Protein AF-0000000084921975 (afdb_homodimer)

Structure (mmCIF, N/CA/C/O backbone):
data_AF-0000000084921975-model_v1
#
loop_
_entity.id
_entity.type
_entity.pdbx_description
1 polymer 'ABC transporter, ATP-binding protein'
#
loop_
_atom_site.group_PDB
_atom_site.id
_atom_site.type_symbol
_atom_site.label_atom_id
_atom_site.label_alt_id
_atom_site.label_comp_id
_atom_site.label_asym_id
_atom_site.label_entity_id
_atom_site.label_seq_id
_atom_site.pdbx_PDB_ins_code
_atom_site.Cartn_x
_atom_site.Cartn_y
_atom_site.Cartn_z
_atom_site.occupancy
_atom_site.B_iso_or_equiv
_atom_site.auth_seq_id
_atom_site.auth_comp_id
_atom_site.auth_asym_id
_atom_site.auth_atom_id
_atom_site.pdbx_PDB_model_num
ATOM 1 N N . MET A 1 1 ? -5.418 -30.125 -28.859 1 34.47 1 MET A N 1
ATOM 2 C CA . MET A 1 1 ? -5.98 -28.844 -28.438 1 34.47 1 MET A CA 1
ATOM 3 C C . MET A 1 1 ? -4.922 -28 -27.75 1 34.47 1 MET A C 1
ATOM 5 O O . MET A 1 1 ? -4.289 -28.438 -26.781 1 34.47 1 MET A O 1
ATOM 9 N N . ASN A 1 2 ? -4.012 -27.203 -28.281 1 43.59 2 ASN A N 1
ATOM 10 C CA . ASN A 1 2 ? -2.795 -26.453 -27.969 1 43.59 2 ASN A CA 1
ATOM 11 C C . ASN A 1 2 ? -2.895 -25.75 -26.625 1 43.59 2 ASN A C 1
ATOM 13 O O . ASN A 1 2 ? -3.703 -24.844 -26.453 1 43.59 2 ASN A O 1
ATOM 17 N N . HIS A 1 3 ? -2.92 -26.328 -25.438 1 58.38 3 HIS A N 1
ATOM 18 C CA . HIS A 1 3 ? -3.32 -26.047 -24.062 1 58.38 3 HIS A CA 1
ATOM 19 C C . HIS A 1 3 ? -2.539 -24.875 -23.484 1 58.38 3 HIS A C 1
ATOM 21 O O . HIS A 1 3 ? -1.48 -25.062 -22.891 1 58.38 3 HIS A O 1
ATOM 27 N N . HIS A 1 4 ? -2.92 -23.625 -23.844 1 84.69 4 HIS A N 1
ATOM 28 C CA . HIS A 1 4 ? -2.248 -22.344 -23.656 1 84.69 4 HIS A CA 1
ATOM 29 C C . HIS A 1 4 ? -2.455 -21.828 -22.234 1 84.69 4 HIS A C 1
ATOM 31 O O . HIS A 1 4 ? -1.651 -21.031 -21.734 1 84.69 4 HIS A O 1
ATOM 37 N N . PHE A 1 5 ? -3.287 -22.594 -21.5 1 93.75 5 PHE A N 1
ATOM 38 C CA . PHE A 1 5 ? -3.549 -22.078 -20.156 1 93.75 5 PHE A CA 1
ATOM 39 C C . PHE A 1 5 ? -2.859 -22.938 -19.109 1 93.75 5 PHE A C 1
ATOM 41 O O . PHE A 1 5 ? -2.92 -24.172 -19.172 1 93.75 5 PHE A O 1
ATOM 48 N N . ILE A 1 6 ? -2.191 -22.359 -18.219 1 94.62 6 ILE A N 1
ATOM 49 C CA . ILE A 1 6 ? -1.572 -23.062 -17.109 1 94.62 6 ILE A CA 1
ATOM 50 C C . ILE A 1 6 ? -2.6 -23.281 -15.992 1 94.62 6 ILE A C 1
ATOM 52 O O . ILE A 1 6 ? -2.498 -24.234 -15.227 1 94.62 6 ILE A O 1
ATOM 56 N N . ILE A 1 7 ? -3.535 -22.406 -15.859 1 95 7 ILE A N 1
ATOM 57 C CA . ILE A 1 7 ? -4.656 -22.516 -14.938 1 95 7 ILE A CA 1
ATOM 58 C C . ILE A 1 7 ? -5.973 -22.391 -15.695 1 95 7 ILE A C 1
ATOM 60 O O . ILE A 1 7 ? -6.137 -21.484 -16.516 1 95 7 ILE A O 1
ATOM 64 N N . GLU A 1 8 ? -6.844 -23.297 -15.438 1 95.62 8 GLU A N 1
ATOM 65 C CA . GLU A 1 8 ? -8.227 -23.219 -15.906 1 95.62 8 GLU A CA 1
ATOM 66 C C . GLU A 1 8 ? -9.195 -23.688 -14.828 1 95.62 8 GLU A C 1
ATOM 68 O O . GLU A 1 8 ? -9.039 -24.781 -14.281 1 95.62 8 GLU A O 1
ATOM 73 N N . THR A 1 9 ? -10.117 -22.844 -14.57 1 95.81 9 THR A N 1
ATOM 74 C CA . THR A 1 9 ? -11.141 -23.25 -13.625 1 95.81 9 THR A CA 1
ATOM 75 C C . THR A 1 9 ? -12.523 -23.219 -14.273 1 95.81 9 THR A C 1
ATOM 77 O O . THR A 1 9 ? -12.758 -22.453 -15.203 1 95.81 9 THR A O 1
ATOM 80 N N . ASN A 1 10 ? -13.328 -24.078 -13.883 1 95.31 10 ASN A N 1
ATOM 81 C CA . ASN A 1 10 ? -14.719 -24.156 -14.336 1 95.31 10 ASN A CA 1
ATOM 82 C C . ASN A 1 10 ? -15.688 -24.219 -13.156 1 95.31 10 ASN A C 1
ATOM 84 O O . ASN A 1 10 ? -15.766 -25.234 -12.461 1 95.31 10 ASN A O 1
ATOM 88 N N . ASN A 1 11 ? -16.391 -23.141 -12.953 1 96.81 11 ASN A N 1
ATOM 89 C CA . ASN A 1 11 ? -17.375 -23 -11.883 1 96.81 11 ASN A CA 1
ATOM 90 C C . ASN A 1 11 ? -16.797 -23.375 -10.531 1 96.81 11 ASN A C 1
ATOM 92 O O . ASN A 1 11 ? -17.422 -24.109 -9.766 1 96.81 11 ASN A O 1
ATOM 96 N N . LEU A 1 12 ? -15.586 -22.969 -10.375 1 96.19 12 LEU A N 1
ATOM 97 C CA . LEU A 1 12 ? -14.922 -23.234 -9.102 1 96.19 12 LEU A CA 1
ATOM 98 C C . LEU A 1 12 ? -15.68 -22.594 -7.945 1 96.19 12 LEU A C 1
ATOM 100 O O . LEU A 1 12 ? -15.938 -21.391 -7.961 1 96.19 12 LEU A O 1
ATOM 104 N N . THR A 1 13 ? -16.047 -23.359 -6.984 1 97.88 13 THR A N 1
ATOM 105 C CA . THR A 1 13 ? -16.906 -22.906 -5.895 1 97.88 13 THR A CA 1
ATOM 106 C C . THR A 1 13 ? -16.328 -23.328 -4.543 1 97.88 13 THR A C 1
ATOM 108 O O . THR A 1 13 ? -15.789 -24.422 -4.406 1 97.88 13 THR A O 1
ATOM 111 N N . LYS A 1 14 ? -16.359 -22.484 -3.588 1 97.81 14 LYS A N 1
ATOM 112 C CA . LYS A 1 14 ? -15.93 -22.781 -2.227 1 97.81 14 LYS A CA 1
ATOM 113 C C . LYS A 1 14 ? -16.938 -22.281 -1.205 1 97.81 14 LYS A C 1
ATOM 115 O O . LYS A 1 14 ? -17.328 -21.109 -1.224 1 97.81 14 LYS A O 1
ATOM 120 N N . THR A 1 15 ? -17.375 -23.078 -0.395 1 97.56 15 THR A N 1
ATOM 121 C CA . THR A 1 15 ? -18.297 -22.766 0.692 1 97.56 15 THR A CA 1
ATOM 122 C C . THR A 1 15 ? -17.641 -23.016 2.047 1 97.56 15 THR A C 1
ATOM 124 O O . THR A 1 15 ? -16.906 -24 2.221 1 97.56 15 THR A O 1
ATOM 127 N N . PHE A 1 16 ? -17.781 -22.047 2.979 1 95.88 16 PHE A N 1
ATOM 128 C CA . PHE A 1 16 ? -17.391 -22.219 4.371 1 95.88 16 PHE A CA 1
ATOM 129 C C . PHE A 1 16 ? -18.609 -22.188 5.289 1 95.88 16 PHE A C 1
ATOM 131 O O . PHE A 1 16 ? -19.359 -21.203 5.309 1 95.88 16 PHE A O 1
ATOM 138 N N . GLY A 1 17 ? -18.766 -23.141 6.102 1 94 17 GLY A N 1
ATOM 139 C CA . GLY A 1 17 ? -19.875 -23.156 7.035 1 94 17 GLY A CA 1
ATOM 140 C C . GLY A 1 17 ? -21.203 -22.781 6.391 1 94 17 GLY A C 1
ATOM 141 O O . GLY A 1 17 ? -21.938 -21.953 6.91 1 94 17 GLY A O 1
ATOM 142 N N . GLY A 1 18 ? -21.406 -23.125 5.172 1 92.88 18 GLY A N 1
ATOM 143 C CA . GLY A 1 18 ? -22.656 -22.891 4.473 1 92.88 18 GLY A CA 1
ATOM 144 C C . GLY A 1 18 ? -22.656 -21.609 3.654 1 92.88 18 GLY A C 1
ATOM 145 O O . GLY A 1 18 ? -23.594 -21.359 2.889 1 92.88 18 GLY A O 1
ATOM 146 N N . LYS A 1 19 ? -21.75 -20.812 3.828 1 95.69 19 LYS A N 1
ATOM 147 C CA . LYS A 1 19 ? -21.672 -19.578 3.07 1 95.69 19 LYS A CA 1
ATOM 148 C C . LYS A 1 19 ? -20.766 -19.719 1.848 1 95.69 19 LYS A C 1
ATOM 150 O O . LYS A 1 19 ? -19.609 -20.141 1.969 1 95.69 19 LYS A O 1
ATOM 155 N N . GLU A 1 20 ? -21.359 -19.469 0.704 1 97.06 20 GLU A N 1
ATOM 156 C CA . GLU A 1 20 ? -20.594 -19.531 -0.536 1 97.06 20 GLU A CA 1
ATOM 157 C C . GLU A 1 20 ? -19.703 -18.297 -0.691 1 97.06 20 GLU A C 1
ATOM 159 O O . GLU A 1 20 ? -20.188 -17.188 -0.908 1 97.06 20 GLU A O 1
ATOM 164 N N . VAL A 1 21 ? -18.438 -18.531 -0.596 1 97.56 21 VAL A N 1
ATOM 165 C CA . VAL A 1 21 ? -17.469 -17.453 -0.652 1 97.56 21 VAL A CA 1
ATOM 166 C C . VAL A 1 21 ? -16.984 -17.266 -2.086 1 97.56 21 VAL A C 1
ATOM 168 O O . VAL A 1 21 ? -16.812 -16.141 -2.555 1 97.56 21 VAL A O 1
ATOM 171 N N . ILE A 1 22 ? -16.688 -18.312 -2.719 1 98.44 22 ILE A N 1
ATOM 172 C CA . ILE A 1 22 ? -16.375 -18.312 -4.145 1 98.44 22 ILE A CA 1
ATOM 173 C C . ILE A 1 22 ? -17.531 -18.938 -4.918 1 98.44 22 ILE A C 1
ATOM 175 O O . ILE A 1 22 ? -17.953 -20.062 -4.629 1 98.44 22 ILE A O 1
ATOM 179 N N . LYS A 1 23 ? -18.031 -18.188 -5.906 1 97.81 23 LYS A N 1
ATOM 180 C CA . LYS A 1 23 ? -19.312 -18.516 -6.523 1 97.81 23 LYS A CA 1
ATOM 181 C C . LYS A 1 23 ? -19.141 -18.797 -8.016 1 97.81 23 LYS A C 1
ATOM 183 O O . LYS A 1 23 ? -19.578 -17.984 -8.852 1 97.81 23 LYS A O 1
ATOM 188 N N . GLY A 1 24 ? -18.656 -19.984 -8.367 1 96.19 24 GLY A N 1
ATOM 189 C CA . GLY A 1 24 ? -18.531 -20.375 -9.766 1 96.19 24 GLY A CA 1
ATOM 190 C C . GLY A 1 24 ? -17.5 -19.562 -10.516 1 96.19 24 GLY A C 1
ATOM 191 O O . GLY A 1 24 ? -17.797 -18.969 -11.562 1 96.19 24 GLY A O 1
ATOM 192 N N . CYS A 1 25 ? -16.344 -19.578 -10.023 1 96.12 25 CYS A N 1
ATOM 193 C CA . CYS A 1 25 ? -15.258 -18.781 -10.586 1 96.12 25 CYS A CA 1
ATOM 194 C C . CYS A 1 25 ? -14.656 -19.469 -11.805 1 96.12 25 CYS A C 1
ATOM 196 O O . CYS A 1 25 ? -14.305 -20.641 -11.758 1 96.12 25 CYS A O 1
ATOM 198 N N . ASN A 1 26 ? -14.625 -18.797 -12.938 1 96.94 26 ASN A N 1
ATOM 199 C CA . ASN A 1 26 ? -13.961 -19.219 -14.164 1 96.94 26 ASN A CA 1
ATOM 200 C C . ASN A 1 26 ? -12.734 -18.359 -14.461 1 96.94 26 ASN A C 1
ATOM 202 O O . ASN A 1 26 ? -12.852 -17.156 -14.641 1 96.94 26 ASN A O 1
ATOM 206 N N . MET A 1 27 ? -11.664 -19 -14.469 1 97.25 27 MET A N 1
ATOM 207 C CA . MET A 1 27 ? -10.391 -18.297 -14.633 1 97.25 27 MET A CA 1
ATOM 208 C C . MET A 1 27 ? -9.523 -19 -15.672 1 97.25 27 MET A C 1
ATOM 210 O O . MET A 1 27 ? -9.453 -20.234 -15.695 1 97.25 27 MET A O 1
ATOM 214 N N . HIS A 1 28 ? -8.891 -18.219 -16.516 1 97.5 28 HIS A N 1
ATOM 215 C CA . HIS A 1 28 ? -7.969 -18.703 -17.547 1 97.5 28 HIS A CA 1
ATOM 216 C C . HIS A 1 28 ? -6.645 -17.953 -17.5 1 97.5 28 HIS A C 1
ATOM 218 O O . HIS A 1 28 ? -6.582 -16.781 -17.875 1 97.5 28 HIS A O 1
ATOM 224 N N . VAL A 1 29 ? -5.625 -18.609 -17.078 1 97.56 29 VAL A N 1
ATOM 225 C CA . VAL A 1 29 ? -4.305 -17.984 -17 1 97.56 29 VAL A CA 1
ATOM 226 C C . VAL A 1 29 ? -3.385 -18.594 -18.047 1 97.56 29 VAL A C 1
ATOM 228 O O . VAL A 1 29 ? -3.129 -19.797 -18.047 1 97.56 29 VAL A O 1
ATOM 231 N N . GLU A 1 30 ? -2.883 -17.75 -18.906 1 97.12 30 GLU A N 1
ATOM 232 C CA . GLU A 1 30 ? -2.012 -18.203 -20 1 97.12 30 GLU A CA 1
ATOM 233 C C . GLU A 1 30 ? -0.582 -18.406 -19.5 1 97.12 30 GLU A C 1
ATOM 235 O O . GLU A 1 30 ? -0.072 -17.609 -18.703 1 97.12 30 GLU A O 1
ATOM 240 N N . ARG A 1 31 ? 0.046 -19.453 -20.016 1 96.38 31 ARG A N 1
ATOM 241 C CA . ARG A 1 31 ? 1.425 -19.766 -19.656 1 96.38 31 ARG A CA 1
ATOM 242 C C . ARG A 1 31 ? 2.369 -18.641 -20.062 1 96.38 31 ARG A C 1
ATOM 244 O O . ARG A 1 31 ? 2.229 -18.078 -21.156 1 96.38 31 ARG A O 1
ATOM 251 N N . GLY A 1 32 ? 3.275 -18.297 -19.156 1 96.75 32 GLY A N 1
ATOM 252 C CA . GLY A 1 32 ? 4.344 -17.359 -19.469 1 96.75 32 GLY A CA 1
ATOM 253 C C . GLY A 1 32 ? 3.887 -15.914 -19.469 1 96.75 32 GLY A C 1
ATOM 254 O O . GLY A 1 32 ? 4.551 -15.047 -20.047 1 96.75 32 GLY A O 1
ATOM 255 N N . THR A 1 33 ? 2.715 -15.648 -18.891 1 98 33 THR A N 1
ATOM 256 C CA . THR A 1 33 ? 2.17 -14.297 -18.859 1 98 33 THR A CA 1
ATOM 257 C C . THR A 1 33 ? 1.93 -13.852 -17.422 1 98 33 THR A C 1
ATOM 259 O O . THR A 1 33 ? 2.08 -14.641 -16.484 1 98 33 THR A O 1
ATOM 262 N N . ILE A 1 34 ? 1.643 -12.625 -17.266 1 98.75 34 ILE A N 1
ATOM 263 C CA . ILE A 1 34 ? 1.282 -12.07 -15.969 1 98.75 34 ILE A CA 1
ATOM 264 C C . ILE A 1 34 ? -0.219 -11.797 -15.922 1 98.75 34 ILE A C 1
ATOM 266 O O . ILE A 1 34 ? -0.742 -11.031 -16.734 1 98.75 34 ILE A O 1
ATOM 270 N N . TYR A 1 35 ? -0.876 -12.461 -15.055 1 98.75 35 TYR A N 1
ATOM 271 C CA . TYR A 1 35 ? -2.297 -12.289 -14.781 1 98.75 35 TYR A CA 1
ATOM 272 C C . TYR A 1 35 ? -2.51 -11.445 -13.531 1 98.75 35 TYR A C 1
ATOM 274 O O . TYR A 1 35 ? -2.156 -11.859 -12.422 1 98.75 35 TYR A O 1
ATOM 282 N N . GLY A 1 36 ? -3.035 -10.203 -13.703 1 98.75 36 GLY A N 1
ATOM 283 C CA . GLY A 1 36 ? -3.416 -9.359 -12.578 1 98.75 36 GLY A CA 1
ATOM 284 C C . GLY A 1 36 ? -4.801 -9.672 -12.039 1 98.75 36 GLY A C 1
ATOM 285 O O . GLY A 1 36 ? -5.781 -9.641 -12.789 1 98.75 36 GLY A O 1
ATOM 286 N N . PHE A 1 37 ? -4.859 -10.008 -10.828 1 98.62 37 PHE A N 1
ATOM 287 C CA . PHE A 1 37 ? -6.117 -10.383 -10.188 1 98.62 37 PHE A CA 1
ATOM 288 C C . PHE A 1 37 ? -6.605 -9.266 -9.273 1 98.62 37 PHE A C 1
ATOM 290 O O . PHE A 1 37 ? -6.02 -9.023 -8.211 1 98.62 37 PHE A O 1
ATOM 297 N N . LEU A 1 38 ? -7.688 -8.609 -9.609 1 98.31 38 LEU A N 1
ATOM 298 C CA . LEU A 1 38 ? -8.141 -7.387 -8.945 1 98.31 38 LEU A CA 1
ATOM 299 C C . LEU A 1 38 ? -9.484 -7.613 -8.258 1 98.31 38 LEU A C 1
ATOM 301 O O . LEU A 1 38 ? -10.273 -8.461 -8.688 1 98.31 38 LEU A O 1
ATOM 305 N N . GLY A 1 39 ? -9.75 -6.828 -7.289 1 97.06 39 GLY A N 1
ATOM 306 C CA . GLY A 1 39 ? -10.977 -6.879 -6.516 1 97.06 39 GLY A CA 1
ATOM 307 C C . GLY A 1 39 ? -10.906 -6.078 -5.227 1 97.06 39 GLY A C 1
ATOM 308 O O . GLY A 1 39 ? -9.82 -5.707 -4.781 1 97.06 39 GLY A O 1
ATOM 309 N N . ALA A 1 40 ? -12.039 -5.859 -4.668 1 95.31 40 ALA A N 1
ATOM 310 C CA . ALA A 1 40 ? -12.109 -5.172 -3.383 1 95.31 40 ALA A CA 1
ATOM 311 C C . ALA A 1 40 ? -11.625 -6.078 -2.254 1 95.31 40 ALA A C 1
ATOM 313 O O . ALA A 1 40 ? -11.422 -7.277 -2.453 1 95.31 40 ALA A O 1
ATOM 314 N N . ASN A 1 41 ? -11.383 -5.426 -1.134 1 93.19 41 ASN A N 1
ATOM 315 C CA . ASN A 1 41 ? -11.094 -6.227 0.05 1 93.19 41 ASN A CA 1
ATOM 316 C C . ASN A 1 41 ? -12.242 -7.168 0.382 1 93.19 41 ASN A C 1
ATOM 318 O O . ASN A 1 41 ? -13.414 -6.77 0.335 1 93.19 41 ASN A O 1
ATOM 322 N N . GLY A 1 42 ? -11.922 -8.391 0.554 1 93.38 42 GLY A N 1
ATOM 323 C CA . GLY A 1 42 ? -12.945 -9.367 0.917 1 93.38 42 GLY A CA 1
ATOM 324 C C . GLY A 1 42 ? -13.641 -9.977 -0.285 1 93.38 42 GLY A C 1
ATOM 325 O O . GLY A 1 42 ? -14.562 -10.781 -0.132 1 93.38 42 GLY A O 1
ATOM 326 N N . ALA A 1 43 ? -13.156 -9.664 -1.441 1 96.12 43 ALA A N 1
ATOM 327 C CA . ALA A 1 43 ? -13.844 -10.117 -2.648 1 96.12 43 ALA A CA 1
ATOM 328 C C . ALA A 1 43 ? -13.586 -11.602 -2.902 1 96.12 43 ALA A C 1
ATOM 330 O O . ALA A 1 43 ? -14.266 -12.227 -3.721 1 96.12 43 ALA A O 1
ATOM 331 N N . GLY A 1 44 ? -12.547 -12.18 -2.234 1 97.12 44 GLY A N 1
ATOM 332 C CA . GLY A 1 44 ? -12.258 -13.594 -2.387 1 97.12 44 GLY A CA 1
ATOM 333 C C . GLY A 1 44 ? -10.906 -13.867 -3.031 1 97.12 44 GLY A C 1
ATOM 334 O O . GLY A 1 44 ? -10.586 -15.008 -3.35 1 97.12 44 GLY A O 1
ATOM 335 N N . LYS A 1 45 ? -10.109 -12.883 -3.234 1 97.69 45 LYS A N 1
ATOM 336 C CA . LYS A 1 45 ? -8.828 -13.023 -3.92 1 97.69 45 LYS A CA 1
ATOM 337 C C . LYS A 1 45 ? -7.957 -14.07 -3.234 1 97.69 45 LYS A C 1
ATOM 339 O O . LYS A 1 45 ? -7.5 -15.016 -3.871 1 97.69 45 LYS A O 1
ATOM 344 N N . THR A 1 46 ? -7.762 -13.914 -1.929 1 97.38 46 THR A N 1
ATOM 345 C CA . THR A 1 46 ? -6.918 -14.812 -1.156 1 97.38 46 THR A CA 1
ATOM 346 C C . THR A 1 46 ? -7.48 -16.234 -1.179 1 97.38 46 THR A C 1
ATOM 348 O O . THR A 1 46 ? -6.73 -17.203 -1.289 1 97.38 46 THR A O 1
ATOM 351 N N . THR A 1 47 ? -8.789 -16.344 -1.132 1 97.62 47 THR A N 1
ATOM 352 C CA . THR A 1 47 ? -9.43 -17.656 -1.172 1 97.62 47 THR A CA 1
ATOM 353 C C . THR A 1 47 ? -9.156 -18.344 -2.502 1 97.62 47 THR A C 1
ATOM 355 O O . THR A 1 47 ? -8.797 -19.531 -2.531 1 97.62 47 THR A O 1
ATOM 358 N N . VAL A 1 48 ? -9.289 -17.609 -3.557 1 97.62 48 VAL A N 1
ATOM 359 C CA . VAL A 1 48 ? -9.016 -18.172 -4.871 1 97.62 48 VAL A CA 1
ATOM 360 C C . VAL A 1 48 ? -7.559 -18.625 -4.945 1 97.62 48 VAL A C 1
ATOM 362 O O . VAL A 1 48 ? -7.273 -19.734 -5.402 1 97.62 48 VAL A O 1
ATOM 365 N N . PHE A 1 49 ? -6.633 -17.828 -4.438 1 97.25 49 PHE A N 1
ATOM 366 C CA . PHE A 1 49 ? -5.219 -18.172 -4.469 1 97.25 49 PHE A CA 1
ATOM 367 C C . PHE A 1 49 ? -4.961 -19.453 -3.67 1 97.25 49 PHE A C 1
ATOM 369 O O . PHE A 1 49 ? -4.184 -20.312 -4.09 1 97.25 49 PHE A O 1
ATOM 376 N N . LYS A 1 50 ? -5.629 -19.594 -2.58 1 95.31 50 LYS A N 1
ATOM 377 C CA . LYS A 1 50 ? -5.48 -20.797 -1.765 1 95.31 50 LYS A CA 1
ATOM 378 C C . LYS A 1 50 ? -6.031 -22.016 -2.488 1 95.31 50 LYS A C 1
ATOM 380 O O . LYS A 1 50 ? -5.465 -23.109 -2.389 1 95.31 50 LYS A O 1
ATOM 385 N N . LEU A 1 51 ? -7.094 -21.844 -3.176 1 94.81 51 LEU A N 1
ATOM 386 C CA . LEU A 1 51 ? -7.656 -22.938 -3.957 1 94.81 51 LEU A CA 1
ATOM 387 C C . LEU A 1 51 ? -6.695 -23.359 -5.062 1 94.81 51 LEU A C 1
ATOM 389 O O . LEU A 1 51 ? -6.449 -24.562 -5.242 1 94.81 51 LEU A O 1
ATOM 393 N N . LEU A 1 52 ? -6.133 -22.391 -5.703 1 93.94 52 LEU A N 1
ATOM 394 C CA . LEU A 1 52 ? -5.246 -22.656 -6.824 1 93.94 52 LEU A CA 1
ATOM 395 C C . LEU A 1 52 ? -3.951 -23.312 -6.348 1 93.94 52 LEU A C 1
ATOM 397 O O . LEU A 1 52 ? -3.359 -24.125 -7.062 1 93.94 52 LEU A O 1
ATOM 401 N N . SER A 1 53 ? -3.512 -22.984 -5.129 1 91.75 53 SER A N 1
ATOM 402 C CA . SER A 1 53 ? -2.234 -23.469 -4.621 1 91.75 53 SER A CA 1
ATOM 403 C C . SER A 1 53 ? -2.408 -24.781 -3.859 1 91.75 53 SER A C 1
ATOM 405 O O . SER A 1 53 ? -1.435 -25.344 -3.352 1 91.75 53 SER A O 1
ATOM 407 N N . GLY A 1 54 ? -3.662 -25.188 -3.695 1 88.88 54 GLY A N 1
ATOM 408 C CA . GLY A 1 54 ? -3.936 -26.453 -3.029 1 88.88 54 GLY A CA 1
ATOM 409 C C . GLY A 1 54 ? -4.039 -26.328 -1.522 1 88.88 54 GLY A C 1
ATOM 410 O O . GLY A 1 54 ? -4.191 -27.328 -0.817 1 88.88 54 GLY A O 1
ATOM 411 N N . LEU A 1 55 ? -3.955 -25.125 -1.017 1 89.38 55 LEU A N 1
ATOM 412 C CA . LEU A 1 55 ? -4.086 -24.891 0.418 1 89.38 55 LEU A CA 1
ATOM 413 C C . LEU A 1 55 ? -5.535 -25.047 0.865 1 89.38 55 LEU A C 1
ATOM 415 O O . LEU A 1 55 ? -5.809 -25.203 2.057 1 89.38 55 LEU A O 1
ATOM 419 N N . LEU A 1 56 ? -6.438 -24.938 -0.094 1 92.06 56 LEU A N 1
ATOM 420 C CA . LEU A 1 56 ? -7.859 -25.188 0.106 1 92.06 56 LEU A CA 1
ATOM 421 C C . LEU A 1 56 ? -8.406 -26.125 -0.97 1 92.06 56 LEU A C 1
ATOM 423 O O . LEU A 1 56 ? -7.891 -26.156 -2.092 1 92.06 56 LEU A O 1
ATOM 427 N N . THR A 1 57 ? -9.398 -26.875 -0.627 1 92.75 57 THR A N 1
ATOM 428 C CA . THR A 1 57 ? -10.07 -27.766 -1.57 1 92.75 57 THR A CA 1
ATOM 429 C C . THR A 1 57 ? -11.391 -27.156 -2.039 1 92.75 57 THR A C 1
ATOM 431 O O . THR A 1 57 ? -12.188 -26.688 -1.227 1 92.75 57 THR A O 1
ATOM 434 N N . PRO A 1 58 ? -11.617 -27.172 -3.248 1 95.06 58 PRO A N 1
ATOM 435 C CA . PRO A 1 58 ? -12.891 -26.656 -3.746 1 95.06 58 PRO A CA 1
ATOM 436 C C . PRO A 1 58 ? -14.086 -27.453 -3.246 1 95.06 58 PRO A C 1
ATOM 438 O O . PRO A 1 58 ? -13.961 -28.656 -2.967 1 95.06 58 PRO A O 1
ATOM 441 N N . THR A 1 59 ? -15.203 -26.766 -3.076 1 96.38 59 THR A N 1
ATOM 442 C CA . THR A 1 59 ? -16.438 -27.453 -2.756 1 96.38 59 THR A CA 1
ATOM 443 C C . THR A 1 59 ? -17.062 -28.062 -4.012 1 96.38 59 THR A C 1
ATOM 445 O O . THR A 1 59 ? -17.547 -29.203 -3.988 1 96.38 59 THR A O 1
ATOM 448 N N . MET A 1 60 ? -17.094 -27.297 -5.07 1 95.69 60 MET A N 1
ATOM 449 C CA . MET A 1 60 ? -17.594 -27.719 -6.371 1 95.69 60 MET A CA 1
ATOM 450 C C . MET A 1 60 ? -16.766 -27.109 -7.5 1 95.69 60 MET A C 1
ATOM 452 O O . MET A 1 60 ? -15.945 -26.219 -7.27 1 95.69 60 MET A O 1
ATOM 456 N N . GLY A 1 61 ? -16.938 -27.703 -8.617 1 95.06 61 GLY A N 1
ATOM 457 C CA . GLY A 1 61 ? -16.266 -27.188 -9.797 1 95.06 61 GLY A CA 1
ATOM 458 C C . GLY A 1 61 ? -14.984 -27.953 -10.125 1 95.06 61 GLY A C 1
ATOM 459 O O . GLY A 1 61 ? -14.734 -29.016 -9.57 1 95.06 61 GLY A O 1
ATOM 460 N N . ARG A 1 62 ? -14.305 -27.359 -11.133 1 92.88 62 ARG A N 1
ATOM 461 C CA . ARG A 1 62 ? -13.102 -28.031 -11.609 1 92.88 62 ARG A CA 1
ATOM 462 C C . ARG A 1 62 ? -11.93 -27.062 -11.688 1 92.88 62 ARG A C 1
ATOM 464 O O . ARG A 1 62 ? -12.094 -25.906 -12.078 1 92.88 62 ARG A O 1
ATOM 471 N N . LEU A 1 63 ? -10.852 -27.53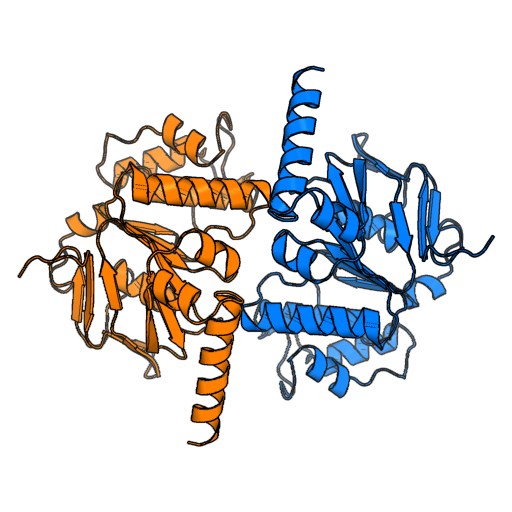1 -11.25 1 92.88 63 LEU A N 1
ATOM 472 C CA . LEU A 1 63 ? -9.578 -26.828 -11.344 1 92.88 63 LEU A CA 1
ATOM 473 C C . LEU A 1 63 ? -8.555 -27.641 -12.125 1 92.88 63 LEU A C 1
ATOM 475 O O . LEU A 1 63 ? -8.281 -28.797 -11.781 1 92.88 63 LEU A O 1
ATOM 479 N N . GLN A 1 64 ? -8.125 -27.141 -13.172 1 91.56 64 GLN A N 1
ATOM 480 C CA . GLN A 1 64 ? -7.055 -27.734 -13.961 1 91.56 64 GLN A CA 1
ATOM 481 C C . GLN A 1 64 ? -5.797 -26.875 -13.922 1 91.56 64 GLN A C 1
ATOM 483 O O . GLN A 1 64 ? -5.855 -25.672 -14.188 1 91.56 64 GLN A O 1
ATOM 488 N N . MET A 1 65 ? -4.727 -27.469 -13.555 1 90.44 65 MET A N 1
ATOM 489 C CA . MET A 1 65 ? -3.424 -26.812 -13.547 1 90.44 65 MET A CA 1
ATOM 490 C C . MET A 1 65 ? -2.395 -27.641 -14.305 1 90.44 65 MET A C 1
ATOM 492 O O . MET A 1 65 ? -2.352 -28.859 -14.172 1 90.44 65 MET A O 1
ATOM 496 N N . PHE A 1 66 ? -1.669 -27.016 -15.109 1 88.75 66 PHE A N 1
ATOM 497 C CA . PHE A 1 66 ? -0.665 -27.688 -15.922 1 88.75 66 PHE A CA 1
ATOM 498 C C . PHE A 1 66 ? -1.299 -28.797 -16.75 1 88.75 66 PHE A C 1
ATOM 500 O O . PHE A 1 66 ? -0.711 -29.875 -16.922 1 88.75 66 PHE A O 1
ATOM 507 N N . GLY A 1 67 ? -2.529 -28.625 -17.062 1 83.06 67 GLY A N 1
ATOM 508 C CA . GLY A 1 67 ? -3.229 -29.594 -17.891 1 83.06 67 GLY A CA 1
ATOM 509 C C . GLY A 1 67 ? -3.76 -30.781 -17.109 1 83.06 67 GLY A C 1
ATOM 510 O O . GLY A 1 67 ? -4.305 -31.719 -17.688 1 83.06 67 GLY A O 1
ATOM 511 N N . ILE A 1 68 ? -3.52 -30.703 -15.844 1 82.62 68 ILE A N 1
ATOM 512 C CA . ILE A 1 68 ? -3.943 -31.828 -15.008 1 82.62 68 ILE A CA 1
ATOM 513 C C . ILE A 1 68 ? -5.102 -31.391 -14.109 1 82.62 68 ILE A C 1
ATOM 515 O O . ILE A 1 68 ? -5.094 -30.281 -13.578 1 82.62 68 ILE A O 1
ATOM 519 N N . ASP A 1 69 ? -5.969 -32.281 -13.953 1 77.69 69 ASP A N 1
ATOM 520 C CA . ASP A 1 69 ? -7.117 -32 -13.102 1 77.69 69 ASP A CA 1
ATOM 521 C C . ASP A 1 69 ? -6.75 -32.156 -11.625 1 77.69 69 ASP A C 1
ATOM 523 O O . ASP A 1 69 ? -5.961 -33.031 -11.25 1 77.69 69 ASP A O 1
ATOM 527 N N . ASN A 1 70 ? -7.031 -31.141 -10.758 1 63.53 70 ASN A N 1
ATOM 528 C CA . ASN A 1 70 ? -6.68 -30.953 -9.352 1 63.53 70 ASN A CA 1
ATOM 529 C C . ASN A 1 70 ? -6.938 -32.219 -8.531 1 63.53 70 ASN A C 1
ATOM 531 O O . ASN A 1 70 ? -6.219 -32.5 -7.574 1 63.53 70 ASN A O 1
ATOM 535 N N . LEU A 1 71 ? -7.98 -33.031 -8.789 1 57 71 LEU A N 1
ATOM 536 C CA . LEU A 1 71 ? -8.305 -34.156 -7.945 1 57 71 LEU A CA 1
ATOM 537 C C . LEU A 1 71 ? -7.141 -35.156 -7.887 1 57 71 LEU A C 1
ATOM 539 O O . LEU A 1 71 ? -7.043 -35.938 -6.953 1 57 71 LEU A O 1
ATOM 543 N N . SER A 1 72 ? -6.238 -34.938 -8.828 1 57.09 72 SER A N 1
ATOM 544 C CA . SER A 1 72 ? -5.137 -35.875 -8.883 1 57.09 72 SER A CA 1
ATOM 545 C C . SER A 1 72 ? -3.787 -35.188 -8.758 1 57.09 72 SER A C 1
ATOM 547 O O . SER A 1 72 ? -2.812 -35.594 -9.398 1 57.09 72 SER A O 1
ATOM 549 N N . THR A 1 73 ? -3.861 -34.062 -8.062 1 56.91 73 THR A N 1
ATOM 550 C CA . THR A 1 73 ? -2.637 -33.281 -8.141 1 56.91 73 THR A CA 1
ATOM 551 C C . THR A 1 73 ? -1.495 -33.969 -7.406 1 56.91 73 THR A C 1
ATOM 553 O O . THR A 1 73 ? -1.566 -34.188 -6.191 1 56.91 73 THR A O 1
ATOM 556 N N . PRO A 1 74 ? -0.606 -34.594 -8.211 1 58.25 74 PRO A N 1
ATOM 557 C CA . PRO A 1 74 ? 0.577 -35.156 -7.578 1 58.25 74 PRO A CA 1
ATOM 558 C C . PRO A 1 74 ? 1.378 -34.156 -6.773 1 58.25 74 PRO A C 1
ATOM 560 O O . PRO A 1 74 ? 1.315 -32.938 -7.051 1 58.25 74 PRO A O 1
ATOM 563 N N . SER A 1 75 ? 1.86 -34.562 -5.594 1 61 75 SER A N 1
ATOM 564 C CA . SER A 1 75 ? 2.787 -33.781 -4.766 1 61 75 SER A CA 1
ATOM 565 C C . SER A 1 75 ? 3.779 -33.031 -5.625 1 61 75 SER A C 1
ATOM 567 O O . SER A 1 75 ? 4.176 -31.906 -5.27 1 61 75 SER A O 1
ATOM 569 N N . ASP A 1 76 ? 3.947 -33.5 -6.863 1 69.5 76 ASP A N 1
ATOM 570 C CA . ASP A 1 76 ? 4.984 -32.938 -7.715 1 69.5 76 ASP A CA 1
ATOM 571 C C . ASP A 1 76 ? 4.523 -31.625 -8.344 1 69.5 76 ASP A C 1
ATOM 573 O O . ASP A 1 76 ? 5.344 -30.797 -8.711 1 69.5 76 ASP A O 1
ATOM 577 N N . MET A 1 77 ? 3.27 -31.391 -8.281 1 74.12 77 MET A N 1
ATOM 578 C CA . MET A 1 77 ? 2.758 -30.172 -8.914 1 74.12 77 MET A CA 1
ATOM 579 C C . MET A 1 77 ? 2.975 -28.969 -8.008 1 74.12 77 MET A C 1
ATOM 581 O O . MET A 1 77 ? 3.254 -27.859 -8.492 1 74.12 77 MET A O 1
ATOM 585 N N . LEU A 1 78 ? 2.99 -29.25 -6.777 1 77.88 78 LEU A N 1
ATOM 586 C CA . LEU A 1 78 ? 3.145 -28.172 -5.805 1 77.88 78 LEU A CA 1
ATOM 587 C C . LEU A 1 78 ? 4.555 -27.594 -5.855 1 77.88 78 LEU A C 1
ATOM 589 O O . LEU A 1 78 ? 4.75 -26.406 -5.605 1 77.88 78 LEU A O 1
ATOM 593 N N . SER A 1 79 ? 5.438 -28.469 -6.328 1 84.06 79 SER A N 1
ATOM 594 C CA . SER A 1 79 ? 6.82 -28.016 -6.438 1 84.06 79 SER A CA 1
ATOM 595 C C . SER A 1 79 ? 7.004 -27.094 -7.633 1 84.06 79 SER A C 1
ATOM 597 O O . SER A 1 79 ? 8.023 -26.391 -7.738 1 84.06 79 SER A O 1
ATOM 599 N N . GLN A 1 80 ? 6.039 -27.047 -8.477 1 90.81 80 GLN A N 1
ATOM 600 C CA . GLN A 1 80 ? 6.109 -26.203 -9.664 1 90.81 80 GLN A CA 1
ATOM 601 C C . GLN A 1 80 ? 5.434 -24.859 -9.43 1 90.81 80 GLN A C 1
ATOM 603 O O . GLN A 1 80 ? 5.371 -24.016 -10.328 1 90.81 80 GLN A O 1
ATOM 608 N N . ILE A 1 81 ? 4.988 -24.703 -8.211 1 93.75 81 ILE A N 1
ATOM 609 C CA . ILE A 1 81 ? 4.277 -23.484 -7.859 1 93.75 81 ILE A CA 1
ATOM 610 C C . ILE A 1 81 ? 5.027 -22.75 -6.746 1 93.75 81 ILE A C 1
ATOM 612 O O . ILE A 1 81 ? 5.484 -23.375 -5.785 1 93.75 81 ILE A O 1
ATOM 616 N N . GLY A 1 82 ? 5.328 -21.5 -6.938 1 95.81 82 GLY A N 1
ATOM 617 C CA . GLY A 1 82 ? 5.742 -20.609 -5.871 1 95.81 82 GLY A CA 1
ATOM 618 C C . GLY A 1 82 ? 4.621 -19.719 -5.371 1 95.81 82 GLY A C 1
ATOM 619 O O . GLY A 1 82 ? 3.811 -19.219 -6.16 1 95.81 82 GLY A O 1
ATOM 620 N N . THR A 1 83 ? 4.602 -19.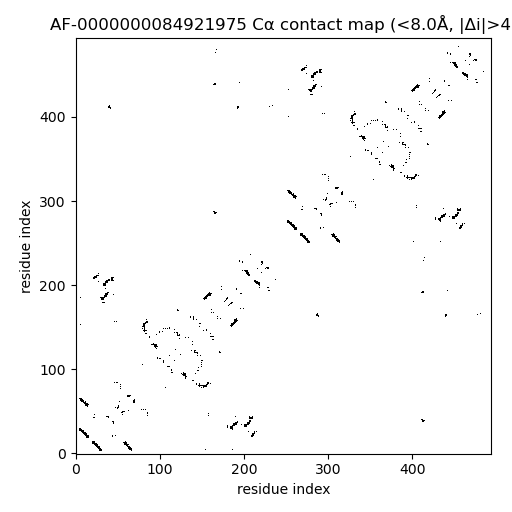562 -4.023 1 96.25 83 THR A N 1
ATOM 621 C CA . THR A 1 83 ? 3.459 -18.812 -3.512 1 96.25 83 THR A CA 1
ATOM 622 C C . THR A 1 83 ? 3.906 -17.797 -2.471 1 96.25 83 THR A C 1
ATOM 624 O O . THR A 1 83 ? 4.895 -18.016 -1.765 1 96.25 83 THR A O 1
ATOM 627 N N . LEU A 1 84 ? 3.297 -16.703 -2.492 1 97.56 84 LEU A N 1
ATOM 628 C CA . LEU A 1 84 ? 3.193 -15.727 -1.415 1 97.56 84 LEU A CA 1
ATOM 629 C C . LEU A 1 84 ? 1.733 -15.422 -1.104 1 97.56 84 LEU A C 1
ATOM 631 O O . LEU A 1 84 ? 1.1 -14.625 -1.804 1 97.56 84 LEU A O 1
ATOM 635 N N . ILE A 1 85 ? 1.204 -16.094 -0.15 1 95.94 85 ILE A N 1
ATOM 636 C CA . ILE A 1 85 ? -0.194 -15.945 0.241 1 95.94 85 ILE A CA 1
ATOM 637 C C . ILE A 1 85 ? -0.281 -15.594 1.725 1 95.94 85 ILE A C 1
ATOM 639 O O . ILE A 1 85 ? 0.344 -16.25 2.561 1 95.94 85 ILE A O 1
ATOM 643 N N . GLU A 1 86 ? -1.001 -14.539 2.061 1 90.19 86 GLU A N 1
ATOM 644 C CA . GLU A 1 86 ? -1.15 -14.062 3.436 1 90.19 86 GLU A CA 1
ATOM 645 C C . GLU A 1 86 ? 0.196 -13.664 4.031 1 90.19 86 GLU A C 1
ATOM 647 O O . GLU A 1 86 ? 1.061 -13.141 3.328 1 90.19 86 GLU A O 1
ATOM 652 N N . THR A 1 87 ? 0.35 -13.688 5.27 1 87 87 THR A N 1
ATOM 653 C CA . THR A 1 87 ? 1.58 -13.289 5.941 1 87 87 THR A CA 1
ATOM 654 C C . THR A 1 87 ? 2.609 -14.414 5.902 1 87 87 THR A C 1
ATOM 656 O O . THR A 1 87 ? 2.328 -15.539 6.324 1 87 87 THR A O 1
ATOM 659 N N . PRO A 1 88 ? 3.721 -14.039 5.371 1 90.19 88 PRO A N 1
ATOM 660 C CA . PRO A 1 88 ? 4.746 -15.078 5.305 1 90.19 88 PRO A CA 1
ATOM 661 C C . PRO A 1 88 ? 5.301 -15.445 6.676 1 90.19 88 PRO A C 1
ATOM 663 O O . PRO A 1 88 ? 5.453 -14.578 7.539 1 90.19 88 PRO A O 1
ATOM 666 N N . ILE A 1 89 ? 5.594 -16.656 6.855 1 93.19 89 ILE A N 1
ATOM 667 C CA . ILE A 1 89 ? 6.184 -17.172 8.086 1 93.19 89 ILE A CA 1
ATOM 668 C C . ILE A 1 89 ? 7.594 -17.688 7.809 1 93.19 89 ILE A C 1
ATOM 670 O O . ILE A 1 89 ? 7.828 -18.359 6.797 1 93.19 89 ILE A O 1
ATOM 674 N N . PHE A 1 90 ? 8.484 -17.375 8.625 1 97.62 90 PHE A N 1
ATOM 675 C CA . PHE A 1 90 ? 9.883 -17.781 8.484 1 97.62 90 PHE A CA 1
ATOM 676 C C . PHE A 1 90 ? 10.406 -18.359 9.797 1 97.62 90 PHE A C 1
ATOM 678 O O . PHE A 1 90 ? 9.758 -18.25 10.836 1 97.62 90 PHE A O 1
ATOM 685 N N . TYR A 1 91 ? 11.539 -19.094 9.68 1 97.69 91 TYR A N 1
ATOM 686 C CA . TYR A 1 91 ? 12.328 -19.375 10.875 1 97.69 91 TYR A CA 1
ATOM 687 C C . TYR A 1 91 ? 13.031 -18.125 11.383 1 97.69 91 TYR A C 1
ATOM 689 O O . TYR A 1 91 ? 14.102 -17.766 10.891 1 97.69 91 TYR A O 1
ATOM 697 N N . GLU A 1 92 ? 12.547 -17.578 12.391 1 98.12 92 GLU A N 1
ATOM 698 C CA . GLU A 1 92 ? 12.859 -16.219 12.812 1 98.12 92 GLU A CA 1
ATOM 699 C C . GLU A 1 92 ? 14.305 -16.109 13.297 1 98.12 92 GLU A C 1
ATOM 701 O O . GLU A 1 92 ? 14.922 -15.039 13.195 1 98.12 92 GLU A O 1
ATOM 706 N N . HIS A 1 93 ? 14.844 -17.141 13.797 1 97.62 93 HIS A N 1
ATOM 707 C CA . HIS A 1 93 ? 16.172 -17.109 14.375 1 97.62 93 HIS A CA 1
ATOM 708 C C . HIS A 1 93 ? 17.25 -17.391 13.32 1 97.62 93 HIS A C 1
ATOM 710 O O . HIS A 1 93 ? 18.438 -17.234 13.586 1 97.62 93 HIS A O 1
ATOM 716 N N . LEU A 1 94 ? 16.797 -17.828 12.148 1 97.94 94 LEU A N 1
ATOM 717 C CA . LEU A 1 94 ? 17.719 -18.125 11.055 1 97.94 94 LEU A CA 1
ATOM 718 C C . LEU A 1 94 ? 17.875 -16.922 10.125 1 97.94 94 LEU A C 1
ATOM 720 O O . LEU A 1 94 ? 17.047 -16.016 10.148 1 97.94 94 LEU A O 1
ATOM 724 N N . SER A 1 95 ? 18.938 -16.969 9.375 1 97.75 95 SER A N 1
ATOM 725 C CA . SER A 1 95 ? 19.172 -15.93 8.375 1 97.75 95 SER A CA 1
ATOM 726 C C . SER A 1 95 ? 18.281 -16.125 7.152 1 97.75 95 SER A C 1
ATOM 728 O O . SER A 1 95 ? 17.609 -17.156 7.023 1 97.75 95 SER A O 1
ATOM 730 N N . ALA A 1 96 ? 18.328 -15.094 6.281 1 98.06 96 ALA A N 1
ATOM 731 C CA . ALA A 1 96 ? 17.594 -15.195 5.02 1 98.06 96 ALA A CA 1
ATOM 732 C C . ALA A 1 96 ? 18.078 -16.406 4.211 1 98.06 96 ALA A C 1
ATOM 734 O O . ALA A 1 96 ? 17.266 -17.188 3.729 1 98.06 96 ALA A O 1
ATOM 735 N N . ALA A 1 97 ? 19.375 -16.547 4.113 1 97.06 97 ALA A N 1
ATOM 736 C CA . ALA A 1 97 ? 19.969 -17.641 3.344 1 97.06 97 ALA A CA 1
ATOM 737 C C . ALA A 1 97 ? 19.578 -19 3.932 1 97.06 97 ALA A C 1
ATOM 739 O O . ALA A 1 97 ? 19.203 -19.906 3.195 1 97.06 97 ALA A O 1
ATOM 740 N N . GLU A 1 98 ? 19.641 -19.109 5.238 1 96.94 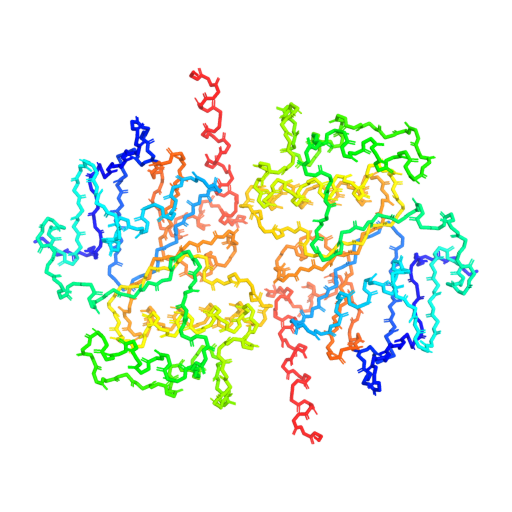98 GLU A N 1
ATOM 741 C CA . GLU A 1 98 ? 19.281 -20.344 5.902 1 96.94 98 GLU A CA 1
ATOM 742 C C . GLU A 1 98 ? 17.812 -20.688 5.672 1 96.94 98 GLU A C 1
ATOM 744 O O . GLU A 1 98 ? 17.469 -21.859 5.449 1 96.94 98 GLU A O 1
ATOM 749 N N . ASN A 1 99 ? 16.969 -19.719 5.789 1 97.69 99 ASN A N 1
ATOM 750 C CA . ASN A 1 99 ? 15.562 -19.922 5.5 1 97.69 99 ASN A CA 1
ATOM 751 C C . ASN A 1 99 ? 15.352 -20.469 4.094 1 97.69 99 ASN A C 1
ATOM 753 O O . ASN A 1 99 ? 14.555 -21.391 3.893 1 97.69 99 ASN A O 1
ATOM 757 N N . LEU A 1 100 ? 16.078 -19.922 3.123 1 96.94 100 LEU A N 1
ATOM 758 C CA . LEU A 1 100 ? 15.938 -20.359 1.738 1 96.94 100 LEU A CA 1
ATOM 759 C C . LEU A 1 100 ? 16.484 -21.766 1.551 1 96.94 100 LEU A C 1
ATOM 761 O O . LEU A 1 100 ? 15.898 -22.562 0.814 1 96.94 100 LEU A O 1
ATOM 765 N N . HIS A 1 101 ? 17.562 -22.062 2.23 1 95.94 101 HIS A N 1
ATOM 766 C CA . HIS A 1 101 ? 18.109 -23.406 2.16 1 95.94 101 HIS A CA 1
ATOM 767 C C . HIS A 1 101 ? 17.125 -24.438 2.729 1 95.94 101 HIS A C 1
ATOM 769 O O . HIS A 1 101 ? 16.969 -25.516 2.176 1 95.94 101 HIS A O 1
ATOM 775 N N . MET A 1 102 ? 16.516 -24.062 3.836 1 94.88 102 MET A N 1
ATOM 776 C CA . MET A 1 102 ? 15.516 -24.938 4.426 1 94.88 102 MET A CA 1
ATOM 777 C C . MET A 1 102 ? 14.359 -25.172 3.451 1 94.88 102 MET A C 1
ATOM 779 O O . MET A 1 102 ? 13.875 -26.297 3.316 1 94.88 102 MET A O 1
ATOM 783 N N . HIS A 1 103 ? 13.969 -24.125 2.775 1 94.31 103 HIS A N 1
ATOM 784 C CA . HIS A 1 103 ? 12.883 -24.219 1.805 1 94.31 103 HIS A CA 1
ATOM 785 C C . HIS A 1 103 ? 13.258 -25.156 0.657 1 94.31 103 HIS A C 1
ATOM 787 O O . HIS A 1 103 ? 12.461 -26.016 0.273 1 94.31 103 HIS A O 1
ATOM 793 N N . LEU A 1 104 ? 14.43 -25.031 0.159 1 93.75 104 LEU A N 1
ATOM 794 C CA . LEU A 1 104 ? 14.898 -25.891 -0.926 1 93.75 104 LEU A CA 1
ATOM 795 C C . LEU A 1 104 ? 14.953 -27.344 -0.486 1 93.75 104 LEU A C 1
ATOM 797 O O . LEU A 1 104 ? 14.578 -28.25 -1.247 1 93.75 104 LEU A O 1
ATOM 801 N N . ALA A 1 105 ? 15.359 -27.531 0.745 1 91.38 105 ALA A N 1
ATOM 802 C CA . ALA A 1 105 ? 15.469 -28.875 1.281 1 91.38 105 ALA A CA 1
ATOM 803 C C . ALA A 1 105 ? 14.102 -29.562 1.333 1 91.38 105 ALA A C 1
ATOM 805 O O . ALA A 1 105 ? 13.953 -30.703 0.907 1 91.38 105 ALA A O 1
ATOM 806 N N . TYR A 1 106 ? 13.148 -28.797 1.796 1 87.56 106 TYR A N 1
ATOM 807 C CA . TYR A 1 106 ? 11.828 -29.406 1.927 1 87.56 106 TYR A CA 1
ATOM 808 C C . TYR A 1 106 ? 11.18 -29.609 0.562 1 87.56 106 TYR A C 1
ATOM 810 O O . TYR A 1 106 ? 10.359 -30.516 0.384 1 87.56 106 TYR A O 1
ATOM 818 N N . MET A 1 107 ? 11.586 -28.844 -0.378 1 85.88 107 MET A N 1
ATOM 819 C CA . MET A 1 107 ? 11.047 -28.969 -1.729 1 85.88 107 MET A CA 1
ATOM 820 C C . MET A 1 107 ? 11.789 -30.047 -2.512 1 85.88 107 MET A C 1
ATOM 822 O O . MET A 1 107 ? 11.391 -30.391 -3.623 1 85.88 107 MET A O 1
ATOM 826 N N . GLY A 1 108 ? 12.867 -30.484 -1.952 1 84.06 108 GLY A N 1
ATOM 827 C CA . GLY A 1 108 ? 13.68 -31.484 -2.625 1 84.06 108 GLY A CA 1
ATOM 828 C C . GLY A 1 108 ? 14.422 -30.938 -3.83 1 84.06 108 GLY A C 1
ATOM 829 O O . GLY A 1 108 ? 14.586 -31.641 -4.836 1 84.06 108 GLY A O 1
ATOM 830 N N . LYS A 1 109 ? 14.688 -29.703 -3.773 1 83 109 LYS A N 1
ATOM 831 C CA . LYS A 1 109 ? 15.375 -29.047 -4.887 1 83 109 LYS A CA 1
ATOM 832 C C . LYS A 1 109 ? 16.797 -28.672 -4.512 1 83 109 LYS A C 1
ATOM 834 O O . LYS A 1 109 ? 17.062 -28.266 -3.377 1 83 109 LYS A O 1
ATOM 839 N N . GLU A 1 110 ? 17.875 -28.938 -5.254 1 75.44 110 GLU A N 1
ATOM 840 C CA . GLU A 1 110 ? 19.281 -28.625 -5.004 1 75.44 110 GLU A CA 1
ATOM 841 C C . GLU A 1 110 ? 19.719 -27.406 -5.816 1 75.44 110 GLU A C 1
ATOM 843 O O . GLU A 1 110 ? 20.703 -26.734 -5.465 1 75.44 110 GLU A O 1
ATOM 848 N N . GLY A 1 111 ? 19 -26.891 -6.613 1 65.56 111 GLY A N 1
ATOM 849 C CA . GLY A 1 111 ? 19.484 -26 -7.652 1 65.56 111 GLY A CA 1
ATOM 850 C C . GLY A 1 111 ? 19.219 -24.547 -7.363 1 65.56 111 GLY A C 1
ATOM 851 O O . GLY A 1 111 ? 19.641 -23.656 -8.117 1 65.56 111 GLY A O 1
ATOM 852 N N . GLY A 1 112 ? 18.859 -24.234 -6.25 1 78.81 112 GLY A N 1
ATOM 853 C CA . GLY A 1 112 ? 18.594 -22.812 -6.125 1 78.81 112 GLY A CA 1
ATOM 854 C C . GLY A 1 112 ? 19.812 -22.016 -5.695 1 78.81 112 GLY A C 1
ATOM 855 O O . GLY A 1 112 ? 20.547 -22.438 -4.801 1 78.81 112 GLY A O 1
ATOM 856 N N . ASN A 1 113 ? 20.203 -21.047 -6.535 1 91 113 ASN A N 1
ATOM 857 C CA . ASN A 1 113 ? 21.25 -20.109 -6.148 1 91 113 ASN A CA 1
ATOM 858 C C . ASN A 1 113 ? 20.75 -19.062 -5.152 1 91 113 ASN A C 1
ATOM 860 O O . ASN A 1 113 ? 20.219 -18.031 -5.551 1 91 113 ASN A O 1
ATOM 864 N N . VAL A 1 114 ? 21.016 -19.406 -3.936 1 95.12 114 VAL A N 1
ATOM 865 C CA . VAL A 1 114 ? 20.484 -18.609 -2.836 1 95.12 114 VAL A CA 1
ATOM 866 C C . VAL A 1 114 ? 21 -17.172 -2.941 1 95.12 114 VAL A C 1
ATOM 868 O O . VAL A 1 114 ? 20.234 -16.219 -2.822 1 95.12 114 VAL A O 1
ATOM 871 N N . GLU A 1 115 ? 22.266 -17 -3.209 1 94.75 115 GLU A N 1
ATOM 872 C CA . GLU A 1 115 ? 22.859 -15.68 -3.307 1 94.75 115 GLU A CA 1
ATOM 873 C C . GLU A 1 115 ? 22.266 -14.883 -4.461 1 94.75 115 GLU A C 1
ATOM 875 O O . GLU A 1 115 ? 21.969 -13.695 -4.316 1 94.75 115 GLU A O 1
ATOM 880 N N . ASP A 1 116 ? 22.125 -15.539 -5.488 1 95.75 116 ASP A N 1
ATOM 881 C CA . ASP A 1 116 ? 21.562 -14.898 -6.676 1 95.75 116 ASP A CA 1
ATOM 882 C C . ASP A 1 116 ? 20.141 -14.422 -6.426 1 95.75 116 ASP A C 1
ATOM 884 O O . ASP A 1 116 ? 19.797 -13.289 -6.742 1 95.75 116 ASP A O 1
ATOM 888 N N . VAL A 1 117 ? 19.344 -15.273 -5.844 1 97 117 VAL A N 1
ATOM 889 C CA . VAL A 1 117 ? 17.938 -14.945 -5.625 1 97 117 VAL A CA 1
ATOM 890 C C . VAL A 1 117 ? 17.812 -13.82 -4.598 1 97 117 VAL A C 1
ATOM 892 O O . VAL A 1 117 ? 17 -12.914 -4.75 1 97 117 VAL A O 1
ATOM 895 N N . LEU A 1 118 ? 18.641 -13.891 -3.557 1 97.69 118 LEU A N 1
ATOM 896 C CA . LEU A 1 118 ? 18.641 -12.828 -2.562 1 97.69 118 LEU A CA 1
ATOM 897 C C . LEU A 1 118 ? 19.047 -11.492 -3.193 1 97.69 118 LEU A C 1
ATOM 899 O O . LEU A 1 118 ? 18.469 -10.453 -2.865 1 97.69 118 LEU A O 1
ATOM 903 N N . SER A 1 119 ? 19.938 -11.531 -4.066 1 97.06 119 SER A N 1
ATOM 904 C CA . SER A 1 119 ? 20.344 -10.328 -4.789 1 97.06 119 SER A CA 1
ATOM 905 C C . SER A 1 119 ? 19.203 -9.797 -5.641 1 97.06 119 SER A C 1
ATOM 907 O O . SER A 1 119 ? 18.953 -8.586 -5.672 1 97.06 119 SER A O 1
ATOM 909 N N . LYS A 1 120 ? 18.484 -10.633 -6.285 1 96.81 120 LYS A N 1
ATOM 910 C CA . LYS A 1 120 ? 17.391 -10.258 -7.176 1 96.81 120 LYS A CA 1
ATOM 911 C C . LYS A 1 120 ? 16.281 -9.531 -6.41 1 96.81 120 LYS A C 1
ATOM 913 O O . LYS A 1 120 ? 15.617 -8.648 -6.953 1 96.81 120 LYS A O 1
ATOM 918 N N . VAL A 1 121 ? 16.109 -9.984 -5.148 1 97.69 121 VAL A N 1
ATOM 919 C CA . VAL A 1 121 ? 15.016 -9.375 -4.398 1 97.69 121 VAL A CA 1
ATOM 920 C C . VAL A 1 121 ? 15.539 -8.211 -3.564 1 97.69 121 VAL A C 1
ATOM 922 O O . VAL A 1 121 ? 14.82 -7.664 -2.73 1 97.69 121 VAL A O 1
ATOM 925 N N . GLY A 1 122 ? 16.781 -7.816 -3.719 1 95.88 122 GLY A N 1
ATOM 926 C CA . GLY A 1 122 ? 17.344 -6.652 -3.057 1 95.88 122 GLY A CA 1
ATOM 927 C C . GLY A 1 122 ? 17.859 -6.949 -1.657 1 95.88 122 GLY A C 1
ATOM 928 O O . GLY A 1 122 ? 17.906 -6.059 -0.806 1 95.88 122 GLY A O 1
ATOM 929 N N . LEU A 1 123 ? 18.125 -8.148 -1.348 1 96.69 123 LEU A N 1
ATOM 930 C CA . LEU A 1 123 ? 18.656 -8.539 -0.045 1 96.69 123 LEU A CA 1
ATOM 931 C C . LEU A 1 123 ? 20.094 -9.023 -0.163 1 96.69 123 LEU A C 1
ATOM 933 O O . LEU A 1 123 ? 20.5 -9.961 0.528 1 96.69 123 LEU A O 1
ATOM 937 N N . LYS A 1 124 ? 20.734 -8.32 -1.042 1 91.25 124 LYS A N 1
ATOM 938 C CA . LYS A 1 124 ? 22.141 -8.648 -1.209 1 91.25 124 LYS A CA 1
ATOM 939 C C . LYS A 1 124 ? 22.953 -8.258 0.029 1 91.25 124 LYS A C 1
ATOM 941 O O . LYS A 1 124 ? 22.703 -7.215 0.634 1 91.25 124 LYS A O 1
ATOM 946 N N . ASP A 1 125 ? 23.875 -9.047 0.498 1 85.75 125 ASP A N 1
ATOM 947 C CA . ASP A 1 125 ? 24.859 -8.75 1.53 1 85.75 125 ASP A CA 1
ATOM 948 C C . ASP A 1 125 ? 24.188 -8.555 2.889 1 85.75 125 ASP A C 1
ATOM 950 O O . ASP A 1 125 ? 24.609 -7.691 3.668 1 85.75 125 ASP A O 1
ATOM 954 N N . ILE A 1 126 ? 23.078 -9.102 3.115 1 85.88 126 ILE A N 1
ATOM 955 C CA . ILE A 1 126 ? 22.359 -8.953 4.375 1 85.88 126 ILE A CA 1
ATOM 956 C C . ILE A 1 126 ? 23.062 -9.766 5.469 1 85.88 126 ILE A C 1
ATOM 958 O O . ILE A 1 126 ? 22.797 -9.57 6.656 1 85.88 126 ILE A O 1
ATOM 962 N N . GLY A 1 127 ? 24 -10.602 5.023 1 85.62 127 GLY A N 1
ATOM 963 C CA . GLY A 1 127 ? 24.781 -11.375 5.977 1 85.62 127 GLY A CA 1
ATOM 964 C C . GLY A 1 127 ? 23.969 -12.414 6.715 1 85.62 127 GLY A C 1
ATOM 965 O O . GLY A 1 127 ? 23.125 -13.086 6.117 1 85.62 127 GLY A O 1
ATOM 966 N N . VAL A 1 128 ? 24.297 -12.594 8.039 1 91.38 128 VAL A N 1
ATOM 967 C CA . VAL A 1 128 ? 23.703 -13.711 8.781 1 91.38 128 VAL A CA 1
ATOM 968 C C . VAL A 1 128 ? 22.703 -13.188 9.805 1 91.38 128 VAL A C 1
ATOM 970 O O . VAL A 1 128 ? 22.344 -13.891 10.75 1 91.38 128 VAL A O 1
ATOM 973 N N . GLN A 1 129 ? 22.203 -12.016 9.547 1 94.81 129 GLN A N 1
ATOM 974 C CA . GLN A 1 129 ? 21.25 -11.469 10.508 1 94.81 129 GLN A CA 1
ATOM 975 C C . GLN A 1 129 ? 19.953 -12.273 10.508 1 94.81 129 GLN A C 1
ATOM 977 O O . GLN A 1 129 ? 19.469 -12.68 9.453 1 94.81 129 GLN A O 1
ATOM 982 N N . PRO A 1 130 ? 19.484 -12.539 11.727 1 97.81 130 PRO A N 1
ATOM 983 C CA . PRO A 1 130 ? 18.25 -13.32 11.82 1 97.81 130 PRO A CA 1
ATOM 984 C C . PRO A 1 130 ? 17.047 -12.586 11.25 1 97.81 130 PRO A C 1
ATOM 986 O O . PRO A 1 130 ? 16.953 -11.359 11.352 1 97.81 130 PRO A O 1
ATOM 989 N N . VAL A 1 131 ? 16.094 -13.281 10.734 1 97.81 131 VAL A N 1
ATOM 990 C CA . VAL A 1 131 ? 14.914 -12.734 10.078 1 97.81 131 VAL A CA 1
ATOM 991 C C . VAL A 1 131 ? 14.055 -11.992 11.102 1 97.81 131 VAL A C 1
ATOM 993 O O . VAL A 1 131 ? 13.297 -11.094 10.742 1 97.81 131 VAL A O 1
ATOM 996 N N . SER A 1 132 ? 14.195 -12.297 12.336 1 97.81 132 SER A N 1
ATOM 997 C CA . SER A 1 132 ? 13.461 -11.625 13.398 1 97.81 132 SER A CA 1
ATOM 998 C C . SER A 1 132 ? 13.75 -10.133 13.414 1 97.81 132 SER A C 1
ATOM 1000 O O . SER A 1 132 ? 12.953 -9.3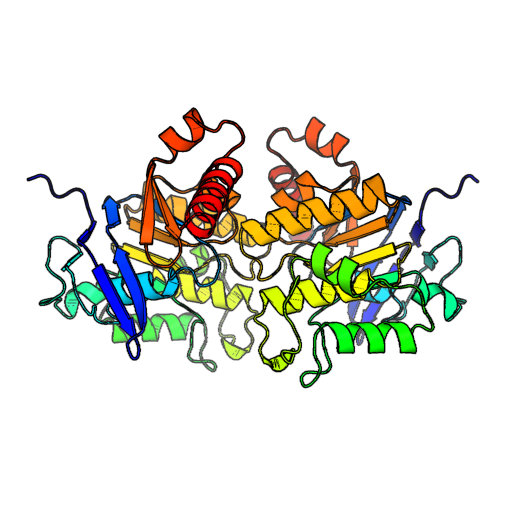44 13.938 1 97.81 132 SER A O 1
ATOM 1002 N N . THR A 1 133 ? 14.852 -9.734 12.867 1 96.44 133 THR A N 1
ATOM 1003 C CA . THR A 1 133 ? 15.258 -8.336 12.875 1 96.44 133 THR A CA 1
ATOM 1004 C C . THR A 1 133 ? 14.82 -7.633 11.594 1 96.44 133 THR A C 1
ATOM 1006 O O . THR A 1 133 ? 15.055 -6.438 11.422 1 96.44 133 THR A O 1
ATOM 1009 N N . PHE A 1 134 ? 14.234 -8.383 10.68 1 96.69 134 PHE A N 1
ATOM 1010 C CA . PHE A 1 134 ? 13.875 -7.848 9.375 1 96.69 134 PHE A CA 1
ATOM 1011 C C . PHE A 1 134 ? 12.703 -6.875 9.492 1 96.69 134 PHE A C 1
ATOM 1013 O O . PHE A 1 134 ? 11.766 -7.109 10.258 1 96.69 134 PHE A O 1
ATOM 1020 N N . SER A 1 135 ? 12.82 -5.797 8.734 1 93.62 135 SER A N 1
ATOM 1021 C CA . SER A 1 135 ? 11.656 -4.934 8.539 1 93.62 135 SER A CA 1
ATOM 1022 C C . SER A 1 135 ? 10.578 -5.641 7.73 1 93.62 135 SER A C 1
ATOM 1024 O O . SER A 1 135 ? 10.797 -6.734 7.211 1 93.62 135 SER A O 1
ATOM 1026 N N . LEU A 1 136 ? 9.422 -5.047 7.66 1 92.19 136 LEU A N 1
ATOM 1027 C CA . LEU A 1 136 ? 8.328 -5.586 6.867 1 92.19 136 LEU A CA 1
ATOM 1028 C C . LEU A 1 136 ? 8.734 -5.73 5.406 1 92.19 136 LEU A C 1
ATOM 1030 O O . LEU A 1 136 ? 8.461 -6.758 4.777 1 92.19 136 LEU A O 1
ATOM 1034 N N . GLY A 1 137 ? 9.367 -4.707 4.887 1 94.44 137 GLY A N 1
ATOM 1035 C CA . GLY A 1 137 ? 9.82 -4.758 3.506 1 94.44 137 GLY A CA 1
ATOM 1036 C C . GLY A 1 137 ? 10.828 -5.867 3.248 1 94.44 137 GLY A C 1
ATOM 1037 O O . GLY A 1 137 ? 10.766 -6.539 2.217 1 94.44 137 GLY A O 1
ATOM 1038 N N . MET A 1 138 ? 11.711 -6.031 4.137 1 95.69 138 MET A N 1
ATOM 1039 C CA . MET A 1 138 ? 12.703 -7.094 4.012 1 95.69 138 MET A CA 1
ATOM 1040 C C . MET A 1 138 ? 12.031 -8.469 4.047 1 95.69 138 MET A C 1
ATOM 1042 O O . MET A 1 138 ? 12.398 -9.359 3.279 1 95.69 138 MET A O 1
ATOM 1046 N N . ARG A 1 139 ? 11.102 -8.625 4.926 1 97.06 139 ARG A N 1
ATOM 1047 C CA . ARG A 1 139 ? 10.375 -9.883 5.02 1 97.06 139 ARG A CA 1
ATOM 1048 C C . ARG A 1 139 ? 9.625 -10.18 3.729 1 97.06 139 ARG A C 1
ATOM 1050 O O . ARG A 1 139 ? 9.602 -11.32 3.262 1 97.06 139 ARG A O 1
ATOM 1057 N N . GLN A 1 140 ? 9.031 -9.148 3.217 1 96.94 140 GLN A N 1
ATOM 1058 C CA . GLN A 1 140 ? 8.312 -9.305 1.956 1 96.94 140 GLN A CA 1
ATOM 1059 C C . GLN A 1 140 ? 9.25 -9.742 0.835 1 96.94 140 GLN A C 1
ATOM 1061 O O . GLN A 1 140 ? 8.93 -10.641 0.063 1 96.94 140 GLN A O 1
ATOM 1066 N N . ARG A 1 141 ? 10.352 -9.102 0.741 1 97.75 141 ARG A N 1
ATOM 1067 C CA . ARG A 1 141 ? 11.367 -9.453 -0.252 1 97.75 141 ARG A CA 1
ATOM 1068 C C . ARG A 1 141 ? 11.812 -10.906 -0.087 1 97.75 141 ARG A C 1
ATOM 1070 O O . ARG A 1 141 ? 11.953 -11.633 -1.071 1 97.75 141 ARG A O 1
ATOM 1077 N N . LEU A 1 142 ? 12.031 -11.305 1.149 1 98.12 142 LEU A N 1
ATOM 1078 C CA . LEU A 1 142 ? 12.438 -12.68 1.423 1 98.12 142 LEU A CA 1
ATOM 1079 C C . LEU A 1 142 ? 11.344 -13.664 1.023 1 98.12 142 LEU A C 1
ATOM 1081 O O . LEU A 1 142 ? 11.633 -14.75 0.515 1 98.12 142 LEU A O 1
ATOM 1085 N N . ALA A 1 143 ? 10.125 -13.297 1.255 1 98.25 143 ALA A N 1
ATOM 1086 C CA . ALA A 1 143 ? 9 -14.141 0.862 1 98.25 143 ALA A CA 1
ATOM 1087 C C . ALA A 1 143 ? 8.977 -14.352 -0.649 1 98.25 143 ALA A C 1
ATOM 1089 O O . ALA A 1 143 ? 8.703 -15.453 -1.126 1 98.25 143 ALA A O 1
ATOM 1090 N N . ILE A 1 144 ? 9.203 -13.305 -1.344 1 98.38 144 ILE A N 1
ATOM 1091 C CA . ILE A 1 144 ? 9.258 -13.398 -2.799 1 98.38 144 ILE A CA 1
ATOM 1092 C C . ILE A 1 144 ? 10.43 -14.289 -3.213 1 98.38 144 ILE A C 1
ATOM 1094 O O . ILE A 1 144 ? 10.289 -15.141 -4.094 1 98.38 144 ILE A O 1
ATOM 1098 N N . ALA A 1 145 ? 11.578 -14.102 -2.551 1 97.94 145 ALA A N 1
ATOM 1099 C CA . ALA A 1 145 ? 12.734 -14.953 -2.809 1 97.94 145 ALA A CA 1
ATOM 1100 C C . ALA A 1 145 ? 12.383 -16.438 -2.621 1 97.94 145 ALA A C 1
ATOM 1102 O O . ALA A 1 145 ? 12.719 -17.266 -3.461 1 97.94 145 ALA A O 1
ATOM 1103 N N . ARG A 1 146 ? 11.75 -16.703 -1.565 1 97.06 146 ARG A N 1
ATOM 1104 C CA . ARG A 1 146 ? 11.352 -18.078 -1.278 1 97.06 146 ARG A CA 1
ATOM 1105 C C . ARG A 1 146 ? 10.43 -18.609 -2.365 1 97.06 146 ARG A C 1
ATOM 1107 O O . ARG A 1 146 ? 10.547 -19.781 -2.766 1 97.06 146 ARG A O 1
ATOM 1114 N N . ALA A 1 147 ? 9.562 -17.75 -2.834 1 96.88 147 ALA A N 1
ATOM 1115 C CA . ALA A 1 147 ? 8.594 -18.156 -3.842 1 96.88 147 ALA A CA 1
ATOM 1116 C C . ALA A 1 147 ? 9.281 -18.484 -5.164 1 96.88 147 ALA A C 1
ATOM 1118 O O . ALA A 1 147 ? 8.797 -19.312 -5.938 1 96.88 147 ALA A O 1
ATOM 1119 N N . ILE A 1 148 ? 10.469 -17.938 -5.402 1 97.06 148 ILE A N 1
ATOM 1120 C CA . ILE A 1 148 ? 10.992 -18.047 -6.762 1 97.06 148 ILE A CA 1
ATOM 1121 C C . ILE A 1 148 ? 12.219 -18.953 -6.77 1 97.06 148 ILE A C 1
ATOM 1123 O O . ILE A 1 148 ? 12.68 -19.375 -7.832 1 97.06 148 ILE A O 1
ATOM 1127 N N . ILE A 1 149 ? 12.758 -19.266 -5.648 1 96.06 149 ILE A N 1
ATOM 1128 C CA . ILE A 1 149 ? 14.102 -19.844 -5.566 1 96.06 149 ILE A CA 1
ATOM 1129 C C . ILE A 1 149 ? 14.109 -21.219 -6.219 1 96.06 149 ILE A C 1
ATOM 1131 O O . ILE A 1 149 ? 15.125 -21.625 -6.789 1 96.06 149 ILE A O 1
ATOM 1135 N N . HIS A 1 150 ? 13.047 -21.938 -6.125 1 93.31 150 HIS A N 1
ATOM 1136 C CA . HIS A 1 150 ? 13.023 -23.281 -6.684 1 93.31 150 HIS A CA 1
ATOM 1137 C C . HIS A 1 150 ? 12.609 -23.266 -8.148 1 93.31 150 HIS A C 1
ATOM 1139 O O . HIS A 1 150 ? 12.289 -24.312 -8.719 1 93.31 150 HIS A O 1
ATOM 1145 N N . LYS A 1 151 ? 12.508 -22.094 -8.719 1 92.19 151 LYS A N 1
ATOM 1146 C CA . LYS A 1 151 ? 12.273 -21.859 -10.148 1 92.19 151 LYS A CA 1
ATOM 1147 C C . LYS A 1 151 ? 10.953 -22.484 -10.586 1 92.19 151 LYS A C 1
ATOM 1149 O O . LYS A 1 151 ? 10.93 -23.297 -11.523 1 92.19 151 LYS A O 1
ATOM 1154 N N . PRO A 1 152 ? 9.906 -22.078 -10.031 1 94.69 152 PRO A N 1
ATOM 1155 C CA . PRO A 1 152 ? 8.594 -22.609 -10.398 1 94.69 152 PRO A CA 1
ATOM 1156 C C . PRO A 1 152 ? 8.141 -22.156 -11.781 1 94.69 152 PRO A C 1
ATOM 1158 O O . PRO A 1 152 ? 8.742 -21.234 -12.359 1 94.69 152 PRO A O 1
ATOM 1161 N N . GLN A 1 153 ? 7.141 -22.859 -12.258 1 95.19 153 GLN A N 1
ATOM 1162 C CA . GLN A 1 153 ? 6.535 -22.469 -13.523 1 95.19 153 GLN A CA 1
ATOM 1163 C C . GLN A 1 153 ? 5.418 -21.453 -13.305 1 95.19 153 GLN A C 1
ATOM 1165 O O . GLN A 1 153 ? 5.066 -20.703 -14.211 1 95.19 153 GLN A O 1
ATOM 1170 N N . LEU A 1 154 ? 4.891 -21.5 -12.125 1 97 154 LEU A N 1
ATOM 1171 C CA . LEU A 1 154 ? 3.771 -20.641 -11.758 1 97 154 LEU A CA 1
ATOM 1172 C C . LEU A 1 154 ? 4.023 -19.953 -10.414 1 97 154 LEU A C 1
ATOM 1174 O O . LEU A 1 154 ? 4.375 -20.625 -9.438 1 97 154 LEU A O 1
ATOM 1178 N N . LEU A 1 155 ? 3.906 -18.641 -10.414 1 98 155 LEU A N 1
ATOM 1179 C CA . LEU A 1 155 ? 3.979 -17.859 -9.195 1 98 155 LEU A CA 1
ATOM 1180 C C . LEU A 1 155 ? 2.615 -17.266 -8.844 1 98 155 LEU A C 1
ATOM 1182 O O . LEU A 1 155 ? 1.96 -16.656 -9.688 1 98 155 LEU A O 1
ATOM 1186 N N . ILE A 1 156 ? 2.162 -17.5 -7.676 1 98.19 156 ILE A N 1
ATOM 1187 C CA . ILE A 1 156 ? 0.943 -16.906 -7.137 1 98.19 156 ILE A CA 1
ATOM 1188 C C . ILE A 1 156 ? 1.294 -15.969 -5.992 1 98.19 156 ILE A C 1
ATOM 1190 O O . ILE A 1 156 ? 1.71 -16.406 -4.918 1 98.19 156 ILE A O 1
ATOM 1194 N N . LEU A 1 157 ? 1.104 -14.68 -6.211 1 98.56 157 LEU A N 1
ATOM 1195 C CA . LEU A 1 157 ? 1.58 -13.672 -5.273 1 98.56 157 LEU A CA 1
ATOM 1196 C C . LEU A 1 157 ? 0.438 -12.766 -4.82 1 98.56 157 LEU A C 1
ATOM 1198 O O . LEU A 1 157 ? -0.091 -11.984 -5.613 1 98.56 157 LEU A O 1
ATOM 1202 N N . ASP A 1 158 ? 0.133 -12.867 -3.607 1 98 158 ASP A N 1
ATOM 1203 C CA . ASP A 1 158 ? -0.902 -12.031 -3.006 1 98 158 ASP A CA 1
ATOM 1204 C C . ASP A 1 158 ? -0.307 -10.75 -2.426 1 98 158 ASP A C 1
ATOM 1206 O O . ASP A 1 158 ? 0.353 -10.781 -1.385 1 98 158 ASP A O 1
ATOM 1210 N N . GLU A 1 159 ? -0.516 -9.609 -3.078 1 96.88 159 GLU A N 1
ATOM 1211 C CA . GLU A 1 159 ? -0.064 -8.289 -2.654 1 96.88 159 GLU A CA 1
ATOM 1212 C C . GLU A 1 159 ? 1.438 -8.281 -2.381 1 96.88 159 GLU A C 1
ATOM 1214 O O . GLU A 1 159 ? 1.877 -7.859 -1.309 1 96.88 159 GLU A O 1
ATOM 1219 N N . PRO A 1 160 ? 2.203 -8.539 -3.357 1 97.62 160 PRO A N 1
ATOM 1220 C CA . PRO A 1 160 ? 3.633 -8.742 -3.117 1 97.62 160 PRO A CA 1
ATOM 1221 C C . PRO A 1 160 ? 4.379 -7.445 -2.83 1 97.62 160 PRO A C 1
ATOM 1223 O O . PRO A 1 160 ? 5.504 -7.473 -2.326 1 97.62 160 PRO A O 1
ATOM 1226 N N . ILE A 1 161 ? 3.803 -6.34 -3.123 1 95.75 161 ILE A N 1
ATOM 1227 C CA . ILE A 1 161 ? 4.57 -5.109 -2.992 1 95.75 161 ILE A CA 1
ATOM 1228 C C . ILE A 1 161 ? 4.207 -4.41 -1.684 1 95.75 161 ILE A C 1
ATOM 1230 O O . ILE A 1 161 ? 4.629 -3.275 -1.439 1 95.75 161 ILE A O 1
ATOM 1234 N N . ASN A 1 162 ? 3.428 -5.094 -0.881 1 92.19 162 ASN A N 1
ATOM 1235 C CA . ASN A 1 162 ? 3.016 -4.531 0.4 1 92.19 162 ASN A CA 1
ATOM 1236 C C . ASN A 1 162 ? 4.219 -4.211 1.283 1 92.19 162 ASN A C 1
ATOM 1238 O O . ASN A 1 162 ? 5.156 -5.008 1.376 1 92.19 162 ASN A O 1
ATOM 1242 N N . GLY A 1 163 ? 4.211 -3.025 1.848 1 91.44 163 GLY A N 1
ATOM 1243 C CA . GLY A 1 163 ? 5.242 -2.65 2.803 1 91.44 163 GLY A CA 1
ATOM 1244 C C . GLY A 1 163 ? 6.492 -2.104 2.143 1 91.44 163 GLY A C 1
ATOM 1245 O O . GLY A 1 163 ? 7.434 -1.698 2.828 1 91.44 163 GLY A O 1
ATOM 1246 N N . LEU A 1 164 ? 6.535 -2.061 0.85 1 95.81 164 LEU A N 1
ATOM 1247 C CA . LEU A 1 164 ? 7.723 -1.589 0.144 1 95.81 164 LEU A CA 1
ATOM 1248 C C . LEU A 1 164 ? 7.645 -0.087 -0.109 1 95.81 164 LEU A C 1
ATOM 1250 O O . LEU A 1 164 ? 6.551 0.469 -0.238 1 95.81 164 LEU A O 1
ATOM 1254 N N . ASP A 1 165 ? 8.812 0.543 -0.115 1 96.56 165 ASP A N 1
ATOM 1255 C CA . ASP A 1 165 ? 8.891 1.953 -0.485 1 96.56 165 ASP A CA 1
ATOM 1256 C C . ASP A 1 165 ? 8.898 2.123 -2.002 1 96.56 165 ASP A C 1
ATOM 1258 O O . ASP A 1 165 ? 8.805 1.143 -2.742 1 96.56 165 ASP A O 1
ATOM 1262 N N . PRO A 1 166 ? 8.961 3.344 -2.482 1 96.44 166 PRO A N 1
ATOM 1263 C CA . PRO A 1 166 ? 8.867 3.568 -3.928 1 96.44 166 PRO A CA 1
ATOM 1264 C C . PRO A 1 166 ? 9.969 2.848 -4.703 1 96.44 166 PRO A C 1
ATOM 1266 O O . PRO A 1 166 ? 9.719 2.301 -5.777 1 96.44 166 PRO A O 1
ATOM 1269 N N . MET A 1 167 ? 11.125 2.834 -4.168 1 95.69 167 MET A N 1
ATOM 1270 C CA . MET A 1 167 ? 12.219 2.143 -4.836 1 95.69 167 MET A CA 1
ATOM 1271 C C . MET A 1 167 ? 11.969 0.639 -4.883 1 95.69 167 MET A C 1
ATOM 1273 O O . MET A 1 167 ? 12.164 0.006 -5.922 1 95.69 167 MET A O 1
ATOM 1277 N N . GLY A 1 168 ? 11.562 0.109 -3.771 1 96.38 168 GLY A N 1
ATOM 1278 C CA . GLY A 1 168 ? 11.25 -1.31 -3.705 1 96.38 168 GLY A CA 1
ATOM 1279 C C . GLY A 1 168 ? 10.133 -1.721 -4.645 1 96.38 168 GLY A C 1
ATOM 1280 O O . GLY A 1 168 ? 10.195 -2.789 -5.258 1 96.38 168 GLY A O 1
ATOM 1281 N N . ILE A 1 169 ? 9.141 -0.885 -4.703 1 97.31 169 ILE A N 1
ATOM 1282 C CA . ILE A 1 169 ? 8.016 -1.153 -5.594 1 97.31 169 ILE A CA 1
ATOM 1283 C C . ILE A 1 169 ? 8.516 -1.255 -7.035 1 97.31 169 ILE A C 1
ATOM 1285 O O . ILE A 1 169 ? 8.164 -2.191 -7.754 1 97.31 169 ILE A O 1
ATOM 1289 N N . LYS A 1 170 ? 9.312 -0.349 -7.449 1 96.5 170 LYS A N 1
ATOM 1290 C CA . LYS A 1 170 ? 9.867 -0.365 -8.797 1 96.5 170 LYS A CA 1
ATOM 1291 C C . LYS A 1 170 ? 10.75 -1.591 -9.016 1 96.5 170 LYS A C 1
ATOM 1293 O O . LYS A 1 170 ? 10.68 -2.234 -10.07 1 96.5 170 LYS A O 1
ATOM 1298 N N . GLU A 1 171 ? 11.539 -1.877 -8.062 1 96.75 171 GLU A N 1
ATOM 1299 C CA . GLU A 1 171 ? 12.422 -3.037 -8.141 1 96.75 171 GLU A CA 1
ATOM 1300 C C . GLU A 1 171 ? 11.625 -4.324 -8.328 1 96.75 171 GLU A C 1
ATOM 1302 O O . GLU A 1 171 ? 11.977 -5.168 -9.156 1 96.75 171 GLU A O 1
ATOM 1307 N N . MET A 1 172 ? 10.602 -4.48 -7.57 1 98 172 MET A N 1
ATOM 1308 C CA . MET A 1 172 ? 9.773 -5.684 -7.668 1 98 172 MET A CA 1
ATOM 1309 C C . MET A 1 172 ? 9.047 -5.738 -9.008 1 98 172 MET A C 1
ATOM 1311 O O . MET A 1 172 ? 8.906 -6.809 -9.602 1 98 172 MET A O 1
ATOM 1315 N N . ARG A 1 173 ? 8.57 -4.594 -9.461 1 97.5 173 ARG A N 1
ATOM 1316 C CA . ARG A 1 173 ? 7.969 -4.516 -10.789 1 97.5 173 ARG A CA 1
ATOM 1317 C C . ARG A 1 173 ? 8.922 -5.047 -11.852 1 97.5 173 ARG A C 1
ATOM 1319 O O . ARG A 1 173 ? 8.539 -5.895 -12.664 1 97.5 173 ARG A O 1
ATOM 1326 N N . ASP A 1 174 ? 10.125 -4.582 -11.789 1 98.12 174 ASP A N 1
ATOM 1327 C CA . ASP A 1 174 ? 11.141 -5.008 -12.75 1 98.12 174 ASP A CA 1
ATOM 1328 C C . ASP A 1 174 ? 11.422 -6.5 -12.625 1 98.12 174 ASP A C 1
ATOM 1330 O O . ASP A 1 174 ? 11.594 -7.195 -13.633 1 98.12 174 ASP A O 1
ATOM 1334 N N . LEU A 1 175 ? 11.492 -6.906 -11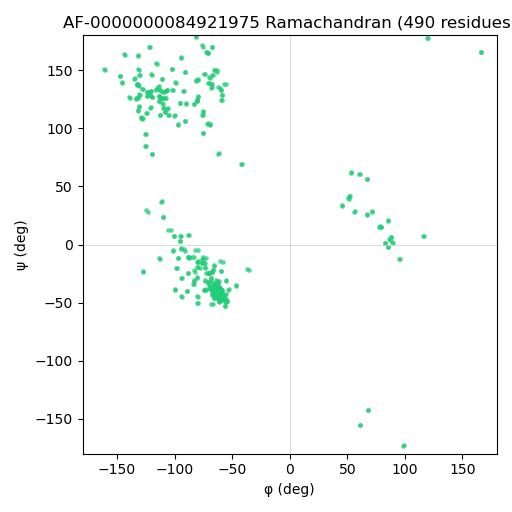.461 1 98.44 175 LEU A N 1
ATOM 1335 C CA . LEU A 1 175 ? 11.742 -8.32 -11.219 1 98.44 175 LEU A CA 1
ATOM 1336 C C . LEU A 1 175 ? 10.625 -9.18 -11.812 1 98.44 175 LEU A C 1
ATOM 1338 O O . LEU A 1 175 ? 10.891 -10.172 -12.492 1 98.44 175 LEU A O 1
ATOM 1342 N N . PHE A 1 176 ? 9.391 -8.828 -11.562 1 98.69 176 PHE A N 1
ATOM 1343 C CA . PHE A 1 176 ? 8.258 -9.602 -12.055 1 98.69 176 PHE A CA 1
ATOM 1344 C C . PHE A 1 176 ? 8.25 -9.648 -13.578 1 98.69 176 PHE A C 1
ATOM 1346 O O . PHE A 1 176 ? 7.992 -10.703 -14.164 1 98.69 176 PHE A O 1
ATOM 1353 N N . LEU A 1 177 ? 8.562 -8.547 -14.172 1 98.69 177 LEU A N 1
ATOM 1354 C CA . LEU A 1 177 ? 8.648 -8.516 -15.625 1 98.69 177 LEU A CA 1
ATOM 1355 C C . LEU A 1 177 ? 9.758 -9.43 -16.125 1 98.69 177 LEU A C 1
ATOM 1357 O O . LEU A 1 177 ? 9.562 -10.18 -17.078 1 98.69 177 LEU A O 1
ATOM 1361 N N . TYR A 1 178 ? 10.867 -9.352 -15.484 1 98.38 178 TYR A N 1
ATOM 1362 C CA . TYR A 1 178 ? 11.992 -10.203 -15.852 1 98.38 178 TYR A CA 1
ATOM 1363 C C . TYR A 1 178 ? 11.625 -11.68 -15.734 1 98.38 178 TYR A C 1
ATOM 1365 O O . TYR A 1 178 ? 11.898 -12.461 -16.656 1 98.38 178 TYR A O 1
ATOM 1373 N N . LEU A 1 179 ? 11.023 -12.086 -14.633 1 98.31 179 LEU A N 1
ATOM 1374 C CA . LEU A 1 179 ? 10.648 -13.477 -14.391 1 98.31 179 LEU A CA 1
ATOM 1375 C C . LEU A 1 179 ? 9.68 -13.977 -15.453 1 98.31 179 LEU A C 1
ATOM 1377 O O . LEU A 1 179 ? 9.805 -15.109 -15.93 1 98.31 179 LEU A O 1
ATOM 1381 N N . ALA A 1 180 ? 8.773 -13.148 -15.867 1 98.12 180 ALA A N 1
ATOM 1382 C CA . ALA A 1 180 ? 7.777 -13.555 -16.859 1 98.12 180 ALA A CA 1
ATOM 1383 C C . ALA A 1 180 ? 8.359 -13.516 -18.266 1 98.12 180 ALA A C 1
ATOM 1385 O O . ALA A 1 180 ? 8.336 -14.516 -18.984 1 98.12 180 ALA A O 1
ATOM 1386 N N . LYS A 1 181 ? 8.961 -12.438 -18.594 1 97.31 181 LYS A N 1
ATOM 1387 C CA . LYS A 1 181 ? 9.336 -12.18 -19.984 1 97.31 181 LYS A CA 1
ATOM 1388 C C . LYS A 1 181 ? 10.656 -12.844 -20.344 1 97.31 181 LYS A C 1
ATOM 1390 O O . LYS A 1 181 ? 10.867 -13.266 -21.484 1 97.31 181 LYS A O 1
ATOM 1395 N N . THR A 1 182 ? 11.531 -12.914 -19.406 1 97 182 THR A N 1
ATOM 1396 C CA . THR A 1 182 ? 12.852 -13.461 -19.688 1 97 182 THR A CA 1
ATOM 1397 C C . THR A 1 182 ? 12.938 -14.914 -19.219 1 97 182 THR A C 1
ATOM 1399 O O . THR A 1 182 ? 13.461 -15.773 -19.938 1 97 182 THR A O 1
ATOM 1402 N N . GLU A 1 183 ? 12.352 -15.25 -18.094 1 96.31 183 GLU A N 1
ATOM 1403 C CA . GLU A 1 183 ? 12.484 -16.594 -17.547 1 96.31 183 GLU A CA 1
ATOM 1404 C C . GLU A 1 183 ? 11.289 -17.469 -17.922 1 96.31 183 GLU A C 1
ATOM 1406 O O . GLU A 1 183 ? 11.281 -18.672 -17.656 1 96.31 183 GLU A O 1
ATOM 1411 N N . GLY A 1 184 ? 10.242 -16.891 -18.453 1 96.62 184 GLY A N 1
ATOM 1412 C CA . GLY A 1 184 ? 9.102 -17.641 -18.953 1 96.62 184 GLY A CA 1
ATOM 1413 C C . GLY A 1 184 ? 8.156 -18.109 -17.859 1 96.62 184 GLY A C 1
ATOM 1414 O O . GLY A 1 184 ? 7.324 -18.984 -18.094 1 96.62 184 GLY A O 1
ATOM 1415 N N . MET A 1 185 ? 8.289 -17.562 -16.688 1 97.38 185 MET A N 1
ATOM 1416 C CA . MET A 1 185 ? 7.414 -17.922 -15.57 1 97.38 185 MET A CA 1
ATOM 1417 C C . MET A 1 185 ? 6.023 -17.328 -15.758 1 97.38 185 MET A C 1
ATOM 1419 O O . MET A 1 185 ? 5.883 -16.25 -16.344 1 97.38 185 MET A O 1
ATOM 1423 N N . THR A 1 186 ? 5.016 -18.031 -15.297 1 98.38 186 THR A N 1
ATOM 1424 C CA . THR A 1 186 ? 3.664 -17.484 -15.234 1 98.38 186 THR A CA 1
ATOM 1425 C C . THR A 1 186 ? 3.4 -16.844 -13.875 1 98.38 186 THR A C 1
ATOM 1427 O O . THR A 1 186 ? 3.721 -17.438 -12.836 1 98.38 186 THR A O 1
ATOM 1430 N N . LEU A 1 187 ? 2.863 -15.648 -13.891 1 98.75 187 LEU A N 1
ATOM 1431 C CA . LEU A 1 187 ? 2.629 -14.961 -12.625 1 98.75 187 LEU A CA 1
ATOM 1432 C C . LEU A 1 187 ? 1.149 -14.625 -12.453 1 98.75 187 LEU A C 1
ATOM 1434 O O . LEU A 1 187 ? 0.515 -14.117 -13.375 1 98.75 187 LEU A O 1
ATOM 1438 N N . LEU A 1 188 ? 0.625 -14.984 -11.383 1 98.62 188 LEU A N 1
ATOM 1439 C CA . LEU A 1 188 ? -0.667 -14.523 -10.883 1 98.62 188 LEU A CA 1
ATOM 1440 C C . LEU A 1 188 ? -0.489 -13.594 -9.695 1 98.62 188 LEU A C 1
ATOM 1442 O O . LEU A 1 188 ? -0.059 -14.016 -8.617 1 98.62 188 LEU A O 1
ATOM 1446 N N . ILE A 1 189 ? -0.864 -12.273 -9.859 1 98.62 189 ILE A N 1
ATOM 1447 C CA . ILE A 1 189 ? -0.521 -11.266 -8.867 1 98.62 189 ILE A CA 1
ATOM 1448 C C . ILE A 1 189 ? -1.766 -10.461 -8.508 1 98.62 189 ILE A C 1
ATOM 1450 O O . ILE A 1 189 ? -2.5 -10.008 -9.391 1 98.62 189 ILE A O 1
ATOM 1454 N N . SER A 1 190 ? -2.01 -10.336 -7.297 1 98.19 190 SER A N 1
ATOM 1455 C CA . SER A 1 190 ? -3.008 -9.383 -6.832 1 98.19 190 SER A CA 1
ATOM 1456 C C . SER A 1 190 ? -2.35 -8.125 -6.27 1 98.19 190 SER A C 1
ATOM 1458 O O . SER A 1 190 ? -1.207 -8.172 -5.809 1 98.19 190 SER A O 1
ATOM 1460 N N . SER A 1 191 ? -3.021 -7.02 -6.359 1 96 191 SER A N 1
ATOM 1461 C CA . SER A 1 191 ? -2.555 -5.766 -5.773 1 96 191 SER A CA 1
ATOM 1462 C C . SER A 1 191 ? -3.699 -4.77 -5.613 1 96 191 SER A C 1
ATOM 1464 O O . SER A 1 191 ? -4.629 -4.75 -6.422 1 96 191 SER A O 1
ATOM 1466 N N . HIS A 1 192 ? -3.547 -3.947 -4.625 1 94.69 192 HIS A N 1
ATOM 1467 C CA . HIS A 1 192 ? -4.484 -2.84 -4.465 1 94.69 192 HIS A CA 1
ATOM 1468 C C . HIS A 1 192 ? -4.027 -1.616 -5.254 1 94.69 192 HIS A C 1
ATOM 1470 O O . HIS A 1 192 ? -4.773 -0.643 -5.383 1 94.69 192 HIS A O 1
ATOM 1476 N N . ILE A 1 193 ? -2.887 -1.663 -5.723 1 95.12 193 ILE A N 1
ATOM 1477 C CA . ILE A 1 193 ? -2.346 -0.556 -6.504 1 95.12 193 ILE A CA 1
ATOM 1478 C C . ILE A 1 193 ? -2.516 -0.844 -7.992 1 95.12 193 ILE A C 1
ATOM 1480 O O . ILE A 1 193 ? -1.671 -1.504 -8.602 1 95.12 193 ILE A O 1
ATOM 1484 N N . LEU A 1 194 ? -3.461 -0.216 -8.555 1 97.06 194 LEU A N 1
ATOM 1485 C CA . LEU A 1 194 ? -3.883 -0.565 -9.914 1 97.06 194 LEU A CA 1
ATOM 1486 C C . LEU A 1 194 ? -2.832 -0.141 -10.93 1 97.06 194 LEU A C 1
ATOM 1488 O O . LEU A 1 194 ? -2.643 -0.813 -11.953 1 97.06 194 LEU A O 1
ATOM 1492 N N . THR A 1 195 ? -2.172 0.915 -10.648 1 94.5 195 THR A N 1
ATOM 1493 C CA . THR A 1 195 ? -1.178 1.414 -11.594 1 94.5 195 THR A CA 1
ATOM 1494 C C . THR A 1 195 ? -0.015 0.433 -11.727 1 94.5 195 THR A C 1
ATOM 1496 O O . THR A 1 195 ? 0.568 0.293 -12.805 1 94.5 195 THR A O 1
ATOM 1499 N N . GLU A 1 196 ? 0.317 -0.208 -10.68 1 95.56 196 GLU A N 1
ATOM 1500 C CA . GLU A 1 196 ? 1.376 -1.211 -10.727 1 95.56 196 GLU A CA 1
ATOM 1501 C C . GLU A 1 196 ? 0.97 -2.402 -11.586 1 95.56 196 GLU A C 1
ATOM 1503 O O . GLU A 1 196 ? 1.776 -2.914 -12.367 1 95.56 196 GLU A O 1
ATOM 1508 N N . ILE A 1 197 ? -0.247 -2.793 -11.398 1 97.62 197 ILE A N 1
ATOM 1509 C CA . ILE A 1 197 ? -0.771 -3.887 -12.203 1 97.62 197 ILE A CA 1
ATOM 1510 C C . ILE A 1 197 ? -0.802 -3.473 -13.68 1 97.62 197 ILE A C 1
ATOM 1512 O O . ILE A 1 197 ? -0.457 -4.262 -14.555 1 97.62 197 ILE A O 1
ATOM 1516 N N . GLU A 1 198 ? -1.206 -2.311 -13.875 1 96.75 198 GLU A N 1
ATOM 1517 C CA . GLU A 1 198 ? -1.283 -1.774 -15.234 1 96.75 198 GLU A CA 1
ATOM 1518 C C . GLU A 1 198 ? 0.065 -1.867 -15.938 1 96.75 198 GLU A C 1
ATOM 1520 O O . GLU A 1 198 ? 0.122 -2.08 -17.156 1 96.75 198 GLU A O 1
ATOM 1525 N N . HIS A 1 199 ? 1.098 -1.775 -15.211 1 95.19 199 HIS A N 1
ATOM 1526 C CA . HIS A 1 199 ? 2.441 -1.736 -15.773 1 95.19 199 HIS A CA 1
ATOM 1527 C C . HIS A 1 199 ? 2.928 -3.137 -16.141 1 95.19 199 HIS A C 1
ATOM 1529 O O . HIS A 1 199 ? 3.807 -3.293 -16.984 1 95.19 199 HIS A O 1
ATOM 1535 N N . ILE A 1 200 ? 2.287 -4.109 -15.555 1 98 200 ILE A N 1
ATOM 1536 C CA . ILE A 1 200 ? 2.99 -5.379 -15.719 1 98 200 ILE A CA 1
ATOM 1537 C C . ILE A 1 200 ? 2.035 -6.43 -16.281 1 98 200 ILE A C 1
ATOM 1539 O O . ILE A 1 200 ? 2.471 -7.41 -16.891 1 98 200 ILE A O 1
ATOM 1543 N N . ALA A 1 201 ? 0.787 -6.32 -16.125 1 98.5 201 ALA A N 1
ATOM 1544 C CA . ALA A 1 201 ? -0.147 -7.414 -16.391 1 98.5 201 ALA A CA 1
ATOM 1545 C C . ALA A 1 201 ? -0.426 -7.547 -17.875 1 98.5 201 ALA A C 1
ATOM 1547 O O . ALA A 1 201 ? -0.562 -6.543 -18.594 1 98.5 201 ALA A O 1
ATOM 1548 N N . ASP A 1 202 ? -0.547 -8.766 -18.359 1 98.44 202 ASP A N 1
ATOM 1549 C CA . ASP A 1 202 ? -1.019 -9.062 -19.703 1 98.44 202 ASP A CA 1
ATOM 1550 C C . ASP A 1 202 ? -2.537 -9.219 -19.734 1 98.44 202 ASP A C 1
ATOM 1552 O O . ASP A 1 202 ? -3.188 -8.82 -20.703 1 98.44 202 ASP A O 1
ATOM 1556 N N . THR A 1 203 ? -2.992 -9.82 -18.766 1 98.25 203 THR A N 1
ATOM 1557 C CA . THR A 1 203 ? -4.418 -10.062 -18.578 1 98.25 203 THR A CA 1
ATOM 1558 C C . THR A 1 203 ? -4.875 -9.648 -17.188 1 98.25 203 THR A C 1
ATOM 1560 O O . THR A 1 203 ? -4.121 -9.781 -16.219 1 98.25 203 THR A O 1
ATOM 1563 N N . ILE A 1 204 ? -6.105 -9.156 -17.109 1 98 204 ILE A N 1
ATOM 1564 C CA . ILE A 1 204 ? -6.68 -8.742 -15.836 1 98 204 ILE A CA 1
ATOM 1565 C C . ILE A 1 204 ? -7.949 -9.547 -15.555 1 98 204 ILE A C 1
ATOM 1567 O O . ILE A 1 204 ? -8.75 -9.789 -16.453 1 98 204 ILE A O 1
ATOM 1571 N N . GLY A 1 205 ? -8.031 -10.047 -14.398 1 98.12 205 GLY A N 1
ATOM 1572 C CA . GLY A 1 205 ? -9.266 -10.602 -13.867 1 98.12 205 GLY A CA 1
ATOM 1573 C C . GLY A 1 205 ? -9.828 -9.797 -12.711 1 98.12 205 GLY A C 1
ATOM 1574 O O . GLY A 1 205 ? -9.086 -9.383 -11.82 1 98.12 205 GLY A O 1
ATOM 1575 N N . VAL A 1 206 ? -11.109 -9.523 -12.766 1 98.06 206 VAL A N 1
ATOM 1576 C CA . VAL A 1 206 ? -11.75 -8.766 -11.695 1 98.06 206 VAL A CA 1
ATOM 1577 C C . VAL A 1 206 ? -12.75 -9.648 -10.961 1 98.06 206 VAL A C 1
ATOM 1579 O O . VAL A 1 206 ? -13.656 -10.219 -11.57 1 98.06 206 VAL A O 1
ATOM 1582 N N . ILE A 1 207 ? -12.562 -9.75 -9.695 1 97.81 207 ILE A N 1
ATOM 1583 C CA . ILE A 1 207 ? -13.461 -10.547 -8.867 1 97.81 207 ILE A CA 1
ATOM 1584 C C . ILE A 1 207 ? -14.352 -9.625 -8.031 1 97.81 207 ILE A C 1
ATOM 1586 O O . ILE A 1 207 ? -13.867 -8.641 -7.465 1 97.81 207 ILE A O 1
ATOM 1590 N N . VAL A 1 208 ? -15.578 -9.891 -8.023 1 96.69 208 VAL A N 1
ATOM 1591 C CA . VAL A 1 208 ? -16.562 -9.172 -7.223 1 96.69 208 VAL A CA 1
ATOM 1592 C C . VAL A 1 208 ? -17.438 -10.164 -6.461 1 96.69 208 VAL A C 1
ATOM 1594 O O . VAL A 1 208 ? -18.109 -11.008 -7.066 1 96.69 208 VAL A O 1
ATOM 1597 N N . ASN A 1 209 ? -17.375 -10.078 -5.195 1 94.44 209 ASN A N 1
ATOM 1598 C CA . ASN A 1 209 ? -18.203 -10.906 -4.332 1 94.44 209 ASN A CA 1
ATOM 1599 C C . ASN A 1 209 ? -18.078 -12.391 -4.684 1 94.44 209 ASN A C 1
ATOM 1601 O O . ASN A 1 209 ? -19.094 -13.078 -4.859 1 94.44 209 ASN A O 1
ATOM 1605 N N . GLY A 1 210 ? -16.875 -12.766 -4.938 1 96.75 210 GLY A N 1
ATOM 1606 C CA . GLY A 1 210 ? -16.578 -14.18 -5.098 1 96.75 210 GLY A CA 1
ATOM 1607 C C . GLY A 1 210 ? -16.734 -14.656 -6.531 1 96.75 210 GLY A C 1
ATOM 1608 O O . GLY A 1 210 ? -16.531 -15.836 -6.82 1 96.75 210 GLY A O 1
ATOM 1609 N N . THR A 1 211 ? -17.062 -13.789 -7.422 1 96.81 211 THR A N 1
ATOM 1610 C CA . THR A 1 211 ? -17.234 -14.148 -8.828 1 96.81 211 THR A CA 1
ATOM 1611 C C . THR A 1 211 ? -16.297 -13.32 -9.711 1 96.81 211 THR A C 1
ATOM 1613 O O . THR A 1 211 ? -16.234 -12.094 -9.57 1 96.81 211 THR A O 1
ATOM 1616 N N . ILE A 1 212 ? -15.594 -13.992 -10.594 1 97.44 212 ILE A N 1
ATOM 1617 C CA . ILE A 1 212 ? -14.82 -13.25 -11.586 1 97.44 212 ILE A CA 1
ATOM 1618 C C . ILE A 1 212 ? -15.758 -12.695 -12.656 1 97.44 212 ILE A C 1
ATOM 1620 O O . ILE A 1 212 ? -16.312 -13.453 -13.461 1 97.44 212 ILE A O 1
ATOM 1624 N N . VAL A 1 213 ? -15.867 -11.438 -12.742 1 97.19 213 VAL A N 1
ATOM 1625 C CA . VAL A 1 213 ? -16.891 -10.82 -13.57 1 97.19 213 VAL A CA 1
ATOM 1626 C C . VAL A 1 213 ? -16.281 -10.398 -14.906 1 97.19 213 VAL A C 1
ATOM 1628 O O . VAL A 1 213 ? -17 -10.148 -15.875 1 97.19 213 VAL A O 1
ATOM 1631 N N . ARG A 1 214 ? -15.008 -10.266 -14.906 1 96.25 214 ARG A N 1
ATOM 1632 C CA . ARG A 1 214 ? -14.312 -9.883 -16.125 1 96.25 214 ARG A CA 1
ATOM 1633 C C . ARG A 1 214 ? -12.945 -10.555 -16.219 1 96.25 214 ARG A C 1
ATOM 1635 O O . ARG A 1 214 ? -12.273 -10.727 -15.195 1 96.25 214 ARG A O 1
ATOM 1642 N N . GLU A 1 215 ? -12.602 -10.984 -17.297 1 97.44 215 GLU A N 1
ATOM 1643 C CA . GLU A 1 215 ? -11.258 -11.367 -17.719 1 97.44 215 GLU A CA 1
ATOM 1644 C C . GLU A 1 215 ? -10.906 -10.75 -19.062 1 97.44 215 GLU A C 1
ATOM 1646 O O . GLU A 1 215 ? -11.578 -11.016 -20.062 1 97.44 215 GLU A O 1
ATOM 1651 N N . VAL A 1 216 ? -9.93 -9.891 -19.062 1 97.25 216 VAL A N 1
ATOM 1652 C CA . VAL A 1 216 ? -9.711 -9.102 -20.266 1 97.25 216 VAL A CA 1
ATOM 1653 C C . VAL A 1 216 ? -8.227 -8.805 -20.438 1 97.25 216 VAL A C 1
ATOM 1655 O O . VAL A 1 216 ? -7.488 -8.711 -19.453 1 97.25 216 VAL A O 1
ATOM 1658 N N . SER A 1 217 ? -7.777 -8.766 -21.641 1 97.81 217 SER A N 1
ATOM 1659 C CA . SER A 1 217 ? -6.387 -8.398 -21.906 1 97.81 217 SER A CA 1
ATOM 1660 C C . SER A 1 217 ? -6.129 -6.938 -21.547 1 97.81 217 SER A C 1
ATOM 1662 O O . SER A 1 217 ? -6.996 -6.082 -21.75 1 97.81 217 SER A O 1
ATOM 1664 N N . MET A 1 218 ? -4.953 -6.676 -21.078 1 97.62 218 MET A N 1
ATOM 1665 C CA . MET A 1 218 ? -4.586 -5.301 -20.75 1 97.62 218 MET A CA 1
ATOM 1666 C C . MET A 1 218 ? -4.617 -4.418 -21.984 1 97.62 218 MET A C 1
ATOM 1668 O O . MET A 1 218 ? -4.965 -3.24 -21.906 1 97.62 218 MET A O 1
ATOM 1672 N N . ASP A 1 219 ? -4.312 -4.98 -23.125 1 96.81 219 ASP A N 1
ATOM 1673 C CA . ASP A 1 219 ? -4.352 -4.242 -24.391 1 96.81 219 ASP A CA 1
ATOM 1674 C C . ASP A 1 219 ? -5.762 -3.723 -24.672 1 96.81 219 ASP A C 1
ATOM 1676 O O . ASP A 1 219 ? -5.93 -2.574 -25.078 1 96.81 219 ASP A O 1
ATOM 1680 N N . LYS A 1 220 ? -6.664 -4.543 -24.453 1 96.94 220 LYS A N 1
ATOM 1681 C CA . LYS A 1 220 ? -8.055 -4.145 -24.672 1 96.94 220 LYS A CA 1
ATOM 1682 C C . LYS A 1 220 ? -8.469 -3.057 -23.672 1 96.94 220 LYS A C 1
ATOM 1684 O O . LYS A 1 220 ? -9.156 -2.102 -24.047 1 96.94 220 LYS A O 1
ATOM 1689 N N . VAL A 1 221 ? -8.055 -3.168 -22.422 1 96.25 221 VAL A N 1
ATOM 1690 C CA . VAL A 1 221 ? -8.367 -2.168 -21.406 1 96.25 221 VAL A CA 1
ATOM 1691 C C . VAL A 1 221 ? -7.793 -0.814 -21.812 1 96.25 221 VAL A C 1
ATOM 1693 O O . VAL A 1 221 ? -8.5 0.199 -21.781 1 96.25 221 VAL A O 1
ATOM 1696 N N . LYS A 1 222 ? -6.555 -0.825 -22.219 1 95.12 222 LYS A N 1
ATOM 1697 C CA . LYS A 1 222 ? -5.887 0.415 -22.609 1 95.12 222 LYS A CA 1
ATOM 1698 C C . LYS A 1 222 ? -6.578 1.062 -23.812 1 95.12 222 LYS A C 1
ATOM 1700 O O . LYS A 1 222 ? -6.66 2.289 -23.891 1 95.12 222 LYS A O 1
ATOM 1705 N N . ALA A 1 223 ? -7.066 0.269 -24.703 1 95.06 223 ALA A N 1
ATOM 1706 C CA . ALA A 1 223 ? -7.734 0.761 -25.906 1 95.06 223 ALA A CA 1
ATOM 1707 C C . ALA A 1 223 ? -9.078 1.393 -25.578 1 95.06 223 ALA A C 1
ATOM 1709 O O . ALA A 1 223 ? -9.453 2.424 -26.141 1 95.06 223 ALA A O 1
ATOM 1710 N N . GLU A 1 224 ? -9.719 0.875 -24.656 1 94 224 GLU A N 1
ATOM 1711 C CA . GLU A 1 224 ? -11.086 1.292 -24.344 1 94 224 GLU A CA 1
ATOM 1712 C C . GLU A 1 224 ? -11.102 2.361 -23.25 1 94 224 GLU A C 1
ATOM 1714 O O . GLU A 1 224 ? -12.016 3.184 -23.188 1 94 224 GLU A O 1
ATOM 1719 N N . TYR A 1 225 ? -10.109 2.287 -22.438 1 93.44 225 TYR A N 1
ATOM 1720 C CA . TYR A 1 225 ? -10.016 3.221 -21.328 1 93.44 225 TYR A CA 1
ATOM 1721 C C . TYR A 1 225 ? -8.672 3.949 -21.344 1 93.44 225 TYR A C 1
ATOM 1723 O O . TYR A 1 225 ? -7.773 3.627 -20.562 1 93.44 225 TYR A O 1
ATOM 1731 N N . PRO A 1 226 ? -8.664 4.973 -22.094 1 87.19 226 PRO A N 1
ATOM 1732 C CA . PRO A 1 226 ? -7.402 5.703 -22.219 1 87.19 226 PRO A CA 1
ATOM 1733 C C . PRO A 1 226 ? -6.957 6.348 -20.922 1 87.19 226 PRO A C 1
ATOM 1735 O O . PRO A 1 226 ? -5.766 6.625 -20.734 1 87.19 226 PRO A O 1
ATOM 1738 N N . SER A 1 227 ? -7.855 6.512 -19.969 1 87.62 227 SER A N 1
ATOM 1739 C CA . SER A 1 227 ? -7.516 7.125 -18.688 1 87.62 227 SER A CA 1
ATOM 1740 C C . SER A 1 227 ? -6.82 6.125 -17.766 1 87.62 227 SER A C 1
ATOM 1742 O O . SER A 1 227 ? -6.273 6.508 -16.734 1 87.62 227 SER A O 1
ATOM 1744 N N . GLY A 1 228 ? -6.977 4.867 -18.219 1 91.69 228 GLY A N 1
ATOM 1745 C CA . GLY A 1 228 ? -6.191 3.887 -17.484 1 91.69 228 GLY A CA 1
ATOM 1746 C C . GLY A 1 228 ? -7.039 2.812 -16.828 1 91.69 228 GLY A C 1
ATOM 1747 O O . GLY A 1 228 ? -8.266 2.834 -16.922 1 91.69 228 GLY A O 1
ATOM 1748 N N . LEU A 1 229 ? -6.371 1.839 -16.172 1 95.81 229 LEU A N 1
ATOM 1749 C CA . LEU A 1 229 ? -6.977 0.664 -15.555 1 95.81 229 LEU A CA 1
ATOM 1750 C C . LEU A 1 229 ? -7.91 1.067 -14.414 1 95.81 229 LEU A C 1
ATOM 1752 O O . LEU A 1 229 ? -8.922 0.408 -14.18 1 95.81 229 LEU A O 1
ATOM 1756 N N . GLU A 1 230 ? -7.609 2.141 -13.773 1 95.19 230 GLU A N 1
ATOM 1757 C CA . GLU A 1 230 ? -8.422 2.59 -12.641 1 95.19 230 GLU A CA 1
ATOM 1758 C C . GLU A 1 230 ? -9.852 2.891 -13.078 1 95.19 230 GLU A C 1
ATOM 1760 O O . GLU A 1 230 ? -10.805 2.473 -12.422 1 95.19 230 GLU A O 1
ATOM 1765 N N . GLU A 1 231 ? -9.961 3.639 -14.117 1 94.81 231 GLU A N 1
ATOM 1766 C CA . GLU A 1 231 ? -11.289 3.967 -14.617 1 94.81 231 GLU A CA 1
ATOM 1767 C C . GLU A 1 231 ? -12.07 2.709 -14.992 1 94.81 231 GLU A C 1
ATOM 1769 O O . GLU A 1 231 ? -13.25 2.582 -14.656 1 94.81 231 GLU A O 1
ATOM 1774 N N . TYR A 1 232 ? -11.43 1.833 -15.68 1 95.69 232 TYR A N 1
ATOM 1775 C CA . TYR A 1 232 ? -12.047 0.562 -16.047 1 95.69 232 TYR A CA 1
ATOM 1776 C C . TYR A 1 232 ? -12.539 -0.19 -14.82 1 95.69 232 TYR A C 1
ATOM 1778 O O . TYR A 1 232 ? -13.688 -0.625 -14.773 1 95.69 232 TYR A O 1
ATOM 1786 N N . PHE A 1 233 ? -11.68 -0.305 -13.859 1 97.12 233 PHE A N 1
ATOM 1787 C CA . PHE A 1 233 ? -11.984 -1.026 -12.633 1 97.12 233 PHE A CA 1
ATOM 1788 C C . PHE A 1 233 ? -13.164 -0.385 -11.906 1 97.12 233 PHE A C 1
ATOM 1790 O O . PHE A 1 233 ? -14.078 -1.081 -11.469 1 97.12 233 PHE A O 1
ATOM 1797 N N . MET A 1 234 ? -13.125 0.909 -11.789 1 95.56 234 MET A N 1
ATOM 1798 C CA . MET A 1 234 ? -14.188 1.632 -11.094 1 95.56 234 MET A CA 1
ATOM 1799 C C . MET A 1 234 ? -15.523 1.433 -11.805 1 95.56 234 MET A C 1
ATOM 1801 O O . MET A 1 234 ? -16.562 1.276 -11.148 1 95.56 234 MET A O 1
ATOM 1805 N N . ASP A 1 235 ? -15.461 1.474 -13.086 1 94.69 235 ASP A N 1
ATOM 1806 C CA . ASP A 1 235 ? -16.688 1.274 -13.867 1 94.69 235 ASP A CA 1
ATOM 1807 C C . ASP A 1 235 ? -17.312 -0.085 -13.57 1 94.69 235 ASP A C 1
ATOM 1809 O O . ASP A 1 235 ? -18.531 -0.194 -13.438 1 94.69 235 ASP A O 1
ATOM 1813 N N . ILE A 1 236 ? -16.469 -1.039 -13.477 1 94.19 236 ILE A N 1
ATOM 1814 C CA . ILE A 1 236 ? -16.953 -2.383 -13.188 1 94.19 236 ILE A CA 1
ATOM 1815 C C . ILE A 1 236 ? -17.578 -2.418 -11.789 1 94.19 236 ILE A C 1
ATOM 1817 O O . ILE A 1 236 ? -18.656 -2.959 -11.594 1 94.19 236 ILE A O 1
ATOM 1821 N N . MET A 1 237 ? -16.922 -1.833 -10.867 1 92.5 237 MET A N 1
ATOM 1822 C CA . MET A 1 237 ? -17.359 -1.88 -9.469 1 92.5 237 MET A CA 1
ATOM 1823 C C . MET A 1 237 ? -18.672 -1.111 -9.281 1 92.5 237 MET A C 1
ATOM 1825 O O . MET A 1 237 ? -19.547 -1.544 -8.531 1 92.5 237 MET A O 1
ATOM 1829 N N . ILE A 1 238 ? -18.734 0.015 -9.891 1 87.62 238 ILE A N 1
ATOM 1830 C CA . ILE A 1 238 ? -19.938 0.841 -9.781 1 87.62 238 ILE A CA 1
ATOM 1831 C C . ILE A 1 238 ? -21.109 0.146 -10.469 1 87.62 238 ILE A C 1
ATOM 1833 O O . ILE A 1 238 ? -22.219 0.101 -9.93 1 87.62 238 ILE A O 1
ATOM 1837 N N . GLY A 1 239 ? -20.922 -0.278 -11.719 1 83.06 239 GLY A N 1
ATOM 1838 C CA . GLY A 1 239 ? -21.969 -0.992 -12.43 1 83.06 239 GLY A CA 1
ATOM 1839 C C . GLY A 1 239 ? -22.5 -2.191 -11.664 1 83.06 239 GLY A C 1
ATOM 1840 O O . GLY A 1 239 ? -23.703 -2.434 -11.641 1 83.06 239 GLY A O 1
ATOM 1841 N N . ARG A 1 240 ? -21.641 -2.803 -11.062 1 72.5 240 ARG A N 1
ATOM 1842 C CA . ARG A 1 240 ? -22.047 -3.975 -10.289 1 72.5 240 ARG A CA 1
ATOM 1843 C C . ARG A 1 240 ? -22.797 -3.566 -9.031 1 72.5 240 ARG A C 1
ATOM 1845 O O . ARG A 1 240 ? -23.766 -4.227 -8.625 1 72.5 240 ARG A O 1
ATOM 1852 N N . LYS A 1 241 ? -22.312 -2.506 -8.43 1 68.44 241 LYS A N 1
ATOM 1853 C CA . LYS A 1 241 ? -23.016 -2.012 -7.254 1 68.44 241 LYS A CA 1
ATOM 1854 C C . LYS A 1 241 ? -24.453 -1.618 -7.598 1 68.44 241 LYS A C 1
ATOM 1856 O O . LYS A 1 241 ? -25.375 -1.881 -6.828 1 68.44 241 LYS A O 1
ATOM 1861 N N . GLU A 1 242 ? -24.562 -1.055 -8.766 1 68.5 242 GLU A N 1
ATOM 1862 C CA . GLU A 1 242 ? -25.891 -0.647 -9.234 1 68.5 242 GLU A CA 1
ATOM 1863 C C . GLU A 1 242 ? -26.766 -1.858 -9.516 1 68.5 242 GLU A C 1
ATOM 1865 O O . GLU A 1 242 ? -27.969 -1.845 -9.211 1 68.5 242 GLU A O 1
ATOM 1870 N N . ASN A 1 243 ? -26.156 -2.828 -10.016 1 67.38 243 ASN A N 1
ATOM 1871 C CA . ASN A 1 243 ? -26.906 -4.035 -10.328 1 67.38 243 ASN A CA 1
ATOM 1872 C C . ASN A 1 243 ? -27.281 -4.816 -9.07 1 67.38 243 ASN A C 1
ATOM 1874 O O . ASN A 1 243 ? -28.328 -5.453 -9.016 1 67.38 243 ASN A O 1
ATOM 1878 N N . GLU A 1 244 ? -26.516 -4.758 -8.102 1 64.25 244 GLU A N 1
ATOM 1879 C CA . GLU A 1 244 ? -26.781 -5.434 -6.84 1 64.25 244 GLU A CA 1
ATOM 1880 C C . GLU A 1 244 ? -27.875 -4.711 -6.055 1 64.25 244 GLU A C 1
ATOM 1882 O O . GLU A 1 244 ? -28.625 -5.344 -5.316 1 64.25 244 GLU A O 1
ATOM 1887 N N . ASN A 1 245 ? -27.875 -3.326 -6.066 1 55.03 245 ASN A N 1
ATOM 1888 C CA . ASN A 1 245 ? -28.906 -2.555 -5.367 1 55.03 245 ASN A CA 1
ATOM 1889 C C . ASN A 1 245 ? -30.266 -2.684 -6.047 1 55.03 245 ASN A C 1
ATOM 1891 O O . ASN A 1 245 ? -31.281 -2.324 -5.465 1 55.03 245 ASN A O 1
ATOM 1895 N N . VAL A 1 246 ? -30.359 -2.992 -7.344 1 56.25 246 VAL A N 1
ATOM 1896 C CA . VAL A 1 246 ? -31.625 -3.139 -8.047 1 56.25 246 VAL A CA 1
ATOM 1897 C C . VAL A 1 246 ? -32.188 -4.531 -7.793 1 56.25 246 VAL A C 1
ATOM 1899 O O . VAL A 1 246 ? -33.406 -4.766 -8 1 56.25 246 VAL A O 1
ATOM 1902 N N . ASP A 1 247 ? -31.453 -5.477 -7.469 1 44.03 247 ASP A N 1
ATOM 1903 C CA . ASP A 1 247 ? -32 -6.793 -7.184 1 44.03 247 ASP A CA 1
ATOM 1904 C C . ASP A 1 247 ? -32.406 -6.91 -5.715 1 44.03 247 ASP A C 1
ATOM 1906 O O . ASP A 1 247 ? -31.672 -6.484 -4.828 1 44.03 247 ASP A O 1
ATOM 1910 N N . MET B 1 1 ? 5.445 41.156 5.379 1 34.38 1 MET B N 1
ATOM 1911 C CA . MET B 1 1 ? 5.984 40 4.648 1 34.38 1 MET B CA 1
ATOM 1912 C C . MET B 1 1 ? 4.914 38.938 4.445 1 34.38 1 MET B C 1
ATOM 1914 O O . MET B 1 1 ? 4.293 38.5 5.406 1 34.38 1 MET B O 1
ATOM 1918 N N . ASN B 1 2 ? 3.971 38.875 3.52 1 43.81 2 ASN B N 1
ATOM 1919 C CA . ASN B 1 2 ? 2.744 38.188 3.154 1 43.81 2 ASN B CA 1
ATOM 1920 C C . ASN B 1 2 ? 2.846 36.688 3.443 1 43.81 2 ASN B C 1
ATOM 1922 O O . ASN B 1 2 ? 3.639 35.969 2.818 1 43.81 2 ASN B O 1
ATOM 1926 N N . HIS B 1 3 ? 2.896 36.094 4.637 1 58.44 3 HIS B N 1
ATOM 1927 C CA . HIS B 1 3 ? 3.312 34.875 5.281 1 58.44 3 HIS B CA 1
ATOM 1928 C C . HIS B 1 3 ? 2.523 33.688 4.75 1 58.44 3 HIS B C 1
ATOM 1930 O O . HIS B 1 3 ? 1.48 33.312 5.305 1 58.44 3 HIS B O 1
ATOM 1936 N N . HIS B 1 4 ? 2.859 33.156 3.535 1 84.62 4 HIS B N 1
ATOM 1937 C CA . HIS B 1 4 ? 2.154 32.219 2.689 1 84.62 4 HIS B CA 1
ATOM 1938 C C . HIS B 1 4 ? 2.402 30.781 3.152 1 84.62 4 HIS B C 1
ATOM 1940 O O . HIS B 1 4 ? 1.609 29.891 2.861 1 84.62 4 HIS B O 1
ATOM 1946 N N . PHE B 1 5 ? 3.287 30.672 4.172 1 93.81 5 PHE B N 1
ATOM 1947 C CA . PHE B 1 5 ? 3.584 29.312 4.59 1 93.81 5 PHE B CA 1
ATOM 1948 C C . PHE B 1 5 ? 2.945 29.016 5.941 1 93.81 5 PHE B C 1
ATOM 1950 O O . PHE B 1 5 ? 3.033 29.812 6.867 1 93.81 5 PHE B O 1
ATOM 1957 N N . ILE B 1 6 ? 2.301 27.953 6.059 1 94.56 6 ILE B N 1
ATOM 1958 C CA . ILE B 1 6 ? 1.73 27.5 7.324 1 94.56 6 ILE B CA 1
ATOM 1959 C C . ILE B 1 6 ? 2.797 26.781 8.141 1 94.56 6 ILE B C 1
ATOM 1961 O O . ILE B 1 6 ? 2.74 26.781 9.375 1 94.56 6 ILE B O 1
ATOM 1965 N N . ILE B 1 7 ? 3.721 26.141 7.5 1 95 7 ILE B N 1
ATOM 1966 C CA . ILE B 1 7 ? 4.871 25.5 8.125 1 95 7 ILE B CA 1
ATOM 1967 C C . ILE B 1 7 ? 6.16 26.047 7.508 1 95 7 ILE B C 1
ATOM 1969 O O . ILE B 1 7 ? 6.285 26.125 6.285 1 95 7 ILE B O 1
ATOM 1973 N N . GLU B 1 8 ? 7.047 26.422 8.359 1 95.62 8 GLU B N 1
ATOM 1974 C CA . GLU B 1 8 ? 8.414 26.766 7.961 1 95.62 8 GLU B CA 1
ATOM 1975 C C . GLU B 1 8 ? 9.43 26.219 8.961 1 95.62 8 GLU B C 1
ATOM 1977 O O . GLU B 1 8 ? 9.312 26.469 10.164 1 95.62 8 GLU B O 1
ATOM 1982 N N . THR B 1 9 ? 10.336 25.5 8.422 1 95.81 9 THR B N 1
ATOM 1983 C CA . THR B 1 9 ? 11.406 25.016 9.289 1 95.81 9 THR B CA 1
ATOM 1984 C C . THR B 1 9 ? 12.766 25.531 8.812 1 95.81 9 THR B C 1
ATOM 1986 O O . THR B 1 9 ? 12.953 25.781 7.625 1 95.81 9 THR B O 1
ATOM 1989 N N . ASN B 1 10 ? 13.602 25.781 9.703 1 95.31 10 ASN B N 1
ATOM 1990 C CA . ASN B 1 10 ? 14.977 26.203 9.445 1 95.31 10 ASN B CA 1
ATOM 1991 C C . ASN B 1 10 ? 15.984 25.328 10.188 1 95.31 10 ASN B C 1
ATOM 1993 O O . ASN B 1 10 ? 16.109 25.422 11.406 1 95.31 10 ASN B O 1
ATOM 1997 N N . ASN B 1 11 ? 16.688 24.516 9.438 1 96.75 11 ASN B N 1
ATOM 1998 C CA . ASN B 1 11 ? 17.703 23.594 9.953 1 96.75 11 ASN B CA 1
ATOM 1999 C C . ASN B 1 11 ? 17.172 22.766 11.109 1 96.75 11 ASN B C 1
ATOM 2001 O O . ASN B 1 11 ? 17.828 22.641 12.148 1 96.75 11 ASN B O 1
ATOM 2005 N N . LEU B 1 12 ? 15.953 22.375 10.938 1 96.25 12 LEU B N 1
ATOM 2006 C CA . LEU B 1 12 ? 15.336 21.531 11.953 1 96.25 12 LEU B CA 1
ATOM 2007 C C . LEU B 1 12 ? 16.125 20.234 12.141 1 96.25 12 LEU B C 1
ATOM 2009 O O . LEU B 1 12 ? 16.359 19.5 11.18 1 96.25 12 LEU B O 1
ATOM 2013 N N . THR B 1 13 ? 16.531 19.953 13.328 1 97.88 13 THR B N 1
ATOM 2014 C CA . THR B 1 13 ? 17.422 18.828 13.617 1 97.88 13 THR B CA 1
ATOM 2015 C C . THR B 1 13 ? 16.891 18.016 14.805 1 97.88 13 THR B C 1
ATOM 2017 O O . THR B 1 13 ? 16.375 18.594 15.773 1 97.88 13 THR B O 1
ATOM 2020 N N . LYS B 1 14 ? 16.938 16.75 14.727 1 97.81 14 LYS B N 1
ATOM 2021 C CA . LYS B 1 14 ? 16.562 15.859 15.82 1 97.81 14 LYS B CA 1
ATOM 2022 C C . LYS B 1 14 ? 17.609 14.758 16.016 1 97.81 14 LYS B C 1
ATOM 2024 O O . LYS B 1 14 ? 17.969 14.055 15.078 1 97.81 14 LYS B O 1
ATOM 2029 N N . THR B 1 15 ? 18.078 14.633 17.141 1 97.56 15 THR B N 1
ATOM 2030 C CA . THR B 1 15 ? 19.031 13.594 17.531 1 97.56 15 THR B CA 1
ATOM 2031 C C . THR B 1 15 ? 18.422 12.68 18.578 1 97.56 15 THR B C 1
ATOM 2033 O O . THR B 1 15 ? 17.719 13.141 19.5 1 97.56 15 THR B O 1
ATOM 2036 N N . PHE B 1 16 ? 18.578 11.352 18.391 1 95.81 16 PHE B N 1
ATOM 2037 C CA . PHE B 1 16 ? 18.234 10.352 19.406 1 95.81 16 PHE B CA 1
ATOM 2038 C C . PHE B 1 16 ? 19.484 9.633 19.906 1 95.81 16 PHE B C 1
ATOM 2040 O O . PHE B 1 16 ? 20.203 9.016 19.109 1 95.81 16 PHE B O 1
ATOM 2047 N N . GLY B 1 17 ? 19.688 9.586 21.141 1 93.94 17 GLY B N 1
ATOM 2048 C CA . GLY B 1 17 ? 20.828 8.875 21.688 1 93.94 17 GLY B CA 1
ATOM 2049 C C . GLY B 1 17 ? 22.125 9.172 20.953 1 93.94 17 GLY B C 1
ATOM 2050 O O . GLY B 1 17 ? 22.859 8.25 20.594 1 93.94 17 GLY B O 1
ATOM 2051 N N . GLY B 1 18 ? 22.297 10.344 20.453 1 92.81 18 GLY B N 1
ATOM 2052 C CA . GLY B 1 18 ? 23.531 10.758 19.797 1 92.81 18 GLY B CA 1
ATOM 2053 C C . GLY B 1 18 ? 23.469 10.609 18.281 1 92.81 18 GLY B C 1
ATOM 2054 O O . GLY B 1 18 ? 24.375 11.07 17.578 1 92.81 18 GLY B O 1
ATOM 2055 N N . LYS B 1 19 ? 22.547 9.969 17.797 1 95.62 19 LYS B N 1
ATOM 2056 C CA . LYS B 1 19 ? 22.422 9.797 16.359 1 95.62 19 LYS B CA 1
ATOM 2057 C C . LYS B 1 19 ? 21.484 10.836 15.758 1 95.62 19 LYS B C 1
ATOM 2059 O O . LYS B 1 19 ? 20.344 10.969 16.188 1 95.62 19 LYS B O 1
ATOM 2064 N N . GLU B 1 20 ? 22.031 11.586 14.828 1 97.06 20 GLU B N 1
ATOM 2065 C CA . GLU B 1 20 ? 21.219 12.586 14.133 1 97.06 20 GLU B CA 1
ATOM 2066 C C . GLU B 1 20 ? 20.297 11.93 13.109 1 97.06 20 GLU B C 1
ATOM 2068 O O . GLU B 1 20 ? 20.766 11.422 12.086 1 97.06 20 GLU B O 1
ATOM 2073 N N . VAL B 1 21 ? 19.062 11.992 13.398 1 97.62 21 VAL B N 1
ATOM 2074 C CA . VAL B 1 21 ? 18.062 11.344 12.547 1 97.62 21 VAL B CA 1
ATOM 2075 C C . VAL B 1 21 ? 17.516 12.352 11.539 1 97.62 21 VAL B C 1
ATOM 2077 O O . VAL B 1 21 ? 17.312 12.016 10.367 1 97.62 21 VAL B O 1
ATOM 2080 N N . ILE B 1 22 ? 17.234 13.492 11.977 1 98.44 22 ILE B N 1
ATOM 2081 C CA . ILE B 1 22 ? 16.875 14.609 11.109 1 98.44 22 ILE B CA 1
ATOM 2082 C C . ILE B 1 22 ? 18.016 15.617 11.078 1 98.44 22 ILE B C 1
ATOM 2084 O O . ILE B 1 22 ? 18.453 16.094 12.125 1 98.44 22 ILE B O 1
ATOM 2088 N N . LYS B 1 23 ? 18.469 15.938 9.859 1 97.81 23 LYS B N 1
ATOM 2089 C CA . LYS B 1 23 ? 19.734 16.641 9.695 1 97.81 23 LYS B CA 1
ATOM 2090 C C . LYS B 1 23 ? 19.531 17.984 8.992 1 97.81 23 LYS B C 1
ATOM 2092 O O . LYS B 1 23 ? 19.906 18.141 7.828 1 97.81 23 LYS B O 1
ATOM 2097 N N . GLY B 1 24 ? 19.047 18.984 9.719 1 96.19 24 GLY B N 1
ATOM 2098 C CA . GLY B 1 24 ? 18.875 20.312 9.164 1 96.19 24 GLY B CA 1
ATOM 2099 C C . GLY B 1 24 ? 17.812 20.391 8.102 1 96.19 24 GLY B C 1
ATOM 2100 O O . GLY B 1 24 ? 18.062 20.859 6.984 1 96.19 24 GLY B O 1
ATOM 2101 N N . CYS B 1 25 ? 16.656 20 8.461 1 96.19 25 CYS B N 1
ATOM 2102 C CA . CYS B 1 25 ? 15.547 19.938 7.52 1 96.19 25 CYS B CA 1
ATOM 2103 C C . CYS B 1 25 ? 14.922 21.312 7.32 1 96.19 25 CYS B C 1
ATOM 2105 O O . CYS B 1 25 ? 14.602 22 8.289 1 96.19 25 CYS B O 1
ATOM 2107 N N . ASN B 1 26 ? 14.844 21.797 6.105 1 97 26 ASN B N 1
ATOM 2108 C CA . ASN B 1 26 ? 14.148 23 5.695 1 97 26 ASN B CA 1
ATOM 2109 C C . ASN B 1 26 ? 12.898 22.688 4.879 1 97 26 ASN B C 1
ATOM 2111 O O . ASN B 1 26 ? 12.984 22.078 3.809 1 97 26 ASN B O 1
ATOM 2115 N N . MET B 1 27 ? 11.844 23.062 5.406 1 97.25 27 MET B N 1
ATOM 2116 C CA . MET B 1 27 ? 10.555 22.75 4.805 1 97.25 27 MET B CA 1
ATOM 2117 C C . MET B 1 27 ? 9.656 23.984 4.738 1 97.25 27 MET B C 1
ATOM 2119 O O . MET B 1 27 ? 9.602 24.766 5.691 1 97.25 27 MET B O 1
ATOM 2123 N N . HIS B 1 28 ? 8.984 24.156 3.617 1 97.5 28 HIS B N 1
ATOM 2124 C CA . HIS B 1 28 ? 8.031 25.25 3.404 1 97.5 28 HIS B CA 1
ATOM 2125 C C . HIS B 1 28 ? 6.699 24.719 2.887 1 97.5 28 HIS B C 1
ATOM 2127 O O . HIS B 1 28 ? 6.602 24.281 1.738 1 97.5 28 HIS B O 1
ATOM 2133 N N . VAL B 1 29 ? 5.703 24.781 3.705 1 97.56 29 VAL B N 1
ATOM 2134 C CA . VAL B 1 29 ? 4.375 24.312 3.32 1 97.56 29 VAL B CA 1
ATOM 2135 C C . VAL B 1 29 ? 3.43 25.5 3.166 1 97.56 29 VAL B C 1
ATOM 2137 O O . VAL B 1 29 ? 3.195 26.25 4.121 1 97.56 29 VAL B O 1
ATOM 2140 N N . GLU B 1 30 ? 2.885 25.641 1.995 1 97.12 30 GLU B N 1
ATOM 2141 C CA . GLU B 1 30 ? 1.985 26.766 1.701 1 97.12 30 GLU B CA 1
ATOM 2142 C C . GLU B 1 30 ? 0.576 26.484 2.215 1 97.12 30 GLU B C 1
ATOM 2144 O O . GLU B 1 30 ? 0.08 25.359 2.102 1 97.12 30 GLU B O 1
ATOM 2149 N N . ARG B 1 31 ? -0.045 27.516 2.748 1 96.38 31 ARG B N 1
ATOM 2150 C CA . ARG B 1 31 ? -1.407 27.422 3.262 1 96.38 31 ARG B CA 1
ATOM 2151 C C . ARG B 1 31 ? -2.381 27.016 2.156 1 96.38 31 ARG B C 1
ATOM 2153 O O . ARG B 1 31 ? -2.285 27.516 1.032 1 96.38 31 ARG B O 1
ATOM 2160 N N . GLY B 1 32 ? -3.256 26.078 2.48 1 96.81 32 GLY B N 1
ATOM 2161 C CA . GLY B 1 32 ? -4.348 25.719 1.589 1 96.81 32 GLY B CA 1
ATOM 2162 C C . GLY B 1 32 ? -3.914 24.828 0.439 1 96.81 32 GLY B C 1
ATOM 2163 O O . GLY B 1 32 ? -4.617 24.719 -0.568 1 96.81 32 GLY B O 1
ATOM 2164 N N . THR B 1 33 ? -2.729 24.234 0.538 1 98 33 THR B N 1
ATOM 2165 C CA . THR B 1 33 ? -2.205 23.375 -0.517 1 98 33 THR B CA 1
ATOM 2166 C C . THR B 1 33 ? -1.925 21.969 0.019 1 98 33 THR B C 1
ATOM 2168 O O . THR B 1 33 ? -2.031 21.734 1.223 1 98 33 THR B O 1
ATOM 2171 N N . ILE B 1 34 ? -1.657 21.109 -0.863 1 98.75 34 ILE B N 1
ATOM 2172 C CA . ILE B 1 34 ? -1.263 19.75 -0.5 1 98.75 34 ILE B CA 1
ATOM 2173 C C . ILE B 1 34 ? 0.234 19.562 -0.738 1 98.75 34 ILE B C 1
ATOM 2175 O O . ILE B 1 34 ? 0.717 19.734 -1.858 1 98.75 34 ILE B O 1
ATOM 2179 N N . TYR B 1 35 ? 0.929 19.312 0.299 1 98.75 35 TYR B N 1
ATOM 2180 C CA . TYR B 1 35 ? 2.355 19 0.284 1 98.75 35 TYR B CA 1
ATOM 2181 C C . TYR B 1 35 ? 2.596 17.5 0.392 1 98.75 35 TYR B C 1
ATOM 2183 O O . TYR B 1 35 ? 2.281 16.891 1.415 1 98.75 35 TYR B O 1
ATOM 2191 N N . GLY B 1 36 ? 3.094 16.875 -0.711 1 98.75 36 GLY B N 1
ATOM 2192 C CA . GLY B 1 36 ? 3.496 15.484 -0.685 1 98.75 36 GLY B CA 1
ATOM 2193 C C . GLY B 1 36 ? 4.902 15.281 -0.158 1 98.75 36 GLY B C 1
ATOM 2194 O O . GLY B 1 36 ? 5.859 15.859 -0.679 1 98.75 36 GLY B O 1
ATOM 2195 N N . PHE B 1 37 ? 5.012 14.539 0.862 1 98.62 37 PHE B N 1
ATOM 2196 C CA . PHE B 1 37 ? 6.293 14.281 1.507 1 98.62 37 PHE B CA 1
ATOM 2197 C C . PHE B 1 37 ? 6.797 12.883 1.182 1 98.62 37 PHE B C 1
ATOM 2199 O O . PHE B 1 37 ? 6.246 11.891 1.667 1 98.62 37 PHE B O 1
ATOM 2206 N N . LEU B 1 38 ? 7.852 12.758 0.416 1 98.25 38 LEU B N 1
ATOM 2207 C CA . LEU B 1 38 ? 8.312 11.492 -0.15 1 98.25 38 LEU B CA 1
ATOM 2208 C C . LEU B 1 38 ? 9.68 11.109 0.404 1 98.25 38 LEU B C 1
ATOM 2210 O O . LEU B 1 38 ? 10.469 11.984 0.771 1 98.25 38 LEU B O 1
ATOM 2214 N N . GLY B 1 39 ? 9.953 9.867 0.375 1 97 39 GLY B N 1
ATOM 2215 C CA . GLY B 1 39 ? 11.211 9.312 0.852 1 97 39 GLY B CA 1
ATOM 2216 C C . GLY B 1 39 ? 11.164 7.805 1.026 1 97 39 GLY B C 1
ATOM 2217 O O . GLY B 1 39 ? 10.086 7.207 1.048 1 97 39 GLY B O 1
ATOM 2218 N N . ALA B 1 40 ? 12.312 7.25 1.155 1 95.25 40 ALA B N 1
ATOM 2219 C CA . ALA B 1 40 ? 12.414 5.812 1.412 1 95.25 40 ALA B CA 1
ATOM 2220 C C . ALA B 1 40 ? 11.977 5.48 2.838 1 95.25 40 ALA B C 1
ATOM 2222 O O . ALA B 1 40 ? 11.789 6.379 3.66 1 95.25 40 ALA B O 1
ATOM 2223 N N . ASN B 1 41 ? 11.758 4.188 3.031 1 93.12 41 ASN B N 1
ATOM 2224 C CA . ASN B 1 41 ? 11.523 3.754 4.402 1 93.12 41 ASN B CA 1
ATOM 2225 C C . ASN B 1 41 ? 12.703 4.094 5.312 1 93.12 41 ASN B C 1
ATOM 2227 O O . ASN B 1 41 ? 13.859 3.898 4.934 1 93.12 41 ASN B O 1
ATOM 2231 N N . GLY B 1 42 ? 12.406 4.723 6.387 1 93.38 42 GLY B N 1
ATOM 2232 C CA . GLY B 1 42 ? 13.453 5.055 7.34 1 93.38 42 GLY B CA 1
ATOM 2233 C C . GLY B 1 42 ? 14.117 6.383 7.051 1 93.38 42 GLY B C 1
ATOM 2234 O O . GLY B 1 42 ? 15.055 6.777 7.746 1 93.38 42 GLY B O 1
ATOM 2235 N N . ALA B 1 43 ? 13.594 7.094 6.109 1 96.06 43 ALA B N 1
ATOM 2236 C CA . ALA B 1 43 ? 14.25 8.328 5.691 1 96.06 43 ALA B CA 1
ATOM 2237 C C . ALA B 1 43 ? 14.008 9.445 6.707 1 96.06 43 ALA B C 1
ATOM 2239 O O . ALA B 1 43 ? 14.672 10.484 6.664 1 96.06 43 ALA B O 1
ATOM 2240 N N . GLY B 1 44 ? 13 9.266 7.605 1 97.12 44 GLY B N 1
ATOM 2241 C CA . GLY B 1 44 ? 12.734 10.258 8.633 1 97.12 44 GLY B CA 1
ATOM 2242 C C . GLY B 1 44 ? 11.367 10.906 8.492 1 97.12 44 GLY B C 1
ATOM 2243 O O . GLY B 1 44 ? 11.055 11.859 9.203 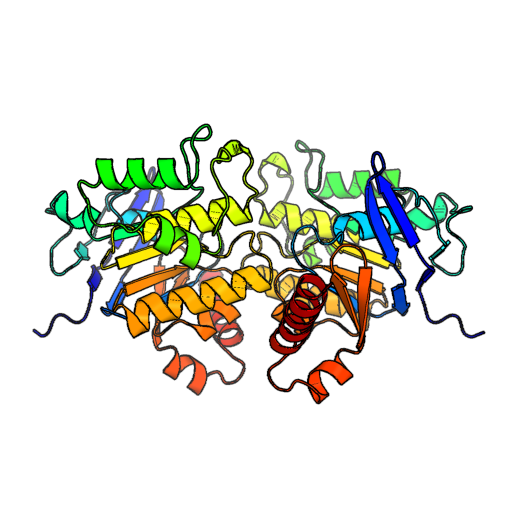1 97.12 44 GLY B O 1
ATOM 2244 N N . LYS B 1 45 ? 10.555 10.438 7.625 1 97.69 45 LYS B N 1
ATOM 2245 C CA . LYS B 1 45 ? 9.25 11.047 7.359 1 97.69 45 LYS B CA 1
ATOM 2246 C C . LYS B 1 45 ? 8.414 11.141 8.633 1 97.69 45 LYS B C 1
ATOM 2248 O O . LYS B 1 45 ? 7.953 12.219 9 1 97.69 45 LYS B O 1
ATOM 2253 N N . THR B 1 46 ? 8.266 10.016 9.328 1 97.38 46 THR B N 1
ATOM 2254 C CA . THR B 1 46 ? 7.465 9.953 10.547 1 97.38 46 THR B CA 1
ATOM 2255 C C . THR B 1 46 ? 8.055 10.859 11.625 1 97.38 46 THR B C 1
ATOM 2257 O O . THR B 1 46 ? 7.316 11.539 12.344 1 97.38 46 THR B O 1
ATOM 2260 N N . THR B 1 47 ? 9.359 10.922 11.695 1 97.62 47 THR B N 1
ATOM 2261 C CA . THR B 1 47 ? 10.023 11.773 12.672 1 97.62 47 THR B CA 1
ATOM 2262 C C . THR B 1 47 ? 9.711 13.242 12.406 1 97.62 47 THR B C 1
ATOM 2264 O O . THR B 1 47 ? 9.375 13.992 13.328 1 97.62 47 THR B O 1
ATOM 2267 N N . VAL B 1 48 ? 9.797 13.609 11.164 1 97.62 48 VAL B N 1
ATOM 2268 C CA . VAL B 1 48 ? 9.484 14.992 10.805 1 97.62 48 VAL B CA 1
ATOM 2269 C C . VAL B 1 48 ? 8.039 15.305 11.172 1 97.62 48 VAL B C 1
ATOM 2271 O O . VAL B 1 48 ? 7.75 16.344 11.766 1 97.62 48 VAL B O 1
ATOM 2274 N N . PHE B 1 49 ? 7.117 14.391 10.891 1 97.25 49 PHE B N 1
ATOM 2275 C CA . PHE B 1 49 ? 5.711 14.609 11.195 1 97.25 49 PHE B CA 1
ATOM 2276 C C . PHE B 1 49 ? 5.5 14.766 12.695 1 97.25 49 PHE B C 1
ATOM 2278 O O . PHE B 1 49 ? 4.719 15.617 13.133 1 97.25 49 PHE B O 1
ATOM 2285 N N . LYS B 1 50 ? 6.207 14.016 13.453 1 95.25 50 LYS B N 1
ATOM 2286 C CA . LYS B 1 50 ? 6.109 14.117 14.906 1 95.25 50 LYS B CA 1
ATOM 2287 C C . LYS B 1 50 ? 6.656 15.453 15.406 1 95.25 50 LYS B C 1
ATOM 2289 O O . LYS B 1 50 ? 6.113 16.047 16.344 1 95.25 50 LYS B O 1
ATOM 2294 N N . LEU B 1 51 ? 7.684 15.891 14.797 1 94.75 51 LEU B N 1
ATOM 2295 C CA . LEU B 1 51 ? 8.242 17.188 15.156 1 94.75 51 LEU B CA 1
ATOM 2296 C C . LEU B 1 51 ? 7.25 18.312 14.844 1 94.75 51 LEU B C 1
ATOM 2298 O O . LEU B 1 51 ? 7.016 19.188 15.68 1 94.75 51 LEU B O 1
ATOM 2302 N N . LEU B 1 52 ? 6.652 18.203 13.703 1 94 52 LEU B N 1
ATOM 2303 C CA . LEU B 1 52 ? 5.73 19.234 13.25 1 94 52 LEU B CA 1
ATOM 2304 C C . LEU B 1 52 ? 4.465 19.25 14.102 1 94 52 LEU B C 1
ATOM 2306 O O . LEU B 1 52 ? 3.859 20.297 14.312 1 94 52 LEU B O 1
ATOM 2310 N N . SER B 1 53 ? 4.066 18.078 14.617 1 91.69 53 SER B N 1
ATOM 2311 C CA . SER B 1 53 ? 2.814 17.969 15.359 1 91.69 53 SER B CA 1
ATOM 2312 C C . SER B 1 53 ? 3.035 18.172 16.859 1 91.69 53 SER B C 1
ATOM 2314 O O . SER B 1 53 ? 2.092 18.109 17.641 1 91.69 53 SER B O 1
ATOM 2316 N N . GLY B 1 54 ? 4.297 18.328 17.234 1 88.81 54 GLY B N 1
ATOM 2317 C CA . GLY B 1 54 ? 4.617 18.594 18.625 1 88.81 54 GLY B CA 1
ATOM 2318 C C . GLY B 1 54 ? 4.766 17.328 19.453 1 88.81 54 GLY B C 1
ATOM 2319 O O . GLY B 1 54 ? 4.957 17.391 20.672 1 88.81 54 GLY B O 1
ATOM 2320 N N . LEU B 1 55 ? 4.68 16.172 18.812 1 89.31 55 LEU B N 1
ATOM 2321 C CA . LEU B 1 55 ? 4.855 14.906 19.516 1 89.31 55 LEU B CA 1
ATOM 2322 C C . LEU B 1 55 ? 6.32 14.672 19.859 1 89.31 55 LEU B C 1
ATOM 2324 O O . LEU B 1 55 ? 6.637 13.844 20.719 1 89.31 55 LEU B O 1
ATOM 2328 N N . LEU B 1 56 ? 7.191 15.391 19.156 1 92 56 LEU B N 1
ATOM 2329 C CA . LEU B 1 56 ? 8.625 15.414 19.438 1 92 56 LEU B CA 1
ATOM 2330 C C . LEU B 1 56 ? 9.148 16.844 19.484 1 92 56 LEU B C 1
ATOM 2332 O O . LEU B 1 56 ? 8.594 17.734 18.828 1 92 56 LEU B O 1
ATOM 2336 N N . THR B 1 57 ? 10.164 17.047 20.25 1 92.69 57 THR B N 1
ATOM 2337 C CA . THR B 1 57 ? 10.82 18.344 20.328 1 92.69 57 THR B CA 1
ATOM 2338 C C . THR B 1 57 ? 12.117 18.359 19.516 1 92.69 57 THR B C 1
ATOM 2340 O O . THR B 1 57 ? 12.93 17.438 19.625 1 92.69 57 THR B O 1
ATOM 2343 N N . PRO B 1 58 ? 12.297 19.328 18.766 1 95 58 PRO B N 1
ATOM 2344 C CA . PRO B 1 58 ? 13.555 19.406 18.016 1 95 58 PRO B CA 1
ATOM 2345 C C . PRO B 1 58 ? 14.773 19.531 18.922 1 95 58 PRO B C 1
ATOM 2347 O O . PRO B 1 58 ? 14.68 20.062 20.031 1 95 58 PRO B O 1
ATOM 2350 N N . THR B 1 59 ? 15.883 19 18.438 1 96.31 59 THR B N 1
ATOM 2351 C CA . THR B 1 59 ? 17.141 19.188 19.141 1 96.31 59 THR B CA 1
ATOM 2352 C C . THR B 1 59 ? 17.734 20.562 18.812 1 96.31 59 THR B C 1
ATOM 2354 O O . THR B 1 59 ? 18.234 21.25 19.703 1 96.31 59 THR B O 1
ATOM 2357 N N . MET B 1 60 ? 17.703 20.906 17.547 1 95.69 60 MET B N 1
ATOM 2358 C CA . MET B 1 60 ? 18.172 22.203 17.062 1 95.69 60 MET B CA 1
ATOM 2359 C C . MET B 1 60 ? 17.297 22.703 15.914 1 95.69 60 MET B C 1
ATOM 2361 O O . MET B 1 60 ? 16.469 21.953 15.398 1 95.69 60 MET B O 1
ATOM 2365 N N . GLY B 1 61 ? 17.453 23.953 15.688 1 95.06 61 GLY B N 1
ATOM 2366 C CA . GLY B 1 61 ? 16.719 24.547 14.578 1 95.06 61 GLY B CA 1
ATOM 2367 C C . GLY B 1 61 ? 15.453 25.266 15.008 1 95.06 61 GLY B C 1
ATOM 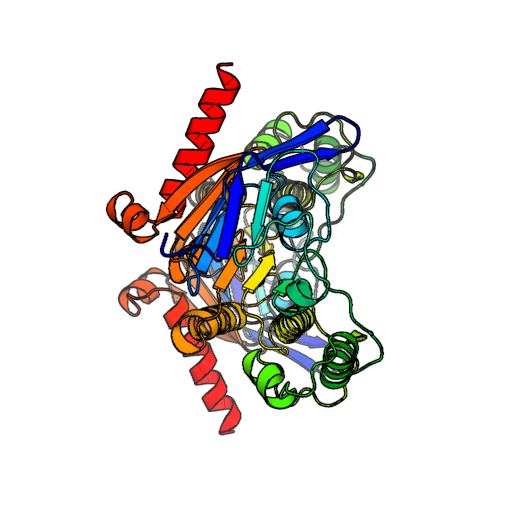2368 O O . GLY B 1 61 ? 15.242 25.5 16.203 1 95.06 61 GLY B O 1
ATOM 2369 N N . ARG B 1 62 ? 14.719 25.656 13.953 1 92.88 62 ARG B N 1
ATOM 2370 C CA . ARG B 1 62 ? 13.516 26.438 14.227 1 92.88 62 ARG B CA 1
ATOM 2371 C C . ARG B 1 62 ? 12.32 25.875 13.461 1 92.88 62 ARG B C 1
ATOM 2373 O O . ARG B 1 62 ? 12.453 25.469 12.305 1 92.88 62 ARG B O 1
ATOM 2380 N N . LEU B 1 63 ? 11.266 25.812 14.125 1 92.81 63 LEU B N 1
ATOM 2381 C CA . LEU B 1 63 ? 9.977 25.422 13.562 1 92.81 63 LEU B CA 1
ATOM 2382 C C . LEU B 1 63 ? 8.945 26.531 13.758 1 92.81 63 LEU B C 1
ATOM 2384 O O . LEU B 1 63 ? 8.703 26.969 14.883 1 92.81 63 LEU B O 1
ATOM 2388 N N . GLN B 1 64 ? 8.477 27.031 12.727 1 91.44 64 GLN B N 1
ATOM 2389 C CA . GLN B 1 64 ? 7.391 28 12.75 1 91.44 64 GLN B CA 1
ATOM 2390 C C . GLN B 1 64 ? 6.121 27.422 12.141 1 91.44 64 GLN B C 1
ATOM 2392 O O . GLN B 1 64 ? 6.148 26.891 11.031 1 91.44 64 GLN B O 1
ATOM 2397 N N . MET B 1 65 ? 5.074 27.484 12.867 1 90.38 65 MET B N 1
ATOM 2398 C CA . MET B 1 65 ? 3.76 27.062 12.406 1 90.38 65 MET B CA 1
ATOM 2399 C C . MET B 1 65 ? 2.723 28.156 12.617 1 90.38 65 MET B C 1
ATOM 2401 O O . MET B 1 65 ? 2.709 28.812 13.656 1 90.38 65 MET B O 1
ATOM 2405 N N . PHE B 1 66 ? 1.961 28.391 11.664 1 88.69 66 PHE B N 1
ATOM 2406 C CA . PHE B 1 66 ? 0.943 29.438 11.727 1 88.69 66 PHE B CA 1
ATOM 2407 C C . PHE B 1 66 ? 1.569 30.781 12.055 1 88.69 66 PHE B C 1
ATOM 2409 O O . PHE B 1 66 ? 0.993 31.578 12.805 1 88.69 66 PHE B O 1
ATOM 2416 N N . GLY B 1 67 ? 2.787 30.938 11.672 1 83.06 67 GLY B N 1
ATOM 2417 C CA . GLY B 1 67 ? 3.475 32.188 11.898 1 83.06 67 GLY B CA 1
ATOM 2418 C C . GLY B 1 67 ? 4.051 32.312 13.289 1 83.06 67 GLY B C 1
ATOM 2419 O O . GLY B 1 67 ? 4.598 33.375 13.648 1 83.06 67 GLY B O 1
ATOM 2420 N N . ILE B 1 68 ? 3.855 31.281 14.031 1 82.56 68 ILE B N 1
ATOM 2421 C CA . ILE B 1 68 ? 4.328 31.328 15.406 1 82.56 68 ILE B CA 1
ATOM 2422 C C . ILE B 1 68 ? 5.504 30.359 15.578 1 82.56 68 ILE B C 1
ATOM 2424 O O . ILE B 1 68 ? 5.492 29.25 15.047 1 82.56 68 ILE B O 1
ATOM 2428 N N . ASP B 1 69 ? 6.395 30.812 16.359 1 77.75 69 ASP B N 1
ATOM 2429 C CA . ASP B 1 69 ? 7.57 29.984 16.625 1 77.75 69 ASP B CA 1
ATOM 2430 C C . ASP B 1 69 ? 7.258 28.922 17.656 1 77.75 69 ASP B C 1
ATOM 2432 O O . ASP B 1 69 ? 6.512 29.156 18.609 1 77.75 69 ASP B O 1
ATOM 2436 N N . ASN B 1 70 ? 7.512 27.625 17.391 1 63.81 70 ASN B N 1
ATOM 2437 C CA . ASN B 1 70 ? 7.195 26.391 18.109 1 63.81 70 ASN B CA 1
ATOM 2438 C C . ASN B 1 70 ? 7.539 26.516 19.594 1 63.81 70 ASN B C 1
ATOM 2440 O O . ASN B 1 70 ? 6.883 25.906 20.438 1 63.81 70 ASN B O 1
ATOM 2444 N N . LEU B 1 71 ? 8.594 27.219 20.031 1 57.09 71 LEU B N 1
ATOM 2445 C CA . LEU B 1 71 ? 8.992 27.25 21.438 1 57.09 71 LEU B CA 1
ATOM 2446 C C . LEU B 1 71 ? 7.855 27.766 22.312 1 57.09 71 LEU B C 1
ATOM 2448 O O . LEU B 1 71 ? 7.828 27.5 23.516 1 57.09 71 LEU B O 1
ATOM 2452 N N . SER B 1 72 ? 6.902 28.359 21.625 1 56.81 72 SER B N 1
ATOM 2453 C CA . SER B 1 72 ? 5.828 28.953 22.406 1 56.81 72 SER B CA 1
ATOM 2454 C C . SER B 1 72 ? 4.469 28.422 21.984 1 56.81 72 SER B C 1
ATOM 2456 O O . SER B 1 72 ? 3.479 29.156 21.969 1 56.81 72 SER B O 1
ATOM 2458 N N . THR B 1 73 ? 4.535 27.172 21.516 1 56.56 73 THR B N 1
ATOM 2459 C CA . THR B 1 73 ? 3.293 26.75 20.891 1 56.56 73 THR B CA 1
ATOM 2460 C C . THR B 1 73 ? 2.188 26.578 21.938 1 56.56 73 THR B C 1
ATOM 2462 O O . THR B 1 73 ? 2.295 25.75 22.844 1 56.56 73 THR B O 1
ATOM 2465 N N . PRO B 1 74 ? 1.295 27.594 21.938 1 58.12 74 PRO B N 1
ATOM 2466 C CA . PRO B 1 74 ? 0.138 27.453 22.828 1 58.12 74 PRO B CA 1
ATOM 2467 C C . PRO B 1 74 ? -0.664 26.188 22.547 1 58.12 74 PRO B C 1
ATOM 2469 O O . PRO B 1 74 ? -0.629 25.656 21.422 1 58.12 74 PRO B O 1
ATOM 2472 N N . SER B 1 75 ? -1.116 25.484 23.609 1 60.88 75 SER B N 1
ATOM 2473 C CA . SER B 1 75 ? -2.037 24.359 23.531 1 60.88 75 SER B CA 1
ATOM 2474 C C . SER B 1 75 ? -3.062 24.547 22.422 1 60.88 75 SER B C 1
ATOM 2476 O O . SER B 1 75 ? -3.473 23.578 21.781 1 60.88 75 SER B O 1
ATOM 2478 N N . ASP B 1 76 ? -3.258 25.828 22.047 1 69.56 76 ASP B N 1
ATOM 2479 C CA . ASP B 1 76 ? -4.328 26.141 21.109 1 69.56 76 ASP B CA 1
ATOM 2480 C C . ASP B 1 76 ? -3.902 25.828 19.672 1 69.56 76 ASP B C 1
ATOM 2482 O O . ASP B 1 76 ? -4.75 25.594 18.812 1 69.56 76 ASP B O 1
ATOM 2486 N N . MET B 1 77 ? -2.654 25.641 19.484 1 74.31 77 MET B N 1
ATOM 2487 C CA . MET B 1 77 ? -2.182 25.391 18.125 1 74.31 77 MET B CA 1
ATOM 2488 C C . MET B 1 77 ? -2.391 23.938 17.734 1 74.31 77 MET B C 1
ATOM 2490 O O . MET B 1 77 ? -2.705 23.625 16.578 1 74.31 77 MET B O 1
ATOM 2494 N N . LEU B 1 78 ? -2.371 23.141 18.719 1 77.88 78 LEU B N 1
ATOM 2495 C CA . LEU B 1 78 ? -2.51 21.719 18.469 1 77.88 78 LEU B CA 1
ATOM 2496 C C . LEU B 1 78 ? -3.932 21.375 18.031 1 77.88 78 LEU B C 1
ATOM 2498 O O . LEU B 1 78 ? -4.137 20.438 17.266 1 77.88 78 LEU B O 1
ATOM 2502 N N . SER B 1 79 ? -4.812 22.281 18.469 1 83.94 79 SER B N 1
ATOM 2503 C CA . SER B 1 79 ? -6.203 22.062 18.094 1 83.94 79 SER B CA 1
ATOM 2504 C C . SER B 1 79 ? -6.445 22.422 16.625 1 83.94 79 SER B C 1
ATOM 2506 O O . SER B 1 79 ? -7.477 22.062 16.047 1 83.94 79 SER B O 1
ATOM 2508 N N . GLN B 1 80 ? -5.508 23.062 16.047 1 90.75 80 GLN B N 1
ATOM 2509 C CA . GLN B 1 80 ? -5.633 23.484 14.648 1 90.75 80 GLN B CA 1
ATOM 2510 C C . GLN B 1 80 ? -4.98 22.469 13.719 1 90.75 80 GLN B C 1
ATOM 2512 O O . GLN B 1 80 ? -4.969 22.656 12.5 1 90.75 80 GLN B O 1
ATOM 2517 N N . ILE B 1 81 ? -4.5 21.422 14.336 1 93.75 81 ILE B N 1
ATOM 2518 C CA . ILE B 1 81 ? -3.803 20.406 13.562 1 93.75 81 ILE B CA 1
ATOM 2519 C C . ILE B 1 81 ? -4.527 19.062 13.703 1 93.75 81 ILE B C 1
ATOM 2521 O O . ILE B 1 81 ? -4.941 18.703 14.805 1 93.75 81 ILE B O 1
ATOM 2525 N N . GLY B 1 82 ? -4.855 18.453 12.625 1 95.81 82 GLY B N 1
ATOM 2526 C CA . GLY B 1 82 ? -5.25 17.047 12.594 1 95.81 82 GLY B CA 1
ATOM 2527 C C . GLY B 1 82 ? -4.129 16.125 12.172 1 95.81 82 GLY B C 1
ATOM 2528 O O . GLY B 1 82 ? -3.352 16.453 11.273 1 95.81 82 GLY B O 1
ATOM 2529 N N . THR B 1 83 ? -4.07 14.977 12.891 1 96.19 83 THR B N 1
ATOM 2530 C CA . THR B 1 83 ? -2.926 14.125 12.578 1 96.19 83 THR B CA 1
ATOM 2531 C C . THR B 1 83 ? -3.357 12.672 12.438 1 96.19 83 THR B C 1
ATOM 2533 O O . THR B 1 83 ? -4.32 12.234 13.07 1 96.19 83 THR B O 1
ATOM 2536 N N . LEU B 1 84 ? -2.758 12.023 11.555 1 97.56 84 LEU B N 1
ATOM 2537 C CA . LEU B 1 84 ? -2.639 10.57 11.445 1 97.56 84 LEU B CA 1
ATOM 2538 C C . LEU B 1 84 ? -1.175 10.156 11.344 1 97.56 84 LEU B C 1
ATOM 2540 O O . LEU B 1 84 ? -0.581 10.219 10.266 1 97.56 84 LEU B O 1
ATOM 2544 N N . ILE B 1 85 ? -0.604 9.828 12.438 1 95.81 85 ILE B N 1
ATOM 2545 C CA . ILE B 1 85 ? 0.803 9.445 12.523 1 95.81 85 ILE B CA 1
ATOM 2546 C C . ILE B 1 85 ? 0.93 8.07 13.164 1 95.81 85 ILE B C 1
ATOM 2548 O O . ILE B 1 85 ? 0.348 7.809 14.219 1 95.81 85 ILE B O 1
ATOM 2552 N N . GLU B 1 86 ? 1.646 7.152 12.508 1 90 86 GLU B N 1
ATOM 2553 C CA . GLU B 1 86 ? 1.83 5.781 12.977 1 90 86 GLU B CA 1
ATOM 2554 C C . GLU B 1 86 ? 0.496 5.047 13.078 1 90 86 GLU B C 1
ATOM 2556 O O . GLU B 1 86 ? -0.401 5.266 12.266 1 90 86 GLU B O 1
ATOM 2561 N N . THR B 1 87 ? 0.384 4.082 13.867 1 86.75 87 THR B N 1
ATOM 2562 C CA . THR B 1 87 ? -0.832 3.291 14.016 1 86.75 87 THR B CA 1
ATOM 2563 C C . THR B 1 87 ? -1.839 4.004 14.914 1 86.75 87 THR B C 1
ATOM 2565 O O . THR B 1 87 ? -1.521 4.363 16.047 1 86.75 87 THR B O 1
ATOM 2568 N N . PRO B 1 88 ? -2.979 4.18 14.328 1 89.81 88 PRO B N 1
ATOM 2569 C CA . PRO B 1 88 ? -3.986 4.859 15.141 1 89.81 88 PRO B CA 1
ATOM 2570 C C . PRO B 1 88 ? -4.488 4.004 16.297 1 89.81 88 PRO B C 1
ATOM 2572 O O . PRO B 1 88 ? -4.629 2.787 16.156 1 89.81 88 PRO B O 1
ATOM 2575 N N . ILE B 1 89 ? -4.738 4.602 17.375 1 93 89 ILE B N 1
ATOM 2576 C CA . ILE B 1 89 ? -5.281 3.941 18.547 1 93 89 ILE B CA 1
ATOM 2577 C C . ILE B 1 89 ? -6.691 4.461 18.828 1 93 89 ILE B C 1
ATOM 2579 O O . ILE B 1 89 ? -6.945 5.664 18.75 1 93 89 ILE B O 1
ATOM 2583 N N . PHE B 1 90 ? -7.562 3.621 19.125 1 97.56 90 PHE B N 1
ATOM 2584 C CA . PHE B 1 90 ? -8.953 3.967 19.406 1 97.56 90 PHE B CA 1
ATOM 2585 C C . PHE B 1 90 ? -9.422 3.287 20.688 1 97.56 90 PHE B C 1
ATOM 2587 O O . PHE B 1 90 ? -8.734 2.418 21.219 1 97.56 90 PHE B O 1
ATOM 2594 N N . TYR B 1 91 ? -10.555 3.811 21.234 1 97.69 91 TYR B N 1
ATOM 2595 C CA . TYR B 1 91 ? -11.289 3.041 22.234 1 97.69 91 TYR B CA 1
ATOM 2596 C C . TYR B 1 91 ? -12 1.857 21.594 1 97.69 91 TYR B C 1
ATOM 2598 O O . TYR B 1 91 ? -13.094 2.004 21.047 1 97.69 91 TYR B O 1
ATOM 2606 N N . GLU B 1 92 ? -11.5 0.725 21.75 1 98.12 92 GLU B N 1
ATOM 2607 C CA . GLU B 1 92 ? -11.82 -0.455 20.953 1 98.12 92 GLU B CA 1
ATOM 2608 C C . GLU B 1 92 ? -13.25 -0.921 21.219 1 98.12 92 GLU B C 1
ATOM 2610 O O . GLU B 1 92 ? -13.883 -1.51 20.344 1 98.12 92 GLU B O 1
ATOM 2615 N N . HIS B 1 93 ? -13.734 -0.68 22.375 1 97.62 93 HIS B N 1
ATOM 2616 C CA . HIS B 1 93 ? -15.055 -1.179 22.75 1 97.62 93 HIS B CA 1
ATOM 2617 C C . HIS B 1 93 ? -16.156 -0.192 22.344 1 97.62 93 HIS B C 1
ATOM 2619 O O . HIS B 1 93 ? -17.344 -0.509 22.438 1 97.62 93 HIS B O 1
ATOM 2625 N N . LEU B 1 94 ? -15.742 1.008 21.953 1 97.94 94 LEU B N 1
ATOM 2626 C CA . LEU B 1 94 ? -16.688 2.037 21.547 1 97.94 94 LEU B CA 1
ATOM 2627 C C . LEU B 1 94 ? -16.891 2.02 20.031 1 97.94 94 LEU B C 1
ATOM 2629 O O . LEU B 1 94 ? -16.078 1.454 19.297 1 97.94 94 LEU B O 1
ATOM 2633 N N . SER B 1 95 ? -17.984 2.611 19.641 1 97.69 95 SER B N 1
ATOM 2634 C CA . SER B 1 95 ? -18.281 2.754 18.219 1 97.69 95 SER B CA 1
ATOM 2635 C C . SER B 1 95 ? -17.438 3.852 17.578 1 97.69 95 SER B C 1
ATOM 2637 O O . SER B 1 95 ? -16.75 4.598 18.281 1 97.69 95 SER B O 1
ATOM 2639 N N . ALA B 1 96 ? -17.516 3.889 16.219 1 98.06 96 ALA B N 1
ATOM 2640 C CA . ALA B 1 96 ? -16.828 4.953 15.5 1 98.06 96 ALA B CA 1
ATOM 2641 C C . ALA B 1 96 ? -17.312 6.328 15.961 1 98.06 96 ALA B C 1
ATOM 2643 O O . ALA B 1 96 ? -16.5 7.211 16.25 1 98.06 96 ALA B O 1
ATOM 2644 N N . ALA B 1 97 ? -18.609 6.48 16.062 1 97.06 97 ALA B N 1
ATOM 2645 C CA . ALA B 1 97 ? -19.203 7.754 16.469 1 97.06 97 ALA B CA 1
ATOM 2646 C C . ALA B 1 97 ? -18.781 8.141 17.875 1 97.06 97 ALA B C 1
ATOM 2648 O O . ALA B 1 97 ? -18.406 9.289 18.125 1 97.06 97 ALA B O 1
ATOM 2649 N N . GLU B 1 98 ? -18.781 7.176 18.766 1 96.94 98 GLU B N 1
ATOM 2650 C CA . GLU B 1 98 ? -18.391 7.434 20.156 1 96.94 98 GLU B CA 1
ATOM 2651 C C . GLU B 1 98 ? -16.922 7.852 20.234 1 96.94 98 GLU B C 1
ATOM 2653 O O . GLU B 1 98 ? -16.562 8.75 20.984 1 96.94 98 GLU B O 1
ATOM 2658 N N . ASN B 1 99 ? -16.109 7.164 19.5 1 97.69 99 ASN B N 1
ATOM 2659 C CA . ASN B 1 99 ? -14.695 7.543 19.438 1 97.69 99 ASN B CA 1
ATOM 2660 C C . ASN B 1 99 ? -14.523 8.992 19 1 97.69 99 ASN B C 1
ATOM 2662 O O . ASN B 1 99 ? -13.727 9.734 19.562 1 97.69 99 ASN B O 1
ATOM 2666 N N . LEU B 1 100 ? -15.305 9.391 17.984 1 96.94 100 LEU B N 1
ATOM 2667 C CA . LEU B 1 100 ? -15.195 10.75 17.453 1 96.94 100 LEU B CA 1
ATOM 2668 C C . LEU B 1 100 ? -15.719 11.766 18.469 1 96.94 100 LEU B C 1
ATOM 2670 O O . LEU B 1 100 ? -15.156 12.852 18.625 1 96.94 100 LEU B O 1
ATOM 2674 N N . HIS B 1 101 ? -16.781 11.398 19.156 1 95.94 101 HIS B N 1
ATOM 2675 C CA . HIS B 1 101 ? -17.297 12.281 20.188 1 95.94 101 HIS B CA 1
ATOM 2676 C C . HIS B 1 101 ? -16.281 12.484 21.312 1 95.94 101 HIS B C 1
ATOM 2678 O O . HIS B 1 101 ? -16.125 13.594 21.812 1 95.94 101 HIS B O 1
ATOM 2684 N N . MET B 1 102 ? -15.641 11.398 21.688 1 94.94 102 MET B N 1
ATOM 2685 C CA . MET B 1 102 ? -14.602 11.492 22.703 1 94.94 102 MET B CA 1
ATOM 2686 C C . MET B 1 102 ? -13.477 12.422 22.25 1 94.94 102 MET B C 1
ATOM 2688 O O . MET B 1 102 ? -12.984 13.234 23.031 1 94.94 102 MET B O 1
ATOM 2692 N N . HIS B 1 103 ? -13.133 12.297 21 1 94.31 103 HIS B N 1
ATOM 2693 C CA . HIS B 1 103 ? -12.078 13.141 20.438 1 94.31 103 HIS B CA 1
ATOM 2694 C C . HIS B 1 103 ? -12.469 14.609 20.469 1 94.31 103 HIS B C 1
ATOM 2696 O O . HIS B 1 103 ? -11.68 15.461 20.891 1 94.31 103 HIS B O 1
ATOM 2702 N N . LEU B 1 104 ? -13.664 14.922 20.109 1 93.69 104 LEU B N 1
ATOM 2703 C CA . LEU B 1 104 ? -14.148 16.297 20.125 1 93.69 104 LEU B CA 1
ATOM 2704 C C . LEU B 1 104 ? -14.164 16.859 21.547 1 93.69 104 LEU B C 1
ATOM 2706 O O . LEU B 1 104 ? -13.812 18.016 21.766 1 93.69 104 LEU B O 1
ATOM 2710 N N . ALA B 1 105 ? -14.523 15.992 22.453 1 91.56 105 ALA B N 1
ATOM 2711 C CA . ALA B 1 105 ? -14.609 16.406 23.844 1 91.56 105 ALA B CA 1
ATOM 2712 C C . ALA B 1 105 ? -13.234 16.828 24.375 1 91.56 105 ALA B C 1
ATOM 2714 O O . ALA B 1 105 ? -13.102 17.891 24.984 1 91.56 105 ALA B O 1
ATOM 2715 N N . TYR B 1 106 ? -12.25 16.031 24.062 1 87.62 106 TYR B N 1
ATOM 2716 C CA . TYR B 1 106 ? -10.945 16.359 24.625 1 87.62 106 TYR B CA 1
ATOM 2717 C C . TYR B 1 106 ? -10.297 17.516 23.859 1 87.62 106 TYR B C 1
ATOM 2719 O O . TYR B 1 106 ? -9.43 18.203 24.391 1 87.62 106 TYR B O 1
ATOM 2727 N N . MET B 1 107 ? -10.75 17.719 22.688 1 86 107 MET B N 1
ATOM 2728 C CA . MET B 1 107 ? -10.25 18.859 21.906 1 86 107 MET B CA 1
ATOM 2729 C C . MET B 1 107 ? -10.992 20.141 22.281 1 86 107 MET B C 1
ATOM 2731 O O . MET B 1 107 ? -10.609 21.234 21.859 1 86 107 MET B O 1
ATOM 2735 N N . GLY B 1 108 ? -12.039 19.969 23.016 1 84.19 108 GLY B N 1
ATOM 2736 C CA . GLY B 1 108 ? -12.844 21.109 23.406 1 84.19 108 GLY B CA 1
ATOM 2737 C C . GLY B 1 108 ? -13.641 21.703 22.25 1 84.19 108 GLY B C 1
ATOM 2738 O O . GLY B 1 108 ? -13.82 22.922 22.172 1 84.19 108 GLY B O 1
ATOM 2739 N N . LYS B 1 109 ? -13.953 20.891 21.344 1 83.38 109 LYS B N 1
ATOM 2740 C CA . LYS B 1 109 ? -14.688 21.344 20.156 1 83.38 109 LYS B CA 1
ATOM 2741 C C . LYS B 1 109 ? -16.109 20.797 20.156 1 83.38 109 LYS B C 1
ATOM 2743 O O . LYS B 1 109 ? -16.344 19.656 20.547 1 83.38 109 LYS B O 1
ATOM 2748 N N . GLU B 1 110 ? -17.203 21.531 19.938 1 75.69 110 GLU B N 1
ATOM 2749 C CA . GLU B 1 110 ? -18.609 21.125 19.891 1 75.69 110 GLU B CA 1
ATOM 2750 C C . GLU B 1 110 ? -19.109 21 18.453 1 75.69 110 GLU B C 1
ATOM 2752 O O . GLU B 1 110 ? -20.094 20.312 18.188 1 75.69 110 GLU B O 1
ATOM 2757 N N . GLY B 1 111 ? -18.422 21.297 17.547 1 65.75 111 GLY B N 1
ATOM 2758 C CA . GLY B 1 111 ? -18.969 21.562 16.219 1 65.75 111 GLY B CA 1
ATOM 2759 C C . GLY B 1 111 ? -18.703 20.438 15.242 1 65.75 111 GLY B C 1
ATOM 2760 O O . GLY B 1 111 ? -19.156 20.5 14.094 1 65.75 111 GLY B O 1
ATOM 2761 N N . GLY B 1 112 ? -18.312 19.391 15.68 1 79.44 112 GLY B N 1
ATOM 2762 C CA . GLY B 1 112 ? -18.062 18.406 14.617 1 79.44 112 GLY B CA 1
ATOM 2763 C C . GLY B 1 112 ? -19.281 17.562 14.297 1 79.44 112 GLY B C 1
ATOM 2764 O O . GLY B 1 112 ? -19.984 17.109 15.203 1 79.44 112 GLY B O 1
ATOM 2765 N N . ASN B 1 113 ? -19.703 17.609 13.023 1 91.12 113 ASN B N 1
ATOM 2766 C CA . ASN B 1 113 ? -20.75 16.719 12.562 1 91.12 113 ASN B CA 1
ATOM 2767 C C . ASN B 1 113 ? -20.234 15.297 12.352 1 91.12 113 ASN B C 1
ATOM 2769 O O . ASN B 1 113 ? -19.734 14.977 11.273 1 91.12 113 ASN B O 1
ATOM 2773 N N . VAL B 1 114 ? -20.453 14.547 13.375 1 95.12 114 VAL B N 1
ATOM 2774 C CA . VAL B 1 114 ? -19.906 13.195 13.406 1 95.12 114 VAL B CA 1
ATOM 2775 C C . VAL B 1 114 ? -20.469 12.383 12.234 1 95.12 114 VAL B C 1
ATOM 2777 O O . VAL B 1 114 ? -19.703 11.703 11.531 1 95.12 114 VAL B O 1
ATOM 2780 N N . GLU B 1 115 ? -21.719 12.469 11.992 1 94.69 115 GLU B N 1
ATOM 2781 C CA . GLU B 1 115 ? -22.359 11.711 10.914 1 94.69 115 GLU B CA 1
ATOM 2782 C C . GLU B 1 115 ? -21.812 12.133 9.547 1 94.69 115 GLU B C 1
ATOM 2784 O O . GLU B 1 115 ? -21.531 11.289 8.695 1 94.69 115 GLU B O 1
ATOM 2789 N N . ASP B 1 116 ? -21.688 13.344 9.43 1 95.75 116 ASP B N 1
ATOM 2790 C CA . ASP B 1 116 ? -21.188 13.883 8.172 1 95.75 116 ASP B CA 1
ATOM 2791 C C . ASP B 1 116 ? -19.75 13.414 7.906 1 95.75 116 ASP B C 1
ATOM 2793 O O . ASP B 1 116 ? -19.438 12.961 6.809 1 95.75 116 ASP B O 1
ATOM 2797 N N . VAL B 1 117 ? -18.922 13.5 8.898 1 97 117 VAL B N 1
ATOM 2798 C CA . VAL B 1 117 ? -17.516 13.148 8.734 1 97 117 VAL B CA 1
ATOM 2799 C C . VAL B 1 117 ? -17.375 11.648 8.484 1 97 117 VAL B C 1
ATOM 2801 O O . VAL B 1 117 ? -16.578 11.219 7.648 1 97 117 VAL B O 1
ATOM 2804 N N . LEU B 1 118 ? -18.172 10.859 9.211 1 97.62 118 LEU B N 1
ATOM 2805 C CA . LEU B 1 118 ? -18.156 9.422 8.984 1 97.62 118 LEU B CA 1
ATOM 2806 C C . LEU B 1 118 ? -18.594 9.078 7.566 1 97.62 118 LEU B C 1
ATOM 2808 O O . LEU B 1 118 ? -18.031 8.188 6.934 1 97.62 118 LEU B O 1
ATOM 2812 N N . SER B 1 119 ? -19.531 9.773 7.09 1 97.06 119 SER B N 1
ATOM 2813 C CA . SER B 1 119 ? -19.984 9.586 5.715 1 97.06 119 SER B CA 1
ATOM 2814 C C . SER B 1 119 ? -18.875 9.938 4.723 1 97.06 119 SER B C 1
ATOM 2816 O O . SER B 1 119 ? -18.656 9.219 3.75 1 97.06 119 SER B O 1
ATOM 2818 N N . LYS B 1 120 ? -18.156 10.977 4.965 1 96.81 120 LYS B N 1
ATOM 2819 C CA . LYS B 1 120 ? -17.109 11.461 4.074 1 96.81 120 LYS B CA 1
ATOM 2820 C C . LYS B 1 120 ? -15.984 10.43 3.947 1 96.81 120 LYS B C 1
ATOM 2822 O O . LYS B 1 120 ? -15.352 10.32 2.893 1 96.81 120 LYS B O 1
ATOM 2827 N N . VAL B 1 121 ? -15.773 9.719 5.07 1 97.69 121 VAL B N 1
ATOM 2828 C CA . VAL B 1 121 ? -14.656 8.773 5.023 1 97.69 121 VAL B CA 1
ATOM 2829 C C . VAL B 1 121 ? -15.172 7.387 4.645 1 97.69 121 VAL B C 1
ATOM 2831 O O . VAL B 1 121 ? -14.43 6.402 4.703 1 97.69 121 VAL B O 1
ATOM 2834 N N . GLY B 1 122 ? -16.438 7.234 4.281 1 95.81 122 GLY B N 1
ATOM 2835 C CA . GLY B 1 122 ? -17 5.988 3.799 1 95.81 122 GLY B CA 1
ATOM 2836 C C . GLY B 1 122 ? -17.453 5.066 4.918 1 95.81 122 GLY B C 1
ATOM 2837 O O . GLY B 1 122 ? -17.484 3.846 4.746 1 95.81 122 GLY B O 1
ATOM 2838 N N . LEU B 1 123 ? -17.688 5.562 6.047 1 96.62 123 LEU B N 1
ATOM 2839 C CA . LEU B 1 123 ? -18.156 4.777 7.184 1 96.62 123 LEU B CA 1
ATOM 2840 C C . LEU B 1 123 ? -19.594 5.148 7.535 1 96.62 123 LEU B C 1
ATOM 2842 O O . LEU B 1 123 ? -19.969 5.18 8.711 1 96.62 123 LEU B O 1
ATOM 2846 N N . LYS B 1 124 ? -20.281 5.406 6.473 1 91.19 124 LYS B N 1
ATOM 2847 C CA . LYS B 1 124 ? -21.688 5.719 6.672 1 91.19 124 LYS B CA 1
ATOM 2848 C C . LYS B 1 124 ? -22.469 4.496 7.16 1 91.19 124 LYS B C 1
ATOM 2850 O O . LYS B 1 124 ? -22.219 3.379 6.699 1 91.19 124 LYS B O 1
ATOM 2855 N N . ASP B 1 125 ? -23.359 4.613 8.102 1 85.81 125 ASP B N 1
ATOM 2856 C CA . ASP B 1 125 ? -24.312 3.607 8.539 1 85.81 125 ASP B CA 1
ATOM 2857 C C . ASP B 1 125 ? -23.609 2.422 9.203 1 85.81 125 ASP B C 1
ATOM 2859 O O . ASP B 1 125 ? -24.016 1.273 9.023 1 85.81 125 ASP B O 1
ATOM 2863 N N . ILE B 1 126 ? -22.5 2.604 9.75 1 85.88 126 ILE B N 1
ATOM 2864 C CA . ILE B 1 126 ? -21.75 1.521 10.375 1 85.88 126 ILE B CA 1
ATOM 2865 C C . ILE B 1 126 ? -22.375 1.158 11.711 1 85.88 126 ILE B C 1
ATOM 2867 O O . ILE B 1 126 ? -22.078 0.108 12.289 1 85.88 126 ILE B O 1
ATOM 2871 N N . GLY B 1 127 ? -23.312 2.008 12.148 1 85.62 127 GLY B N 1
ATOM 2872 C CA . GLY B 1 127 ? -24.047 1.721 13.367 1 85.62 127 GLY B CA 1
ATOM 2873 C C . GLY B 1 127 ? -23.188 1.795 14.617 1 85.62 127 GLY B C 1
ATOM 2874 O O . GLY B 1 127 ? -22.344 2.691 14.742 1 85.62 127 GLY B O 1
ATOM 2875 N N . VAL B 1 128 ? -23.469 0.857 15.578 1 91.31 128 VAL B N 1
ATOM 2876 C CA . VAL B 1 128 ? -22.844 0.973 16.891 1 91.31 128 VAL B CA 1
ATOM 2877 C C . VAL B 1 128 ? -21.812 -0.139 17.078 1 91.31 128 VAL B C 1
ATOM 2879 O O . VAL B 1 128 ? -21.406 -0.44 18.203 1 91.31 128 VAL B O 1
ATOM 2882 N N . GLN B 1 129 ? -21.344 -0.637 15.984 1 94.69 129 GLN B N 1
ATOM 2883 C CA . GLN B 1 129 ? -20.359 -1.713 16.109 1 94.69 129 GLN B CA 1
ATOM 2884 C C . GLN B 1 129 ? -19.047 -1.199 16.688 1 94.69 129 GLN B C 1
ATOM 2886 O O . GLN B 1 129 ? -18.594 -0.11 16.344 1 94.69 129 GLN B O 1
ATOM 2891 N N . PRO B 1 130 ? -18.531 -1.979 17.641 1 97.75 130 PRO B N 1
ATOM 2892 C CA . PRO B 1 130 ? -17.281 -1.549 18.266 1 97.75 130 PRO B CA 1
ATOM 2893 C C . PRO B 1 130 ? -16.109 -1.541 17.281 1 97.75 130 PRO B C 1
ATOM 2895 O O . PRO B 1 130 ? -16.031 -2.381 16.391 1 97.75 130 PRO B O 1
ATOM 2898 N N . VAL B 1 131 ? -15.164 -0.693 17.484 1 97.75 131 VAL B N 1
ATOM 2899 C CA . VAL B 1 131 ? -14.016 -0.5 16.609 1 97.75 131 VAL B CA 1
ATOM 2900 C C . VAL B 1 131 ? -13.133 -1.745 16.625 1 97.75 131 VAL B C 1
ATOM 2902 O O . VAL B 1 131 ? -12.398 -2.012 15.68 1 97.75 131 VAL B O 1
ATOM 2905 N N . SER B 1 132 ? -13.234 -2.521 17.641 1 97.81 132 SER B N 1
ATOM 2906 C CA . SER B 1 132 ? -12.469 -3.764 17.75 1 97.81 132 SER B CA 1
ATOM 2907 C C . SER B 1 132 ? -12.781 -4.707 16.594 1 97.81 132 SER B C 1
ATOM 2909 O O . SER B 1 132 ? -11.984 -5.59 16.266 1 97.81 132 SER B O 1
ATOM 2911 N N . THR B 1 133 ? -13.906 -4.543 15.977 1 96.38 133 THR B N 1
ATOM 2912 C CA . THR B 1 133 ? -14.328 -5.426 14.898 1 96.38 133 THR B CA 1
ATOM 2913 C C . THR B 1 133 ? -13.945 -4.844 13.539 1 96.38 133 THR B C 1
ATOM 2915 O O . THR B 1 133 ? -14.203 -5.461 12.508 1 96.38 133 THR B O 1
ATOM 2918 N N . PHE B 1 134 ? -13.383 -3.66 13.555 1 96.62 134 PHE B N 1
ATOM 2919 C CA . PHE B 1 134 ? -13.07 -2.963 12.312 1 96.62 134 PHE B CA 1
ATOM 2920 C C . PHE B 1 134 ? -11.922 -3.643 11.578 1 96.62 134 PHE B C 1
ATOM 2922 O O . PHE B 1 134 ? -10.953 -4.082 12.211 1 96.62 134 PHE B O 1
ATOM 2929 N N . SER B 1 135 ? -12.086 -3.723 10.266 1 93.56 135 SER B N 1
ATOM 2930 C CA . SER B 1 135 ? -10.945 -4.086 9.43 1 93.56 135 SER B CA 1
ATOM 2931 C C . SER B 1 135 ? -9.883 -2.992 9.445 1 93.56 135 SER B C 1
ATOM 2933 O O . SER B 1 135 ? -10.102 -1.908 9.992 1 93.56 135 SER B O 1
ATOM 2935 N N . LEU B 1 136 ? -8.742 -3.279 8.898 1 92.06 136 LEU B N 1
ATOM 2936 C CA . LEU B 1 136 ? -7.66 -2.305 8.797 1 92.06 136 LEU B CA 1
ATOM 2937 C C . LEU B 1 136 ? -8.117 -1.073 8.016 1 92.06 136 LEU B C 1
ATOM 2939 O O . LEU B 1 136 ? -7.844 0.059 8.422 1 92.06 136 LEU B O 1
ATOM 2943 N N . GLY B 1 137 ? -8.789 -1.32 6.906 1 94.31 137 GLY B N 1
ATOM 2944 C CA . GLY B 1 137 ? -9.281 -0.211 6.109 1 94.31 137 GLY B CA 1
ATOM 2945 C C . GLY B 1 137 ? -10.273 0.663 6.852 1 94.31 137 GLY B C 1
ATOM 2946 O O . GLY B 1 137 ? -10.234 1.89 6.742 1 94.31 137 GLY B O 1
ATOM 2947 N N . MET B 1 138 ? -11.117 0.057 7.566 1 95.56 138 MET B N 1
ATOM 2948 C CA . MET B 1 138 ? -12.094 0.798 8.359 1 95.56 138 MET B CA 1
ATOM 2949 C C . MET B 1 138 ? -11.406 1.63 9.438 1 95.56 138 MET B C 1
ATOM 2951 O O . MET B 1 138 ? -11.781 2.779 9.672 1 95.56 138 MET B O 1
ATOM 2955 N N . ARG B 1 139 ? -10.445 1.055 10.07 1 96.94 139 ARG B N 1
ATOM 2956 C CA . ARG B 1 139 ? -9.688 1.774 11.094 1 96.94 139 ARG B CA 1
ATOM 2957 C C . ARG B 1 139 ? -8.977 2.984 10.492 1 96.94 139 ARG B C 1
ATOM 2959 O O . ARG B 1 139 ? -8.953 4.059 11.102 1 96.94 139 ARG B O 1
ATOM 2966 N N . GLN B 1 140 ? -8.422 2.752 9.359 1 96.81 140 GLN B N 1
ATOM 2967 C CA . GLN B 1 140 ? -7.746 3.846 8.672 1 96.81 140 GLN B CA 1
ATOM 2968 C C . GLN B 1 140 ? -8.719 4.98 8.352 1 96.81 140 GLN B C 1
ATOM 2970 O O . GLN B 1 140 ? -8.398 6.152 8.57 1 96.81 140 GLN B O 1
ATOM 2975 N N . ARG B 1 141 ? -9.828 4.648 7.836 1 97.69 141 ARG B N 1
ATOM 2976 C CA . ARG B 1 141 ? -10.867 5.629 7.531 1 97.69 141 ARG B CA 1
ATOM 2977 C C . ARG B 1 141 ? -11.289 6.387 8.781 1 97.69 141 ARG B C 1
ATOM 2979 O O . ARG B 1 141 ? -11.445 7.609 8.75 1 97.69 141 ARG B O 1
ATOM 2986 N N . LEU B 1 142 ? -11.453 5.672 9.875 1 98.06 142 LEU B N 1
ATOM 2987 C CA . LEU B 1 142 ? -11.828 6.301 11.133 1 98.06 142 LEU B CA 1
ATOM 2988 C C . LEU B 1 142 ? -10.727 7.242 11.617 1 98.06 142 LEU B C 1
ATOM 2990 O O . LEU B 1 142 ? -11.016 8.305 12.164 1 98.06 142 LEU B O 1
ATOM 2994 N N . ALA B 1 143 ? -9.516 6.852 11.422 1 98.19 143 ALA B N 1
ATOM 2995 C CA . ALA B 1 143 ? -8.391 7.699 11.805 1 98.19 143 ALA B CA 1
ATOM 2996 C C . ALA B 1 143 ? -8.406 9.016 11.031 1 98.19 143 ALA B C 1
ATOM 2998 O O . ALA B 1 143 ? -8.133 10.078 11.586 1 98.19 143 ALA B O 1
ATOM 2999 N N . ILE B 1 144 ? -8.688 8.898 9.789 1 98.38 144 ILE B N 1
ATOM 3000 C CA . ILE B 1 144 ? -8.789 10.102 8.969 1 98.38 144 ILE B CA 1
ATOM 3001 C C . ILE B 1 144 ? -9.953 10.961 9.445 1 98.38 144 ILE B C 1
ATOM 3003 O O . ILE B 1 144 ? -9.836 12.18 9.562 1 98.38 144 ILE B O 1
ATOM 3007 N N . ALA B 1 145 ? -11.07 10.312 9.758 1 97.94 145 ALA B N 1
ATOM 3008 C CA . ALA B 1 145 ? -12.227 11.031 10.312 1 97.94 145 ALA B CA 1
ATOM 3009 C C . ALA B 1 145 ? -11.844 11.797 11.57 1 97.94 145 ALA B C 1
ATOM 3011 O O . ALA B 1 145 ? -12.195 12.969 11.719 1 97.94 145 ALA B O 1
ATOM 3012 N N . ARG B 1 146 ? -11.172 11.148 12.414 1 97.12 146 ARG B N 1
ATOM 3013 C CA . ARG B 1 146 ? -10.734 11.781 13.648 1 97.12 146 ARG B CA 1
ATOM 3014 C C . ARG B 1 146 ? -9.844 12.984 13.367 1 97.12 146 ARG B C 1
ATOM 3016 O O . ARG B 1 146 ? -9.953 14.016 14.031 1 97.12 146 ARG B O 1
ATOM 3023 N N . ALA B 1 147 ? -9.016 12.82 12.367 1 96.88 147 ALA B N 1
ATOM 3024 C CA . ALA B 1 147 ? -8.07 13.883 12.039 1 96.88 147 ALA B CA 1
ATOM 3025 C C . ALA B 1 147 ? -8.797 15.117 11.5 1 96.88 147 ALA B C 1
ATOM 3027 O O . ALA B 1 147 ? -8.32 16.234 11.648 1 96.88 147 ALA B O 1
ATOM 3028 N N . ILE B 1 148 ? -10 14.945 10.961 1 97.06 148 ILE B N 1
ATOM 3029 C CA . ILE B 1 148 ? -10.562 16.078 10.227 1 97.06 148 ILE B CA 1
ATOM 3030 C C . ILE B 1 148 ? -11.781 16.609 10.969 1 97.06 148 ILE B C 1
ATOM 3032 O O . ILE B 1 148 ? -12.273 17.703 10.664 1 97.06 148 ILE B O 1
ATOM 3036 N N . ILE B 1 149 ? -12.273 15.914 11.93 1 96.06 149 ILE B N 1
ATOM 3037 C CA . ILE B 1 149 ? -13.602 16.188 12.477 1 96.06 149 ILE B CA 1
ATOM 3038 C C . ILE B 1 149 ? -13.609 17.547 13.156 1 96.06 149 ILE B C 1
ATOM 3040 O O . ILE B 1 149 ? -14.641 18.234 13.164 1 96.06 149 ILE B O 1
ATOM 3044 N N . HIS B 1 150 ? -12.539 17.938 13.734 1 93.31 150 HIS B N 1
ATOM 3045 C CA . HIS B 1 150 ? -12.516 19.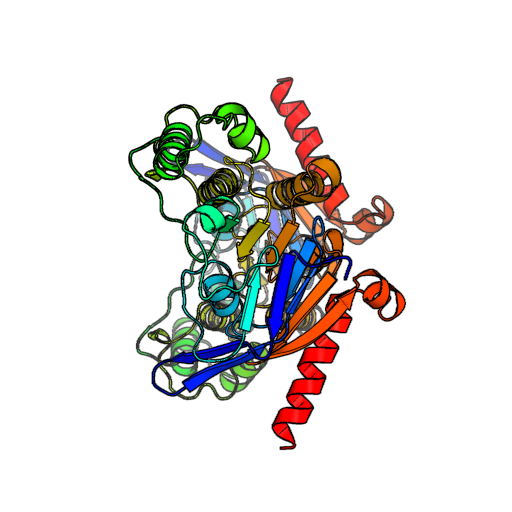219 14.445 1 93.31 150 HIS B CA 1
ATOM 3046 C C . HIS B 1 150 ? -12.148 20.359 13.516 1 93.31 150 HIS B C 1
ATOM 3048 O O . HIS B 1 150 ? -11.836 21.469 13.969 1 93.31 150 HIS B O 1
ATOM 3054 N N . LYS B 1 151 ? -12.078 20.078 12.234 1 92.31 151 LYS B N 1
ATOM 3055 C CA . LYS B 1 151 ? -11.898 21.062 11.164 1 92.31 151 LYS B CA 1
ATOM 3056 C C . LYS B 1 151 ? -10.586 21.812 11.336 1 92.31 151 LYS B C 1
ATOM 3058 O O . LYS B 1 151 ? -10.578 23.047 11.398 1 92.31 151 LYS B O 1
ATOM 3063 N N . PRO B 1 152 ? -9.523 21.141 11.32 1 94.75 152 PRO B N 1
ATOM 3064 C CA . PRO B 1 152 ? -8.211 21.781 11.461 1 94.75 152 PRO B CA 1
ATOM 3065 C C . PRO B 1 152 ? -7.82 22.594 10.227 1 94.75 152 PRO B C 1
ATOM 3067 O O . PRO B 1 152 ? -8.453 22.469 9.172 1 94.75 152 PRO B O 1
ATOM 3070 N N . GLN B 1 153 ? -6.82 23.422 10.461 1 95.19 153 GLN B N 1
ATOM 3071 C CA . GLN B 1 153 ? -6.266 24.188 9.344 1 95.19 153 GLN B CA 1
ATOM 3072 C C . GLN B 1 153 ? -5.156 23.406 8.648 1 95.19 153 GLN B C 1
ATOM 3074 O O . GLN B 1 153 ? -4.855 23.656 7.48 1 95.19 153 GLN B O 1
ATOM 3079 N N . LEU B 1 154 ? -4.586 22.516 9.406 1 97 154 LEU B N 1
ATOM 3080 C CA . LEU B 1 154 ? -3.471 21.719 8.914 1 97 154 LEU B CA 1
ATOM 3081 C C . LEU B 1 154 ? -3.691 20.234 9.219 1 97 154 LEU B C 1
ATOM 3083 O O . LEU B 1 154 ? -4 19.875 10.359 1 97 154 LEU B O 1
ATOM 3087 N N . LEU B 1 155 ? -3.596 19.422 8.188 1 98 155 LEU B N 1
ATOM 3088 C CA . LEU B 1 155 ? -3.643 17.969 8.328 1 98 155 LEU B CA 1
ATOM 3089 C C . LEU B 1 155 ? -2.277 17.359 8.039 1 98 155 LEU B C 1
ATOM 3091 O O . LEU B 1 155 ? -1.664 17.656 7.012 1 98 155 LEU B O 1
ATOM 3095 N N . ILE B 1 156 ? -1.78 16.594 8.93 1 98.19 156 ILE B N 1
ATOM 3096 C CA . ILE B 1 156 ? -0.555 15.828 8.758 1 98.19 156 ILE B CA 1
ATOM 3097 C C . ILE B 1 156 ? -0.885 14.336 8.734 1 98.19 156 ILE B C 1
ATOM 3099 O O . ILE B 1 156 ? -1.258 13.758 9.758 1 98.19 156 ILE B O 1
ATOM 3103 N N . LEU B 1 157 ? -0.727 13.711 7.582 1 98.56 157 LEU B N 1
ATOM 3104 C CA . LEU B 1 157 ? -1.188 12.344 7.391 1 98.56 157 LEU B CA 1
ATOM 3105 C C . LEU B 1 157 ? -0.048 11.445 6.922 1 98.56 157 LEU B C 1
ATOM 3107 O O . LEU B 1 157 ? 0.444 11.594 5.801 1 98.56 157 LEU B O 1
ATOM 3111 N N . ASP B 1 158 ? 0.298 10.562 7.746 1 98 158 ASP B N 1
ATOM 3112 C CA . ASP B 1 158 ? 1.339 9.594 7.426 1 98 158 ASP B CA 1
ATOM 3113 C C . ASP B 1 158 ? 0.741 8.336 6.801 1 98 158 ASP B C 1
ATOM 3115 O O . ASP B 1 158 ? 0.113 7.527 7.488 1 98 158 ASP B O 1
ATOM 3119 N N . GLU B 1 159 ? 0.911 8.141 5.488 1 96.81 159 GLU B N 1
ATOM 3120 C CA . GLU B 1 159 ? 0.451 6.984 4.727 1 96.81 159 GLU B CA 1
ATOM 3121 C C . GLU B 1 159 ? -1.04 6.738 4.941 1 96.81 159 GLU B C 1
ATOM 3123 O O . GLU B 1 159 ? -1.449 5.633 5.289 1 96.81 159 GLU B O 1
ATOM 3128 N N . PRO B 1 160 ? -1.837 7.656 4.578 1 97.56 160 PRO B N 1
ATOM 3129 C CA . PRO B 1 160 ? -3.254 7.574 4.938 1 97.56 160 PRO B CA 1
ATOM 3130 C C . PRO B 1 160 ? -4.012 6.531 4.117 1 97.56 160 PRO B C 1
ATOM 3132 O O . PRO B 1 160 ? -5.117 6.133 4.488 1 97.56 160 PRO B O 1
ATOM 3135 N N . ILE B 1 161 ? -3.455 6.086 3.047 1 95.69 161 ILE B N 1
ATOM 3136 C CA . ILE B 1 161 ? -4.238 5.207 2.186 1 95.69 161 ILE B CA 1
ATOM 3137 C C . ILE B 1 161 ? -3.842 3.754 2.432 1 95.69 161 ILE B C 1
ATOM 3139 O O . ILE B 1 161 ? -4.277 2.854 1.711 1 95.69 161 ILE B O 1
ATOM 3143 N N . ASN B 1 162 ? -3.021 3.555 3.438 1 92.06 162 ASN B N 1
ATOM 3144 C CA . ASN B 1 162 ? -2.576 2.207 3.771 1 92.06 162 ASN B CA 1
ATOM 3145 C C . ASN B 1 162 ? -3.754 1.297 4.109 1 92.06 162 ASN B C 1
ATOM 3147 O O . ASN B 1 162 ? -4.672 1.702 4.828 1 92.06 162 ASN B O 1
ATOM 3151 N N . GLY B 1 163 ? -3.748 0.119 3.533 1 91.38 163 GLY B N 1
ATOM 3152 C CA . GLY B 1 163 ? -4.75 -0.879 3.867 1 91.38 163 GLY B CA 1
ATOM 3153 C C . GLY B 1 163 ? -6.035 -0.72 3.074 1 91.38 163 GLY B C 1
ATOM 3154 O O . GLY B 1 163 ? -6.961 -1.521 3.217 1 91.38 163 GLY B O 1
ATOM 3155 N N . LEU B 1 164 ? -6.129 0.267 2.24 1 95.81 164 LEU B N 1
ATOM 3156 C CA . LEU B 1 164 ? -7.348 0.509 1.476 1 95.81 164 LEU B CA 1
ATOM 3157 C C . LEU B 1 164 ? -7.305 -0.226 0.14 1 95.81 164 LEU B C 1
ATOM 3159 O O . LEU B 1 164 ? -6.23 -0.446 -0.419 1 95.81 164 LEU B O 1
ATOM 3163 N N . ASP B 1 165 ? -8.477 -0.637 -0.321 1 96.56 165 ASP B N 1
ATOM 3164 C CA . ASP B 1 165 ? -8.594 -1.222 -1.653 1 96.56 165 ASP B CA 1
ATOM 3165 C C . ASP B 1 165 ? -8.664 -0.136 -2.725 1 96.56 165 ASP B C 1
ATOM 3167 O O . ASP B 1 165 ? -8.57 1.055 -2.416 1 96.56 165 ASP B O 1
ATOM 3171 N N . PRO B 1 166 ? -8.75 -0.51 -3.982 1 96.44 166 PRO B N 1
ATOM 3172 C CA . PRO B 1 166 ? -8.711 0.488 -5.055 1 96.44 166 PRO B CA 1
ATOM 3173 C C . PRO B 1 166 ? -9.828 1.525 -4.934 1 96.44 166 PRO B C 1
ATOM 3175 O O . PRO B 1 166 ? -9.594 2.713 -5.18 1 96.44 166 PRO B O 1
ATOM 3178 N N . MET B 1 167 ? -10.961 1.096 -4.555 1 95.75 167 MET B N 1
ATOM 3179 C CA . MET B 1 167 ? -12.078 2.029 -4.387 1 95.75 167 MET B CA 1
ATOM 3180 C C . MET B 1 167 ? -11.805 3.002 -3.244 1 95.75 167 MET B C 1
ATOM 3182 O O . MET B 1 167 ? -12.023 4.207 -3.383 1 95.75 167 MET B O 1
ATOM 3186 N N . GLY B 1 168 ? -11.352 2.465 -2.158 1 96.38 168 GLY B N 1
ATOM 3187 C CA . GLY B 1 168 ? -11.016 3.297 -1.014 1 96.38 168 GLY B CA 1
ATOM 3188 C C . GLY B 1 168 ? -9.922 4.309 -1.309 1 96.38 168 GLY B C 1
ATOM 3189 O O . GLY B 1 168 ? -9.984 5.449 -0.846 1 96.38 168 GLY B O 1
ATOM 3190 N N . ILE B 1 169 ? -8.945 3.846 -2.031 1 97.31 169 ILE B N 1
ATOM 3191 C CA . ILE B 1 169 ? -7.844 4.727 -2.41 1 97.31 169 ILE B CA 1
ATOM 3192 C C . ILE B 1 169 ? -8.383 5.914 -3.205 1 97.31 169 ILE B C 1
ATOM 3194 O O . ILE B 1 169 ? -8.039 7.066 -2.926 1 97.31 169 ILE B O 1
ATOM 3198 N N . LYS B 1 170 ? -9.203 5.664 -4.148 1 96.5 170 LYS B N 1
ATOM 3199 C CA . LYS B 1 170 ? -9.805 6.727 -4.953 1 96.5 170 LYS B CA 1
ATOM 3200 C C . LYS B 1 170 ? -10.672 7.645 -4.098 1 96.5 170 LYS B C 1
ATOM 3202 O O . LYS B 1 170 ? -10.625 8.867 -4.242 1 96.5 170 LYS B O 1
ATOM 3207 N N . GLU B 1 171 ? -11.422 7.066 -3.254 1 96.75 171 GLU B N 1
ATOM 3208 C CA . GLU B 1 171 ? -12.289 7.836 -2.365 1 96.75 171 GLU B CA 1
ATOM 3209 C C . GLU B 1 171 ? -11.484 8.789 -1.496 1 96.75 171 GLU B C 1
ATOM 3211 O O . GLU B 1 171 ? -11.852 9.953 -1.333 1 96.75 171 GLU B O 1
ATOM 3216 N N . MET B 1 172 ? -10.438 8.305 -0.939 1 98 172 MET B N 1
ATOM 3217 C CA . MET B 1 172 ? -9.602 9.133 -0.081 1 98 172 MET B CA 1
ATOM 3218 C C . MET B 1 172 ? -8.914 10.227 -0.889 1 98 172 MET B C 1
ATOM 3220 O O . MET B 1 172 ? -8.773 11.359 -0.417 1 98 172 MET B O 1
ATOM 3224 N N . ARG B 1 173 ? -8.469 9.883 -2.076 1 97.5 173 ARG B N 1
ATOM 3225 C CA . ARG B 1 173 ? -7.906 10.883 -2.977 1 97.5 173 ARG B CA 1
ATOM 3226 C C . ARG B 1 173 ? -8.883 12.031 -3.195 1 97.5 173 ARG B C 1
ATOM 3228 O O . ARG B 1 173 ? -8.516 13.203 -3.049 1 97.5 173 ARG B O 1
ATOM 3235 N N . ASP B 1 174 ? -10.086 11.68 -3.482 1 98.12 174 ASP B N 1
ATOM 3236 C CA . ASP B 1 174 ? -11.117 12.688 -3.717 1 98.12 174 ASP B CA 1
ATOM 3237 C C . ASP B 1 174 ? -11.375 13.508 -2.457 1 98.12 174 ASP B C 1
ATOM 3239 O O . ASP B 1 174 ? -11.57 14.727 -2.533 1 98.12 174 ASP B O 1
ATOM 3243 N N . LEU B 1 175 ? -11.398 12.852 -1.41 1 98.44 175 LEU B N 1
ATOM 3244 C CA . LEU B 1 175 ? -11.617 13.539 -0.141 1 98.44 175 LEU B CA 1
ATOM 3245 C C . LEU B 1 175 ? -10.508 14.547 0.128 1 98.44 175 LEU B C 1
ATOM 3247 O O . LEU B 1 175 ? -10.781 15.695 0.491 1 98.44 175 LEU B O 1
ATOM 3251 N N . PHE B 1 176 ? -9.281 14.148 -0.042 1 98.69 176 PHE B N 1
ATOM 3252 C CA . PHE B 1 176 ? -8.148 15.031 0.228 1 98.69 176 PHE B CA 1
ATOM 3253 C C . PHE B 1 176 ? -8.188 16.25 -0.68 1 98.69 176 PHE B C 1
ATOM 3255 O O . PHE B 1 176 ? -7.934 17.375 -0.232 1 98.69 176 PHE B O 1
ATOM 3262 N N . LEU B 1 177 ? -8.539 16.031 -1.903 1 98.69 177 LEU B N 1
ATOM 3263 C CA . LEU B 1 177 ? -8.672 17.156 -2.834 1 98.69 177 LEU B CA 1
ATOM 3264 C C . LEU B 1 177 ? -9.781 18.094 -2.387 1 98.69 177 LEU B C 1
ATOM 3266 O O . LEU B 1 177 ? -9.602 19.312 -2.398 1 98.69 177 LEU B O 1
ATOM 3270 N N . TYR B 1 178 ? -10.867 17.531 -2.008 1 98.38 178 TYR B N 1
ATOM 3271 C CA . TYR B 1 178 ? -11.992 18.328 -1.536 1 98.38 178 TYR B CA 1
ATOM 3272 C C . TYR B 1 178 ? -11.602 19.156 -0.319 1 98.38 178 TYR B C 1
ATOM 3274 O O . TYR B 1 178 ? -11.883 20.359 -0.258 1 98.38 178 TYR B O 1
ATOM 3282 N N . LEU B 1 179 ? -10.953 18.562 0.663 1 98.25 179 LEU B N 1
ATOM 3283 C CA . LEU B 1 179 ? -10.547 19.234 1.894 1 98.25 179 LEU B CA 1
ATOM 3284 C C . LEU B 1 179 ? -9.609 20.391 1.595 1 98.25 179 LEU B C 1
ATOM 3286 O O . LEU B 1 179 ? -9.734 21.469 2.197 1 98.25 179 LEU B O 1
ATOM 3290 N N . ALA B 1 180 ? -8.734 20.219 0.656 1 98.12 180 ALA B N 1
ATOM 3291 C CA . ALA B 1 180 ? -7.766 21.266 0.325 1 98.12 180 ALA B CA 1
ATOM 3292 C C . ALA B 1 180 ? -8.398 22.328 -0.559 1 98.12 180 ALA B C 1
ATOM 3294 O O . ALA B 1 180 ? -8.375 23.516 -0.218 1 98.12 180 ALA B O 1
ATOM 3295 N N . LYS B 1 181 ? -9.031 21.906 -1.59 1 97.31 181 LYS B N 1
ATOM 3296 C CA . LYS B 1 181 ? -9.445 22.828 -2.641 1 97.31 181 LYS B CA 1
ATOM 3297 C C . LYS B 1 181 ? -10.766 23.5 -2.289 1 97.31 181 LYS B C 1
ATOM 3299 O O . LYS B 1 181 ? -11.008 24.656 -2.662 1 97.31 181 LYS B O 1
ATOM 3304 N N . THR B 1 182 ? -11.609 22.812 -1.63 1 96.94 182 THR B N 1
ATOM 3305 C CA . THR B 1 182 ? -12.93 23.344 -1.32 1 96.94 182 THR B CA 1
ATOM 3306 C C . THR B 1 182 ? -12.977 23.875 0.107 1 96.94 182 THR B C 1
ATOM 3308 O O . THR B 1 182 ? -13.508 24.969 0.349 1 96.94 182 THR B O 1
ATOM 3311 N N . GLU B 1 183 ? -12.352 23.219 1.042 1 96.25 183 GLU B N 1
ATOM 3312 C CA . GLU B 1 183 ? -12.445 23.609 2.443 1 96.25 183 GLU B CA 1
ATOM 3313 C C . GLU B 1 183 ? -11.25 24.469 2.857 1 96.25 183 GLU B C 1
ATOM 3315 O O . GLU B 1 183 ? -11.219 25 3.963 1 96.25 183 GLU B O 1
ATOM 3320 N N . GLY B 1 184 ? -10.227 24.547 2.049 1 96.62 184 GLY B N 1
ATOM 3321 C CA . GLY B 1 184 ? -9.102 25.422 2.285 1 96.62 184 GLY B CA 1
ATOM 3322 C C . GLY B 1 184 ? -8.109 24.875 3.297 1 96.62 184 GLY B C 1
ATOM 3323 O O . GLY B 1 184 ? -7.273 25.609 3.82 1 96.62 184 GLY B O 1
ATOM 3324 N N . MET B 1 185 ? -8.211 23.594 3.598 1 97.31 185 MET B N 1
ATOM 3325 C CA . MET B 1 185 ? -7.289 22.969 4.539 1 97.31 185 MET B CA 1
ATOM 3326 C C . MET B 1 185 ? -5.918 22.75 3.906 1 97.31 185 MET B C 1
ATOM 3328 O O . MET B 1 185 ? -5.816 22.562 2.693 1 97.31 185 MET B O 1
ATOM 3332 N N . THR B 1 186 ? -4.887 22.859 4.719 1 98.31 186 THR B N 1
ATOM 3333 C CA . THR B 1 186 ? -3.541 22.5 4.285 1 98.31 186 THR B CA 1
ATOM 3334 C C . THR B 1 186 ? -3.24 21.047 4.617 1 98.31 186 THR B C 1
ATOM 3336 O O . THR B 1 186 ? -3.52 20.578 5.727 1 98.31 186 THR B O 1
ATOM 3339 N N . LEU B 1 187 ? -2.721 20.312 3.65 1 98.75 187 LEU B N 1
ATOM 3340 C CA . LEU B 1 187 ? -2.453 18.891 3.889 1 98.75 187 LEU B CA 1
ATOM 3341 C C . LEU B 1 187 ? -0.976 18.578 3.682 1 98.75 187 LEU B C 1
ATOM 3343 O O . LEU B 1 187 ? -0.38 19 2.688 1 98.75 187 LEU B O 1
ATOM 3347 N N . LEU B 1 188 ? -0.41 17.969 4.602 1 98.62 188 LEU B N 1
ATOM 3348 C CA . LEU B 1 188 ? 0.889 17.312 4.512 1 98.62 188 LEU B CA 1
ATOM 3349 C C . LEU B 1 188 ? 0.732 15.797 4.52 1 98.62 188 LEU B C 1
ATOM 3351 O O . LEU B 1 188 ? 0.343 15.219 5.531 1 98.62 188 LEU B O 1
ATOM 3355 N N . ILE B 1 189 ? 1.08 15.117 3.373 1 98.62 189 ILE B N 1
ATOM 3356 C CA . ILE B 1 189 ? 0.752 13.711 3.203 1 98.62 189 ILE B CA 1
ATOM 3357 C C . ILE B 1 189 ? 1.993 12.938 2.754 1 98.62 189 ILE B C 1
ATOM 3359 O O . ILE B 1 189 ? 2.691 13.367 1.828 1 98.62 189 ILE B O 1
ATOM 3363 N N . SER B 1 190 ? 2.279 11.922 3.4 1 98.19 190 SER B N 1
ATOM 3364 C CA . SER B 1 190 ? 3.275 10.977 2.9 1 98.19 190 SER B CA 1
ATOM 3365 C C . SER B 1 190 ? 2.615 9.75 2.285 1 98.19 190 SER B C 1
ATOM 3367 O O . SER B 1 190 ? 1.489 9.398 2.643 1 98.19 190 SER B O 1
ATOM 3369 N N . SER B 1 191 ? 3.262 9.141 1.333 1 95.81 191 SER B N 1
ATOM 3370 C CA . SER B 1 191 ? 2.795 7.898 0.729 1 95.81 191 SER B CA 1
ATOM 3371 C C . SER B 1 191 ? 3.93 7.172 0.012 1 95.81 191 SER B C 1
ATOM 3373 O O . SER B 1 191 ? 4.832 7.809 -0.535 1 95.81 191 SER B O 1
ATOM 3375 N N . HIS B 1 192 ? 3.801 5.887 -0.006 1 94.56 192 HIS B N 1
ATOM 3376 C CA . HIS B 1 192 ? 4.727 5.09 -0.805 1 94.56 192 HIS B CA 1
ATOM 3377 C C . HIS B 1 192 ? 4.23 4.945 -2.24 1 94.56 192 HIS B C 1
ATOM 3379 O O . HIS B 1 192 ? 4.961 4.457 -3.105 1 94.56 192 HIS B O 1
ATOM 3385 N N . ILE B 1 193 ? 3.076 5.32 -2.463 1 95 193 ILE B N 1
ATOM 3386 C CA . ILE B 1 193 ? 2.496 5.238 -3.799 1 95 193 ILE B CA 1
ATOM 3387 C C . ILE B 1 193 ? 2.621 6.586 -4.5 1 95 193 ILE B C 1
ATOM 3389 O O . ILE B 1 193 ? 1.766 7.461 -4.336 1 95 193 ILE B O 1
ATOM 3393 N N . LEU B 1 194 ? 3.539 6.656 -5.375 1 97 194 LEU B N 1
ATOM 3394 C CA . LEU B 1 194 ? 3.918 7.941 -5.953 1 97 194 LEU B CA 1
ATOM 3395 C C . LEU B 1 194 ? 2.828 8.461 -6.883 1 97 194 LEU B C 1
ATOM 3397 O O . LEU B 1 194 ? 2.617 9.672 -6.984 1 97 194 LEU B O 1
ATOM 3401 N N . THR B 1 195 ? 2.156 7.574 -7.512 1 94.5 195 THR B N 1
ATOM 3402 C CA . THR B 1 195 ? 1.122 7.984 -8.453 1 94.5 195 THR B CA 1
ATOM 3403 C C . THR B 1 195 ? -0.027 8.68 -7.73 1 94.5 195 THR B C 1
ATOM 3405 O O . THR B 1 195 ? -0.645 9.602 -8.273 1 94.5 195 THR B O 1
ATOM 3408 N N . GLU B 1 196 ? -0.316 8.25 -6.562 1 95.5 196 GLU B N 1
ATOM 3409 C CA . GLU B 1 196 ? -1.359 8.891 -5.77 1 95.5 196 GLU B CA 1
ATOM 3410 C C . GLU B 1 196 ? -0.963 10.312 -5.387 1 95.5 196 GLU B C 1
ATOM 3412 O O . GLU B 1 196 ? -1.787 11.234 -5.441 1 95.5 196 GLU B O 1
ATOM 3417 N N . ILE B 1 197 ? 0.269 10.43 -5.008 1 97.62 197 ILE B N 1
ATOM 3418 C CA . ILE B 1 197 ? 0.784 11.758 -4.668 1 97.62 197 ILE B CA 1
ATOM 3419 C C . ILE B 1 197 ? 0.761 12.648 -5.906 1 97.62 197 ILE B C 1
ATOM 3421 O O . ILE B 1 197 ? 0.4 13.828 -5.82 1 97.62 197 ILE B O 1
ATOM 3425 N N . GLU B 1 198 ? 1.141 12.086 -6.953 1 96.62 198 GLU B N 1
ATOM 3426 C CA . GLU B 1 198 ? 1.163 12.82 -8.219 1 96.62 198 GLU B CA 1
ATOM 3427 C C . GLU B 1 198 ? -0.208 13.406 -8.539 1 96.62 198 GLU B C 1
ATOM 3429 O O . GLU B 1 198 ? -0.303 14.492 -9.117 1 96.62 198 GLU B O 1
ATOM 3434 N N . HIS B 1 199 ? -1.217 12.758 -8.117 1 95.12 199 HIS B N 1
ATOM 3435 C CA . HIS B 1 199 ? -2.58 13.156 -8.453 1 95.12 199 HIS B CA 1
ATOM 3436 C C . HIS B 1 199 ? -3.057 14.305 -7.566 1 95.12 199 HIS B C 1
ATOM 3438 O O . HIS B 1 199 ? -3.961 15.047 -7.941 1 95.12 199 HIS B O 1
ATOM 3444 N N . ILE B 1 200 ? -2.389 14.461 -6.461 1 98 200 ILE B N 1
ATOM 3445 C CA . ILE B 1 200 ? -3.078 15.367 -5.547 1 98 200 ILE B CA 1
ATOM 3446 C C . ILE B 1 200 ? -2.127 16.469 -5.098 1 98 200 ILE B C 1
ATOM 3448 O O . ILE B 1 200 ? -2.566 17.547 -4.691 1 98 200 ILE B O 1
ATOM 3452 N N . ALA B 1 201 ? -0.872 16.312 -5.129 1 98.5 201 ALA B N 1
ATOM 3453 C CA . ALA B 1 201 ? 0.068 17.203 -4.465 1 98.5 201 ALA B CA 1
ATOM 3454 C C . ALA B 1 201 ? 0.296 18.469 -5.297 1 98.5 201 ALA B C 1
ATOM 3456 O O . ALA B 1 201 ? 0.387 18.406 -6.523 1 98.5 201 ALA B O 1
ATOM 3457 N N . ASP B 1 202 ? 0.425 19.594 -4.637 1 98.44 202 ASP B N 1
ATOM 3458 C CA . ASP B 1 202 ? 0.854 20.859 -5.25 1 98.44 202 ASP B CA 1
ATOM 3459 C C . ASP B 1 202 ? 2.375 21 -5.199 1 98.44 202 ASP B C 1
ATOM 3461 O O . ASP B 1 202 ? 2.984 21.516 -6.133 1 98.44 202 ASP B O 1
ATOM 3465 N N . THR B 1 203 ? 2.877 20.609 -4.145 1 98.19 203 THR B N 1
ATOM 3466 C CA . THR B 1 203 ? 4.312 20.641 -3.891 1 98.19 203 THR B CA 1
ATOM 3467 C C . THR B 1 203 ? 4.809 19.297 -3.365 1 98.19 203 THR B C 1
ATOM 3469 O O . THR B 1 203 ? 4.09 18.609 -2.637 1 98.19 203 THR B O 1
ATOM 3472 N N . ILE B 1 204 ? 6.031 18.953 -3.748 1 97.94 204 ILE B N 1
ATOM 3473 C CA . ILE B 1 204 ? 6.641 17.703 -3.295 1 97.94 204 ILE B CA 1
ATOM 3474 C C . ILE B 1 204 ? 7.93 18 -2.539 1 97.94 204 ILE B C 1
ATOM 3476 O O . ILE B 1 204 ? 8.711 18.875 -2.943 1 97.94 204 ILE B O 1
ATOM 3480 N N . GLY B 1 205 ? 8.062 17.406 -1.429 1 98.12 205 GLY B N 1
ATOM 3481 C CA . GLY B 1 205 ? 9.328 17.359 -0.71 1 98.12 205 GLY B CA 1
ATOM 3482 C C . GLY B 1 205 ? 9.914 15.953 -0.642 1 98.12 205 GLY B C 1
ATOM 3483 O O . GLY B 1 205 ? 9.188 14.984 -0.384 1 98.12 205 GLY B O 1
ATOM 3484 N N . VAL B 1 206 ? 11.18 15.844 -0.942 1 98 206 VAL B N 1
ATOM 3485 C CA . VAL B 1 206 ? 11.844 14.547 -0.901 1 98 206 VAL B CA 1
ATOM 3486 C C . VAL B 1 206 ? 12.883 14.531 0.218 1 98 206 VAL B C 1
ATOM 3488 O O . VAL B 1 206 ? 13.773 15.375 0.254 1 98 206 VAL B O 1
ATOM 3491 N N . ILE B 1 207 ? 12.734 13.594 1.087 1 97.75 207 ILE B N 1
ATOM 3492 C CA . ILE B 1 207 ? 13.672 13.453 2.195 1 97.75 207 ILE B CA 1
ATOM 3493 C C . ILE B 1 207 ? 14.57 12.242 1.962 1 97.75 207 ILE B C 1
ATOM 3495 O O . ILE B 1 207 ? 14.086 11.18 1.554 1 97.75 207 ILE B O 1
ATOM 3499 N N . VAL B 1 208 ? 15.805 12.422 2.139 1 96.62 208 VAL B N 1
ATOM 3500 C CA . VAL B 1 208 ? 16.797 11.367 2.035 1 96.62 208 VAL B CA 1
ATOM 3501 C C . VAL B 1 208 ? 17.719 11.398 3.258 1 96.62 208 VAL B C 1
ATOM 3503 O O . VAL B 1 208 ? 18.375 12.406 3.521 1 96.62 208 VAL B O 1
ATOM 3506 N N . ASN B 1 209 ? 17.703 10.352 3.963 1 94.44 209 ASN B N 1
ATOM 3507 C CA . ASN B 1 209 ? 18.578 10.195 5.121 1 94.44 209 ASN B CA 1
ATOM 3508 C C . ASN B 1 209 ? 18.469 11.383 6.074 1 94.44 209 ASN B C 1
ATOM 3510 O O . ASN B 1 209 ? 19.469 11.961 6.477 1 94.44 209 ASN B O 1
ATOM 3514 N N . GLY B 1 210 ? 17.25 11.789 6.25 1 96.75 210 GLY B N 1
ATOM 3515 C CA . GLY B 1 210 ? 16.984 12.789 7.273 1 96.75 210 GLY B CA 1
ATOM 3516 C C . GLY B 1 210 ? 17.094 14.211 6.762 1 96.75 210 GLY B C 1
ATOM 3517 O O . GLY B 1 210 ? 16.922 15.164 7.523 1 96.75 210 GLY B O 1
ATOM 3518 N N . THR B 1 211 ? 17.375 14.391 5.512 1 96.81 211 THR B N 1
ATOM 3519 C CA . THR B 1 211 ? 17.5 15.711 4.918 1 96.81 211 THR B CA 1
ATOM 3520 C C . THR B 1 211 ? 16.531 15.875 3.756 1 96.81 211 THR B C 1
ATOM 3522 O O . THR B 1 211 ? 16.438 15.008 2.887 1 96.81 211 THR B O 1
ATOM 3525 N N . ILE B 1 212 ? 15.805 16.969 3.766 1 97.44 212 ILE B N 1
ATOM 3526 C CA . ILE B 1 212 ? 14.984 17.281 2.596 1 97.44 212 ILE B CA 1
ATOM 3527 C C . ILE B 1 212 ? 15.883 17.797 1.466 1 97.44 212 ILE B C 1
ATOM 3529 O O . ILE B 1 212 ? 16.422 18.891 1.544 1 97.44 212 ILE B O 1
ATOM 3533 N N . VAL B 1 213 ? 15.969 17.078 0.427 1 97.12 213 VAL B N 1
ATOM 3534 C CA . VAL B 1 213 ? 16.953 17.375 -0.61 1 97.12 213 VAL B CA 1
ATOM 3535 C C . VAL B 1 213 ? 16.297 18.156 -1.748 1 97.12 213 VAL B C 1
ATOM 3537 O O . VAL B 1 213 ? 16.984 18.766 -2.564 1 97.12 213 VAL B O 1
ATOM 3540 N N . ARG B 1 214 ? 15.016 18.047 -1.805 1 96.19 214 ARG B N 1
ATOM 3541 C CA . ARG B 1 214 ? 14.281 18.766 -2.838 1 96.19 214 ARG B CA 1
ATOM 3542 C C . ARG B 1 214 ? 12.922 19.219 -2.32 1 96.19 214 ARG B C 1
ATOM 3544 O O . ARG B 1 214 ? 12.281 18.516 -1.528 1 96.19 214 ARG B O 1
ATOM 3551 N N . GLU B 1 215 ? 12.555 20.328 -2.646 1 97.38 215 GLU B N 1
ATOM 3552 C CA . GLU B 1 215 ? 11.203 20.875 -2.568 1 97.38 215 GLU B CA 1
ATOM 3553 C C . GLU B 1 215 ? 10.797 21.547 -3.879 1 97.38 215 GLU B C 1
ATOM 3555 O O . GLU B 1 215 ? 11.445 22.5 -4.32 1 97.38 215 GLU B O 1
ATOM 3560 N N . VAL B 1 216 ? 9.797 20.984 -4.504 1 97.19 216 VAL B N 1
ATOM 3561 C CA . VAL B 1 216 ? 9.531 21.438 -5.867 1 97.19 216 VAL B CA 1
ATOM 3562 C C . VAL B 1 216 ? 8.031 21.359 -6.148 1 97.19 216 VAL B C 1
ATOM 3564 O O . VAL B 1 216 ? 7.328 20.516 -5.59 1 97.19 216 VAL B O 1
ATOM 3567 N N . SER B 1 217 ? 7.547 22.297 -6.922 1 97.75 217 SER B N 1
ATOM 3568 C CA . SER B 1 217 ? 6.141 22.234 -7.32 1 97.75 217 SER B CA 1
ATOM 3569 C C . SER B 1 217 ? 5.871 21.062 -8.242 1 97.75 217 SER B C 1
ATOM 3571 O O . SER B 1 217 ? 6.715 20.703 -9.07 1 97.75 217 SER B O 1
ATOM 3573 N N . MET B 1 218 ? 4.707 20.5 -8.109 1 97.56 218 MET B N 1
ATOM 3574 C CA . MET B 1 218 ? 4.328 19.391 -8.977 1 97.56 218 MET B CA 1
ATOM 3575 C C . MET B 1 218 ? 4.305 19.812 -10.438 1 97.56 218 MET B C 1
ATOM 3577 O O . MET B 1 218 ? 4.633 19.031 -11.328 1 97.56 218 MET B O 1
ATOM 3581 N N . ASP B 1 219 ? 3.98 21.062 -10.688 1 96.75 219 ASP B N 1
ATOM 3582 C CA . ASP B 1 219 ? 3.971 21.594 -12.047 1 96.75 219 ASP B CA 1
ATOM 3583 C C . ASP B 1 219 ? 5.359 21.516 -12.68 1 96.75 219 ASP B C 1
ATOM 3585 O O . ASP B 1 219 ? 5.496 21.125 -13.836 1 96.75 219 ASP B O 1
ATOM 3589 N N . LYS B 1 220 ? 6.285 21.859 -11.93 1 96.81 220 LYS B N 1
ATOM 3590 C CA . LYS B 1 220 ? 7.656 21.797 -12.422 1 96.81 220 LYS B CA 1
ATOM 3591 C C . LYS B 1 220 ? 8.086 20.359 -12.672 1 96.81 220 LYS B C 1
ATOM 3593 O O . LYS B 1 220 ? 8.742 20.062 -13.672 1 96.81 220 LYS B O 1
ATOM 3598 N N . VAL B 1 221 ? 7.711 19.422 -11.805 1 96.19 221 VAL B N 1
ATOM 3599 C CA . VAL B 1 221 ? 8.039 18.016 -11.969 1 96.19 221 VAL B CA 1
ATOM 3600 C C . VAL B 1 221 ? 7.43 17.5 -13.273 1 96.19 221 VAL B C 1
ATOM 3602 O O . VAL B 1 221 ? 8.117 16.859 -14.07 1 96.19 221 VAL B O 1
ATOM 3605 N N . LYS B 1 222 ? 6.18 17.797 -13.469 1 95 222 LYS B N 1
ATOM 3606 C CA . LYS B 1 222 ? 5.48 17.328 -14.656 1 95 222 LYS B CA 1
ATOM 3607 C C . LYS B 1 222 ? 6.125 17.875 -15.93 1 95 222 LYS B C 1
ATOM 3609 O O . LYS B 1 222 ? 6.18 17.188 -16.953 1 95 222 LYS B O 1
ATOM 3614 N N . ALA B 1 223 ? 6.594 19.094 -15.883 1 94.94 223 ALA B N 1
ATOM 3615 C CA . ALA B 1 223 ? 7.219 19.734 -17.031 1 94.94 223 ALA B CA 1
ATOM 3616 C C . ALA B 1 223 ? 8.562 19.094 -17.359 1 94.94 223 ALA B C 1
ATOM 3618 O O . ALA B 1 223 ? 8.898 18.906 -18.531 1 94.94 223 ALA B O 1
ATOM 3619 N N . GLU B 1 224 ? 9.25 18.703 -16.406 1 93.88 224 GLU B N 1
ATOM 3620 C CA . GLU B 1 224 ? 10.617 18.234 -16.578 1 93.88 224 GLU B CA 1
ATOM 3621 C C . GLU B 1 224 ? 10.656 16.719 -16.75 1 93.88 224 GLU B C 1
ATOM 3623 O O . GLU B 1 224 ? 11.562 16.172 -17.391 1 93.88 224 GLU B O 1
ATOM 3628 N N . TYR B 1 225 ? 9.695 16.109 -16.156 1 93.31 225 TYR B N 1
ATOM 3629 C CA . TYR B 1 225 ? 9.617 14.656 -16.188 1 93.31 225 TYR B CA 1
ATOM 3630 C C . TYR B 1 225 ? 8.273 14.188 -16.734 1 93.31 225 TYR B C 1
ATOM 3632 O O . TYR B 1 225 ? 7.402 13.766 -15.969 1 93.31 225 TYR B O 1
ATOM 3640 N N . PRO B 1 226 ? 8.242 14.133 -18 1 87.06 226 PRO B N 1
ATOM 3641 C CA . PRO B 1 226 ? 6.969 13.758 -18.625 1 87.06 226 PRO B CA 1
ATOM 3642 C C . PRO B 1 226 ? 6.555 12.32 -18.297 1 87.06 226 PRO B C 1
ATOM 3644 O O . PRO B 1 226 ? 5.367 11.984 -18.375 1 87.06 226 PRO B O 1
ATOM 3647 N N . SER B 1 227 ? 7.48 11.5 -17.859 1 87.56 227 SER B N 1
ATOM 3648 C CA . SER B 1 227 ? 7.172 10.109 -17.531 1 87.56 227 SER B CA 1
ATOM 3649 C C . SER B 1 227 ? 6.52 10 -16.156 1 87.56 227 SER B C 1
ATOM 3651 O O . SER B 1 227 ? 6.004 8.945 -15.789 1 87.56 227 SER B O 1
ATOM 3653 N N . GLY B 1 228 ? 6.672 11.148 -15.461 1 91.62 228 GLY B N 1
ATOM 3654 C CA . GLY B 1 228 ? 5.918 11.172 -14.211 1 91.62 228 GLY B CA 1
ATOM 3655 C C . GLY B 1 228 ? 6.797 11.328 -12.992 1 91.62 228 GLY B C 1
ATOM 3656 O O . GLY B 1 228 ? 8.023 11.414 -13.102 1 91.62 228 GLY B O 1
ATOM 3657 N N . LEU B 1 229 ? 6.168 11.414 -11.797 1 95.69 229 LEU B N 1
ATOM 3658 C CA . LEU B 1 229 ? 6.809 11.656 -10.516 1 95.69 229 LEU B CA 1
ATOM 3659 C C . LEU B 1 229 ? 7.77 10.531 -10.156 1 95.69 229 LEU B C 1
ATOM 3661 O O . LEU B 1 229 ? 8.797 10.766 -9.516 1 95.69 229 LEU B O 1
ATOM 3665 N N . GLU B 1 230 ? 7.473 9.352 -10.586 1 95 230 GLU B N 1
ATOM 3666 C CA . GLU B 1 230 ? 8.305 8.203 -10.266 1 95 230 GLU B CA 1
ATOM 3667 C C . GLU B 1 230 ? 9.719 8.375 -10.82 1 95 230 GLU B C 1
ATOM 3669 O O . GLU B 1 230 ? 10.703 8.133 -10.109 1 95 230 GLU B O 1
ATOM 3674 N N . GLU B 1 231 ? 9.781 8.727 -12.047 1 94.62 231 GLU B N 1
ATOM 3675 C CA . GLU B 1 231 ? 11.094 8.938 -12.656 1 94.62 231 GLU B CA 1
ATOM 3676 C C . GLU B 1 231 ? 11.875 10.023 -11.93 1 94.62 231 GLU B C 1
ATOM 3678 O O . GLU B 1 231 ? 13.07 9.859 -11.664 1 94.62 231 GLU B O 1
ATOM 3683 N N . TYR B 1 232 ? 11.227 11.102 -11.648 1 95.5 232 TYR B N 1
ATOM 3684 C CA . TYR B 1 232 ? 11.844 12.195 -10.898 1 95.5 232 TYR B CA 1
ATOM 3685 C C . TYR B 1 232 ? 12.391 11.703 -9.562 1 95.5 232 TYR B C 1
ATOM 3687 O O . TYR B 1 232 ? 13.555 11.953 -9.227 1 95.5 232 TYR B O 1
ATOM 3695 N N . PHE B 1 233 ? 11.57 10.992 -8.852 1 97 233 PHE B N 1
ATOM 3696 C CA . PHE B 1 233 ? 11.922 10.484 -7.535 1 97 233 PHE B CA 1
ATOM 3697 C C . PHE B 1 233 ? 13.117 9.539 -7.629 1 97 233 PHE B C 1
ATOM 3699 O O . PHE B 1 233 ? 14.055 9.633 -6.84 1 97 233 PHE B O 1
ATOM 3706 N N . MET B 1 234 ? 13.055 8.648 -8.562 1 95.44 234 MET B N 1
ATOM 3707 C CA . MET B 1 234 ? 14.133 7.676 -8.742 1 95.44 234 MET B CA 1
ATOM 3708 C C . MET B 1 234 ? 15.445 8.375 -9.062 1 95.44 234 MET B C 1
ATOM 3710 O O . MET B 1 234 ? 16.5 7.977 -8.57 1 95.44 234 MET B O 1
ATOM 3714 N N . ASP B 1 235 ? 15.344 9.344 -9.898 1 94.56 235 ASP B N 1
ATOM 3715 C CA . ASP B 1 235 ? 16.531 10.102 -10.266 1 94.56 235 ASP B CA 1
ATOM 3716 C C . ASP B 1 235 ? 17.203 10.719 -9.039 1 94.56 235 ASP B C 1
ATOM 3718 O O . ASP B 1 235 ? 18.422 10.703 -8.906 1 94.56 235 ASP B O 1
ATOM 3722 N N . ILE B 1 236 ? 16.391 11.227 -8.203 1 94.06 236 ILE B N 1
ATOM 3723 C CA . ILE B 1 236 ? 16.906 11.836 -6.98 1 94.06 236 ILE B CA 1
ATOM 3724 C C . ILE B 1 236 ? 17.562 10.773 -6.105 1 94.06 236 ILE B C 1
ATOM 3726 O O . ILE B 1 236 ? 18.672 10.984 -5.594 1 94.06 236 ILE B O 1
ATOM 3730 N N . MET B 1 237 ? 16.938 9.672 -5.969 1 92.38 237 MET B N 1
ATOM 3731 C CA . MET B 1 237 ? 17.406 8.617 -5.086 1 92.38 237 MET B CA 1
ATOM 3732 C C . MET B 1 237 ? 18.703 8.016 -5.613 1 92.38 237 MET B C 1
ATOM 3734 O O . MET B 1 237 ? 19.609 7.711 -4.84 1 92.38 237 MET B O 1
ATOM 3738 N N . ILE B 1 238 ? 18.75 7.797 -6.879 1 87.25 238 ILE B N 1
ATOM 3739 C CA . ILE B 1 238 ? 19.938 7.215 -7.5 1 87.25 238 ILE B CA 1
ATOM 3740 C C . ILE B 1 238 ? 21.094 8.211 -7.434 1 87.25 238 ILE B C 1
ATOM 3742 O O . ILE B 1 238 ? 22.219 7.84 -7.105 1 87.25 238 ILE B O 1
ATOM 3746 N N . GLY B 1 239 ? 20.859 9.438 -7.879 1 82.44 239 GLY B N 1
ATOM 3747 C CA . GLY B 1 239 ? 21.891 10.461 -7.816 1 82.44 239 GLY B CA 1
ATOM 3748 C C . GLY B 1 239 ? 22.469 10.625 -6.43 1 82.44 239 GLY B C 1
ATOM 3749 O O . GLY B 1 239 ? 23.688 10.781 -6.277 1 82.44 239 GLY B O 1
ATOM 3750 N N . ARG B 1 240 ? 21.656 10.539 -5.531 1 71.62 240 ARG B N 1
ATOM 3751 C CA . ARG B 1 240 ? 22.125 10.68 -4.156 1 71.62 240 ARG B CA 1
ATOM 3752 C C . ARG B 1 240 ? 22.922 9.445 -3.715 1 71.62 240 ARG B C 1
ATOM 3754 O O . ARG B 1 240 ? 23.906 9.562 -2.984 1 71.62 240 ARG B O 1
ATOM 3761 N N . LYS B 1 241 ? 22.422 8.312 -4.168 1 68 241 LYS B N 1
ATOM 3762 C CA . LYS B 1 241 ? 23.172 7.098 -3.846 1 68 241 LYS B CA 1
ATOM 3763 C C . LYS B 1 241 ? 24.578 7.145 -4.422 1 68 241 LYS B C 1
ATOM 3765 O O . LYS B 1 241 ? 25.531 6.723 -3.771 1 68 241 LYS B O 1
ATOM 3770 N N . GLU B 1 242 ? 24.641 7.707 -5.594 1 67.56 242 GLU B N 1
ATOM 3771 C CA . GLU B 1 242 ? 25.938 7.832 -6.254 1 67.56 242 GLU B CA 1
ATOM 3772 C C . GLU B 1 242 ? 26.828 8.828 -5.523 1 67.56 242 GLU B C 1
ATOM 3774 O O . GLU B 1 242 ? 28.031 8.609 -5.402 1 67.56 242 GLU B O 1
ATOM 3779 N N . ASN B 1 243 ? 26.219 9.812 -5.051 1 66.5 243 ASN B N 1
ATOM 3780 C CA . ASN B 1 243 ? 26.984 10.828 -4.34 1 66.5 243 ASN B CA 1
ATOM 3781 C C . ASN B 1 243 ? 27.422 10.344 -2.959 1 66.5 243 ASN B C 1
ATOM 3783 O O . ASN B 1 243 ? 28.484 10.734 -2.465 1 66.5 243 ASN B O 1
ATOM 3787 N N . GLU B 1 244 ? 26.703 9.539 -2.381 1 62.75 244 GLU B N 1
ATOM 3788 C CA . GLU B 1 244 ? 27.047 8.977 -1.076 1 62.75 244 GLU B CA 1
ATOM 3789 C C . GLU B 1 244 ? 28.156 7.938 -1.194 1 62.75 244 GLU B C 1
ATOM 3791 O O . GLU B 1 244 ? 28.953 7.762 -0.268 1 62.75 244 GLU B O 1
ATOM 3796 N N . ASN B 1 245 ? 28.141 7.086 -2.279 1 53.59 245 ASN B N 1
ATOM 3797 C CA . ASN B 1 245 ? 29.172 6.078 -2.49 1 53.59 245 ASN B CA 1
ATOM 3798 C C . ASN B 1 245 ? 30.5 6.715 -2.875 1 53.59 245 ASN B C 1
ATOM 3800 O O . ASN B 1 245 ? 31.547 6.059 -2.844 1 53.59 245 ASN B O 1
ATOM 3804 N N . VAL B 1 246 ? 30.531 7.941 -3.451 1 55.81 246 VAL B N 1
ATOM 3805 C CA . VAL B 1 246 ? 31.781 8.602 -3.832 1 55.81 246 VAL B CA 1
ATOM 3806 C C . VAL B 1 246 ? 32.375 9.305 -2.617 1 55.81 246 VAL B C 1
ATOM 3808 O O . VAL B 1 246 ? 33.562 9.625 -2.609 1 55.81 246 VAL B O 1
ATOM 3811 N N . ASP B 1 247 ? 31.656 9.617 -1.655 1 43.34 247 ASP B N 1
ATOM 3812 C CA . ASP B 1 247 ? 32.25 10.242 -0.482 1 43.34 247 ASP B CA 1
ATOM 3813 C C . ASP B 1 247 ? 32.75 9.188 0.514 1 43.34 247 ASP B C 1
ATOM 3815 O O . ASP B 1 247 ? 32.031 8.203 0.771 1 43.34 247 ASP B O 1
#

InterPro domains:
  IPR003439 ABC transporter-like, ATP-binding domain [PF00005] (23-162)
  IPR003439 ABC transporter-like, ATP-binding domain [PS50893] (7-234)
  IPR003593 AAA+ ATPase domain [SM00382] (31-211)
  IPR017871 ABC transporter-like, conserved site [PS00211] (134-148)
  IPR027417 P-loop containing nucleoside triphosphate hydrolase [G3DSA:3.40.50.300] (2-238)
  IPR027417 P-loop containing nucleoside triphosphate hydrolase [SSF52540] (6-224)

Radius of gyration: 24.12 Å; Cα contacts (8 Å, |Δi|>4): 942; chains: 2; bounding box: 64×76×53 Å

Foldseek 3Di:
DPQQFQKFWFQFWADDPRRTQAGGATDTFGFLFEEEEEEDVSLCLLVVLCCQLVVDPTPDTWMDGNNHTPVPDPPLQNLQEFEDGDQDDFPQAWFLLVRLVVLCVVSVHDDFPSQVLCVLLPNHPVPTDGNNPDDPSSSLSSSVSSRPRSPHQEYEYEASCPPPDPVSLVSVLVSLQCCRVVVRHYYYYYHPDQVSCLSGGQWYWYGGSNYTPDIGGSVVVCVVPVVGPVVVNVVVVVVVVVVVVVD/DPQQFQKFWFQFWADDPRRTQAGGATDTFGFLFEEEEEEDVSLCLLVVLCCQLVVDPTPDTWMDGNNHTPVPDPPLQNLQEFEDGDQDDFPQAWFLLVRLVVLCVVSVHDDFPSQVLCVLLPNHPVPTDGNVPDDPSSSLSSSVSSRPRRPHQEYEYEASCPPPDPVSLVSVLVSLQCCRVVVRHTYYYYHPDQVSCLSGGQWYWYGGSNYGPDIGGSVVCCVVPVVGPVVVNVVVVVVVVVVVVVD

Organism: Filifactor alocis (strain ATCC 35896 / CCUG 47790 / D40 B5) (NCBI:txid546269)

Solvent-accessible surface area (backbone atoms only — not comparable to full-atom values): 26077 Å² total; per-residue (Å²): 129,88,75,58,42,38,35,40,33,46,43,28,18,32,61,55,98,83,42,70,49,30,55,46,25,57,47,78,37,50,61,38,33,30,34,27,43,36,54,51,82,84,15,37,66,70,58,52,52,29,41,75,68,61,78,37,76,68,70,42,62,41,48,30,46,76,81,36,54,54,95,64,60,50,80,69,53,57,59,34,45,13,58,38,67,78,80,79,83,73,60,42,82,34,19,63,63,53,46,44,50,52,50,30,57,76,65,71,47,85,78,48,56,59,70,58,37,32,41,71,50,70,51,58,88,62,68,74,52,34,46,68,74,48,52,66,37,53,48,36,31,50,39,51,31,57,22,46,44,73,62,30,54,33,35,41,30,51,41,66,58,56,70,36,28,49,67,50,40,51,49,49,53,51,45,53,47,43,41,20,73,72,67,48,21,17,36,39,37,29,54,53,52,53,69,62,42,63,72,60,32,49,30,38,34,36,30,53,79,14,21,53,78,43,75,45,45,39,68,58,47,49,71,76,26,79,90,32,63,59,58,52,51,48,50,52,53,49,54,46,50,54,54,55,73,72,98,128,89,78,58,42,37,34,40,34,45,42,27,20,32,60,56,97,84,42,71,49,31,56,46,25,55,46,80,37,50,61,38,33,30,36,26,45,35,53,52,81,84,17,34,67,69,58,50,52,29,41,76,68,61,77,36,75,67,70,41,63,41,47,29,45,75,82,36,57,52,95,64,60,52,79,69,56,57,58,34,44,14,58,36,68,79,79,80,82,74,61,43,82,34,19,62,62,54,45,44,51,51,50,30,56,77,65,71,46,85,77,50,56,59,68,59,37,32,40,71,50,71,49,57,87,62,68,74,51,34,45,68,75,48,52,64,38,53,47,37,32,50,38,51,31,56,23,45,42,73,63,30,53,34,35,41,30,51,41,67,58,55,70,36,29,50,67,50,40,51,49,50,52,53,44,54,47,43,41,20,75,71,69,49,20,17,36,40,38,31,52,55,53,53,69,61,42,64,74,60,30,48,29,36,35,35,29,54,80,14,23,52,77,44,73,45,46,40,67,58,48,48,70,75,25,79,88,31,62,58,58,52,50,48,51,53,54,50,54,48,50,54,54,56,73,73,100

Nearest PDB structures (foldseek):
  4yer-assembly1_B  TM=9.413E-01  e=4.415E-27  Thermotoga maritima MSB8
  4yer-assembly1_A  TM=9.347E-01  e=6.494E-27  Thermotoga maritima MSB8
  2it1-assembly1_B  TM=8.640E-01  e=1.711E-21  Pyrococcus horikoshii
  3d31-assembly1_A  TM=8.455E-01  e=2.163E-18  unclassified
  6bzr-assembly1_B  TM=8.091E-01  e=7.444E-17  Homo sapiens

pLDDT: mean 92.08, std 10.81, range [34.38, 98.75]

Sequence (494 aa):
MNHHFIIETNNLTKTFGGKEVIKGCNMHVERGTIYGFLGANGAGKTTVFKLLSGLLTPTMGRLQMFGIDNLSTPSDMLSQIGTLIETPIFYEHLSAAENLHMHLAYMGKEGGNVEDVLSKVGLKDIGVQPVSTFSLGMRQRLAIARAIIHKPQLLILDEPINGLDPMGIKEMRDLFLYLAKTEGMTLLISSHILTEIEHIADTIGVIVNGTIVREVSMDKVKAEYPSGLEEYFMDIMIGRKENENVDMNHHFIIETNNLTKTFGGKEVIKGCNMHVERGTIYGFLGANGAGKTTVFKLLSGLLTPTMGRLQMFGIDNLSTPSDMLSQIGTLIETPIFYEHLSAAENLHMHLAYMGKEGGNVEDVLSKVGLKDIGVQPVSTFSLGMRQRLAIARAIIHKPQLLILDEPINGLDPMGIKEMRDLFLYLAKTEGMTLLISSHILTEIEHIADTIGVIVNGTIVREVSMDKVKAEYPSGLEEYFMDIMIGRKENENVD

Secondary structure (DSSP, 8-state):
----EEEEEEEEEEEETTEEEEEEE--EEETTSEEEEEE-TTSSHHHHHHHHHTSS--SEEEEEETTEEGGG--HHHHTTEEEE-SS----TTSBHHHHHHHHHHHHT-----HHHHHHHTT-TT-TT-BGGG--HHHHHHHHHHHHHHT--SEEEEESTTTT--HHHHHHHHHHHHIIIIIT--EEEEE-S-HHHHHHH-SEEEEEETTEEEEEEEHHHHHHH-TT-HHHHHHHHHHHHHHHHHH-/----EEEEEEEEEEEETTEEEEEEE--EEETTSEEEEEE-TTSSHHHHHHHHHTSS--SEEEEEETTEEGGG--HHHHTTEEEE-SS----TTSBHHHHHHHHHHHHT-----HHHHHHHTT-TT-TT-BGGG--HHHHHHHHHHHHHHT--SEEEEESTTTT--HHHHHHHHHHHHIIIIIT--EEEEE-S-HHHHHHH-SEEEEEETTEEEEEEEHHHHHHH-TT-HHHHHHHHHHHHHHHHHH-